Protein AF-A0A8J2K2U3-F1 (afdb_monomer_lite)

Structure (mmCIF, N/CA/C/O backbone):
data_AF-A0A8J2K2U3-F1
#
_entry.id   AF-A0A8J2K2U3-F1
#
loop_
_atom_site.group_PDB
_atom_site.id
_atom_site.type_symbol
_atom_site.label_atom_id
_atom_site.label_alt_id
_atom_site.label_comp_id
_atom_site.label_asym_id
_atom_site.label_entity_id
_atom_site.label_seq_id
_atom_site.pdbx_PDB_ins_code
_atom_site.Cartn_x
_atom_site.Cartn_y
_atom_site.Cartn_z
_atom_site.occupancy
_atom_site.B_iso_or_equiv
_atom_site.auth_seq_id
_atom_site.auth_comp_id
_atom_site.auth_asym_id
_atom_site.auth_atom_id
_atom_site.pdbx_PDB_model_num
ATOM 1 N N . LEU A 1 1 ? 13.211 9.518 19.809 1.00 64.94 1 LEU A N 1
ATOM 2 C CA . LEU A 1 1 ? 11.868 9.659 20.430 1.00 64.94 1 LEU A CA 1
ATOM 3 C C . LEU A 1 1 ? 10.846 8.995 19.521 1.00 64.94 1 LEU A C 1
ATOM 5 O O . LEU A 1 1 ? 10.997 9.109 18.311 1.00 64.94 1 LEU A O 1
ATOM 9 N N . HIS A 1 2 ? 9.830 8.327 20.072 1.00 67.38 2 HIS A N 1
ATOM 10 C CA . HIS A 1 2 ? 8.805 7.677 19.251 1.00 67.38 2 HIS A CA 1
ATOM 11 C C . HIS A 1 2 ? 7.925 8.728 18.538 1.00 67.38 2 HIS A C 1
ATOM 13 O O . HIS A 1 2 ? 7.301 9.545 19.221 1.00 67.38 2 HIS A O 1
ATOM 19 N N . PRO A 1 3 ? 7.814 8.723 17.198 1.00 67.06 3 PRO A N 1
ATOM 20 C CA . PRO A 1 3 ? 7.201 9.816 16.433 1.00 67.06 3 PRO A CA 1
ATOM 21 C C . PRO A 1 3 ? 5.699 10.009 16.687 1.00 67.06 3 PRO A C 1
ATOM 23 O O . PRO A 1 3 ? 5.190 11.115 16.532 1.00 67.06 3 PRO A O 1
ATOM 26 N N . HIS A 1 4 ? 4.990 8.974 17.140 1.00 67.38 4 HIS A N 1
ATOM 27 C CA . HIS A 1 4 ? 3.559 9.065 17.473 1.00 67.38 4 HIS A CA 1
ATOM 28 C C . HIS A 1 4 ? 3.272 9.300 18.959 1.00 67.38 4 HIS A C 1
ATOM 30 O O . HIS A 1 4 ? 2.117 9.387 19.358 1.00 67.38 4 HIS A O 1
ATOM 36 N N . ASN A 1 5 ? 4.3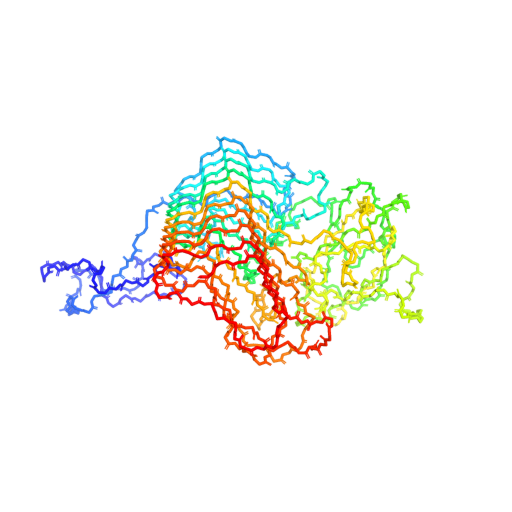09 9.360 19.796 1.00 71.00 5 ASN A N 1
ATOM 37 C CA . ASN A 1 5 ? 4.141 9.399 21.248 1.00 71.00 5 ASN A CA 1
ATOM 38 C C . ASN A 1 5 ? 5.276 10.172 21.943 1.00 71.00 5 ASN A C 1
ATOM 40 O O . ASN A 1 5 ? 5.677 9.855 23.065 1.00 71.00 5 ASN A O 1
ATOM 44 N N . TRP A 1 6 ? 5.844 11.157 21.246 1.00 71.88 6 TRP A N 1
ATOM 45 C CA . TRP A 1 6 ? 6.906 12.010 21.779 1.00 71.88 6 TRP A CA 1
ATOM 46 C C . TRP A 1 6 ? 6.349 13.138 22.646 1.00 71.88 6 TRP A C 1
ATOM 48 O O . TRP A 1 6 ? 7.017 13.540 23.593 1.00 71.88 6 TRP A O 1
ATOM 58 N N . LEU A 1 7 ? 5.147 13.637 22.327 1.00 73.12 7 LEU A N 1
ATOM 59 C CA . LEU A 1 7 ? 4.512 14.706 23.085 1.00 73.12 7 LEU A CA 1
ATOM 60 C C . LEU A 1 7 ? 4.052 14.146 24.434 1.00 73.12 7 LEU A C 1
ATOM 62 O O . LEU A 1 7 ? 3.326 13.150 24.487 1.00 73.12 7 LEU A O 1
ATOM 66 N N . LEU A 1 8 ? 4.535 14.770 25.502 1.00 74.81 8 LEU A N 1
ATOM 67 C CA . LEU A 1 8 ? 4.085 14.553 26.869 1.00 74.81 8 LEU A CA 1
ATOM 68 C C . LEU A 1 8 ? 3.205 15.734 27.250 1.00 74.81 8 LEU A C 1
ATOM 70 O O . LEU A 1 8 ? 3.665 16.877 27.239 1.00 74.81 8 LEU A O 1
ATOM 74 N N . GLU A 1 9 ? 1.946 15.462 27.564 1.00 75.00 9 GLU A N 1
ATOM 75 C CA . GLU A 1 9 ? 1.066 16.492 28.103 1.00 75.00 9 GLU A CA 1
ATOM 76 C C . GLU A 1 9 ? 1.378 16.735 29.587 1.00 75.00 9 GLU A C 1
ATOM 78 O O . GLU A 1 9 ? 1.852 15.845 30.293 1.00 75.00 9 GLU A O 1
ATOM 83 N N . SER A 1 10 ? 1.099 17.939 30.096 1.00 68.69 10 SER A N 1
ATOM 84 C CA . SER A 1 10 ? 1.432 18.318 31.481 1.00 68.69 10 SER A CA 1
ATOM 85 C C . SER A 1 10 ? 0.757 17.448 32.551 1.00 68.69 10 SER A C 1
ATOM 87 O O . SER A 1 10 ? 1.178 17.448 33.703 1.00 68.69 10 SER A O 1
ATOM 89 N N . PHE A 1 11 ? -0.305 16.717 32.202 1.00 73.12 11 PHE A N 1
ATOM 90 C CA . PHE A 1 11 ? -0.928 15.753 33.113 1.00 73.12 11 PHE A CA 1
ATOM 91 C C . PHE A 1 11 ? -0.226 14.383 33.108 1.00 73.12 11 PHE A C 1
ATOM 93 O O . PHE A 1 11 ? -0.412 13.602 34.037 1.00 73.12 11 PHE A O 1
ATOM 100 N N . GLU A 1 12 ? 0.543 14.076 32.059 1.00 72.75 12 GLU A N 1
ATOM 101 C CA . GLU A 1 12 ? 1.302 12.831 31.904 1.00 72.75 12 GLU A CA 1
ATOM 102 C C . GLU A 1 12 ? 2.691 12.926 32.530 1.00 72.75 12 GLU A C 1
ATOM 104 O O . GLU A 1 12 ? 3.291 11.906 32.874 1.00 72.75 12 GLU A O 1
ATOM 109 N N . THR A 1 13 ? 3.214 14.144 32.684 1.00 69.56 13 THR A N 1
ATOM 110 C CA . THR A 1 13 ? 4.375 14.379 33.535 1.00 69.56 13 THR A CA 1
ATOM 111 C C . THR A 1 13 ? 3.979 14.065 34.976 1.00 69.56 13 THR A C 1
ATOM 113 O O . THR A 1 13 ? 3.018 14.664 35.472 1.00 69.56 13 THR A O 1
ATOM 116 N N . PRO A 1 14 ? 4.680 13.139 35.662 1.00 68.00 14 PRO A N 1
ATOM 117 C CA . PRO A 1 14 ? 4.461 12.905 37.082 1.00 68.00 14 PRO A CA 1
ATOM 118 C C . PRO A 1 14 ? 4.472 14.246 37.812 1.00 68.00 14 PRO A C 1
ATOM 120 O O . PRO A 1 14 ? 5.302 15.100 37.495 1.00 68.00 14 PRO A O 1
ATOM 123 N N . GLN A 1 15 ? 3.545 14.451 38.753 1.00 64.25 15 GLN A N 1
ATOM 124 C CA . GLN A 1 15 ? 3.579 15.639 39.601 1.00 64.25 15 GLN A CA 1
ATOM 125 C C . GLN A 1 15 ? 4.849 15.578 40.439 1.00 64.25 15 GLN A C 1
ATOM 127 O O . GLN A 1 15 ? 4.867 14.967 41.507 1.00 64.25 15 GLN A O 1
ATOM 132 N N . ALA A 1 16 ? 5.910 16.184 39.917 1.00 61.62 16 ALA A N 1
ATOM 133 C CA . ALA A 1 16 ? 7.163 16.282 40.617 1.00 61.62 16 ALA A CA 1
ATOM 134 C C . ALA A 1 16 ? 6.902 17.093 41.882 1.00 61.62 16 ALA A C 1
ATOM 136 O O . ALA A 1 16 ? 6.444 18.240 41.824 1.00 61.62 16 ALA A O 1
ATOM 137 N N . SER A 1 17 ? 7.139 16.481 43.043 1.00 61.97 17 SER A N 1
ATOM 138 C CA . SER A 1 17 ? 7.176 17.247 44.285 1.00 61.97 17 SER A CA 1
ATOM 139 C C . SER A 1 17 ? 8.186 18.390 44.102 1.00 61.97 17 SER A C 1
ATOM 141 O O . SER A 1 17 ? 9.229 18.161 43.491 1.00 61.97 17 SER A O 1
ATOM 143 N N . PRO A 1 18 ? 7.978 19.586 44.682 1.00 63.06 18 PRO A N 1
ATOM 144 C CA . PRO A 1 18 ? 8.993 20.647 44.677 1.00 63.06 18 PRO A CA 1
ATOM 145 C C . PRO A 1 18 ? 10.356 20.200 45.241 1.00 63.06 18 PRO A C 1
ATOM 147 O O . PRO A 1 18 ? 11.360 20.886 45.080 1.00 63.06 18 PRO A O 1
ATOM 150 N N . SER A 1 19 ? 10.386 19.059 45.941 1.00 64.62 19 SER A N 1
ATOM 151 C CA . SER A 1 19 ? 11.582 18.405 46.472 1.00 64.62 19 SER A CA 1
ATOM 152 C C . SER A 1 19 ? 12.279 17.439 45.503 1.00 64.62 19 SER A C 1
ATOM 154 O O . SER A 1 19 ? 13.316 16.891 45.866 1.00 64.62 19 SER A O 1
ATOM 156 N N . GLU A 1 20 ? 11.706 17.143 44.334 1.00 73.56 20 GLU A N 1
ATOM 157 C CA . GLU A 1 20 ? 12.335 16.262 43.348 1.00 73.56 20 GLU A CA 1
ATOM 158 C C . GLU A 1 20 ? 13.486 16.973 42.641 1.00 73.56 20 GLU A C 1
ATOM 160 O O . GLU A 1 20 ? 13.366 18.114 42.193 1.00 73.56 20 GLU A O 1
ATOM 165 N N . GLN A 1 21 ? 14.621 16.284 42.554 1.00 73.69 21 GLN A N 1
ATOM 166 C CA . GLN A 1 21 ? 15.844 16.840 42.000 1.00 73.69 21 GLN A CA 1
ATOM 167 C C . GLN A 1 21 ? 15.779 16.886 40.472 1.00 73.69 21 GLN A C 1
ATOM 169 O O . GLN A 1 21 ? 15.519 15.880 39.813 1.00 73.69 21 GLN A O 1
ATOM 174 N N . ILE A 1 22 ? 16.088 18.051 39.906 1.00 77.31 22 ILE A N 1
ATOM 175 C CA . ILE A 1 22 ? 16.316 18.198 38.469 1.00 77.31 22 ILE A CA 1
ATOM 176 C C . ILE A 1 22 ? 17.665 17.548 38.136 1.00 77.31 22 ILE A C 1
ATOM 178 O O . ILE A 1 22 ? 18.699 17.935 38.677 1.00 77.31 22 ILE A O 1
ATOM 182 N N . LEU A 1 23 ? 17.644 16.536 37.263 1.00 80.62 23 LEU A N 1
ATOM 183 C CA . LEU A 1 23 ? 18.835 15.753 36.906 1.00 80.62 23 LEU A CA 1
ATOM 184 C C . LEU A 1 23 ? 19.773 16.504 35.950 1.00 80.62 23 LEU A C 1
ATOM 186 O O . LEU A 1 23 ? 20.991 16.385 36.065 1.00 80.62 23 LEU A O 1
ATOM 190 N N . MET A 1 24 ? 19.203 17.257 35.005 1.00 83.69 24 MET A N 1
ATOM 191 C CA . MET A 1 24 ? 19.929 18.010 33.979 1.00 83.69 24 MET A CA 1
ATOM 192 C C . MET A 1 24 ? 19.199 19.327 33.670 1.00 83.69 24 MET A C 1
ATOM 194 O O . MET A 1 24 ? 17.971 19.342 33.577 1.00 83.69 24 MET A O 1
ATOM 198 N N . SER A 1 25 ? 19.946 20.414 33.471 1.00 84.25 25 SER A N 1
ATOM 199 C CA . SER A 1 25 ? 19.460 21.733 33.035 1.00 84.25 25 SER A CA 1
ATOM 200 C C . SER A 1 25 ? 20.212 22.193 31.779 1.00 84.25 25 SER A C 1
ATOM 202 O O . SER A 1 25 ? 21.308 21.712 31.496 1.00 84.25 25 SER A O 1
ATOM 204 N N . ASN A 1 26 ? 19.617 23.106 30.996 1.00 84.19 26 ASN A N 1
ATOM 205 C CA . ASN A 1 26 ? 20.250 23.718 29.812 1.00 84.19 26 ASN A CA 1
ATOM 206 C C . ASN A 1 26 ? 20.839 22.675 28.831 1.00 84.19 26 ASN A C 1
ATOM 208 O O . ASN A 1 26 ? 21.931 22.856 28.294 1.00 84.19 26 ASN A O 1
ATOM 212 N N . VAL A 1 27 ? 20.117 21.565 28.618 1.00 85.81 27 VAL A N 1
ATOM 213 C CA . VAL A 1 27 ? 20.561 20.449 27.769 1.00 85.81 27 VAL A CA 1
ATOM 214 C C . VAL A 1 27 ? 20.634 20.892 26.308 1.00 85.81 27 VAL A C 1
ATOM 216 O O . VAL A 1 27 ? 19.652 21.363 25.732 1.00 85.81 27 VAL A O 1
ATOM 219 N N . ARG A 1 28 ? 21.801 20.708 25.691 1.00 87.75 28 ARG A N 1
ATOM 220 C CA . ARG A 1 28 ? 22.097 21.040 24.296 1.00 87.75 28 ARG A CA 1
ATOM 221 C C . ARG A 1 28 ? 22.581 19.795 23.571 1.00 87.75 28 ARG A C 1
ATOM 223 O O . ARG A 1 28 ? 23.755 19.436 23.652 1.00 87.75 28 ARG A O 1
ATOM 230 N N . CYS A 1 29 ? 21.658 19.165 22.857 1.00 84.38 29 CYS A N 1
ATOM 231 C CA . CYS A 1 29 ? 21.949 18.076 21.934 1.00 84.38 29 CYS A CA 1
ATOM 232 C C . CYS A 1 29 ? 21.965 18.586 20.490 1.00 84.38 29 CYS A C 1
ATOM 234 O O . CYS A 1 29 ? 21.228 19.503 20.121 1.00 84.38 29 CYS A O 1
ATOM 236 N N . THR A 1 30 ? 22.792 17.957 19.672 1.00 82.44 30 THR A N 1
ATOM 237 C CA . THR A 1 30 ? 22.774 18.028 18.215 1.00 82.44 30 THR A CA 1
ATOM 238 C C . THR A 1 30 ? 21.915 16.900 17.643 1.00 82.44 30 THR A C 1
ATOM 240 O O . THR A 1 30 ? 21.558 15.949 18.333 1.00 82.44 30 THR A O 1
ATOM 243 N N . GLU A 1 31 ? 21.600 16.980 16.352 1.00 74.06 31 GLU A N 1
ATOM 244 C CA . GLU A 1 31 ? 20.877 15.927 15.620 1.00 74.06 31 GLU A CA 1
ATOM 245 C C . GLU A 1 31 ? 21.627 14.579 15.559 1.00 74.06 31 GLU A C 1
ATOM 247 O O . GLU A 1 31 ? 21.022 13.551 15.262 1.00 74.06 31 GLU A O 1
ATOM 252 N N . TRP A 1 32 ? 22.930 14.578 15.860 1.00 74.50 32 TRP A N 1
ATOM 253 C CA . TRP A 1 32 ? 23.792 13.392 15.851 1.00 74.50 32 TRP A CA 1
ATOM 254 C C . TRP A 1 32 ? 23.943 12.749 17.234 1.00 74.50 32 TRP A C 1
ATOM 256 O O . TRP A 1 32 ? 24.508 11.660 17.344 1.00 74.50 32 TRP A O 1
ATOM 266 N N . ASP A 1 33 ? 23.445 13.400 18.288 1.00 76.88 33 ASP A N 1
ATOM 267 C CA . ASP A 1 33 ? 23.551 12.890 19.650 1.00 76.88 33 ASP A CA 1
ATOM 268 C C . ASP A 1 33 ? 22.479 11.829 19.912 1.00 76.88 33 ASP A C 1
ATOM 270 O O . ASP A 1 33 ? 21.283 12.106 19.991 1.00 76.88 33 ASP A O 1
ATOM 274 N N . SER A 1 34 ? 22.921 10.582 20.074 1.00 74.06 34 SER A N 1
ATOM 275 C CA . SER A 1 34 ? 22.054 9.436 20.373 1.00 74.06 34 SER A CA 1
ATOM 276 C C . SER A 1 34 ? 21.876 9.175 21.873 1.00 74.06 34 SER A C 1
ATOM 278 O O . SER A 1 34 ? 21.105 8.300 22.262 1.00 74.06 34 SER A O 1
ATOM 280 N N . ASP A 1 35 ? 22.629 9.877 22.719 1.00 78.50 35 ASP A N 1
ATOM 281 C CA . ASP A 1 35 ? 22.670 9.676 24.165 1.00 78.50 35 ASP A CA 1
ATOM 282 C C . ASP A 1 35 ? 22.561 11.026 24.874 1.00 78.50 35 ASP A C 1
ATOM 284 O O . ASP A 1 35 ? 23.531 11.780 24.961 1.00 78.50 35 ASP A O 1
ATOM 288 N N . ILE A 1 36 ? 21.367 11.318 25.397 1.00 81.50 36 ILE A N 1
ATOM 289 C CA . ILE A 1 36 ? 21.086 12.593 26.060 1.00 81.50 36 ILE A CA 1
ATOM 290 C C . ILE A 1 36 ? 21.975 12.831 27.285 1.00 81.50 36 ILE A C 1
ATOM 292 O O . ILE A 1 36 ? 22.259 13.977 27.618 1.00 81.50 36 ILE A O 1
ATOM 296 N N . THR A 1 37 ? 22.473 11.764 27.921 1.00 83.06 37 THR A N 1
ATOM 297 C CA . THR A 1 37 ? 23.354 11.871 29.095 1.00 83.06 37 THR A CA 1
ATOM 298 C C . THR A 1 37 ? 24.754 12.374 28.743 1.00 83.06 37 THR A C 1
ATOM 300 O O . THR A 1 37 ? 25.511 12.759 29.630 1.00 83.06 37 THR A O 1
ATOM 303 N N . LYS A 1 38 ? 25.102 12.382 27.450 1.00 86.56 38 LYS A N 1
ATOM 304 C CA . LYS A 1 38 ? 26.379 12.883 26.923 1.00 86.56 38 LYS A CA 1
ATOM 305 C C . LYS A 1 38 ? 26.262 14.248 26.251 1.00 86.56 38 LYS A C 1
ATOM 307 O O . LYS A 1 38 ? 27.286 14.807 25.861 1.00 86.56 38 LYS A O 1
ATOM 312 N N . CYS A 1 39 ? 25.047 14.772 26.097 1.00 88.44 39 CYS A N 1
ATOM 313 C CA . CYS A 1 39 ? 24.850 16.114 25.573 1.00 88.44 39 CYS A CA 1
ATOM 314 C C . CYS A 1 39 ? 25.430 17.156 26.534 1.00 88.44 39 CYS A C 1
ATOM 316 O O . CYS A 1 39 ? 25.518 16.933 27.742 1.00 88.44 39 CYS A O 1
ATOM 318 N N . LEU A 1 40 ? 25.801 18.322 26.003 1.00 88.25 40 LEU A N 1
ATOM 319 C CA . LEU A 1 40 ? 26.252 19.434 26.835 1.00 88.25 40 LEU A CA 1
ATOM 320 C C . LEU A 1 40 ? 25.087 19.884 27.727 1.00 88.25 40 LEU A C 1
ATOM 322 O O . LEU A 1 40 ? 24.077 20.359 27.216 1.00 88.25 40 LEU A O 1
ATOM 326 N N . ALA A 1 41 ? 25.224 19.731 29.038 1.00 87.88 41 ALA A N 1
ATOM 327 C CA . ALA A 1 41 ? 24.190 20.054 30.012 1.00 87.88 41 ALA A CA 1
ATOM 328 C C . ALA A 1 41 ? 24.818 20.465 31.349 1.00 87.88 41 ALA A C 1
ATOM 330 O O . ALA A 1 41 ? 25.955 20.102 31.652 1.00 87.88 41 ALA A O 1
ATOM 331 N N . GLU A 1 42 ? 24.060 21.201 32.153 1.00 86.69 42 GLU A N 1
ATOM 332 C CA . GLU A 1 42 ? 24.353 21.420 33.569 1.00 86.69 42 GLU A CA 1
ATOM 333 C C . GLU A 1 42 ? 23.819 20.216 34.347 1.00 86.69 42 GLU A C 1
ATOM 335 O O . GLU A 1 42 ? 22.610 19.976 34.383 1.00 86.69 42 GLU A O 1
ATOM 340 N N . MET A 1 43 ? 24.720 19.425 34.926 1.00 84.94 43 MET A N 1
ATOM 341 C CA . MET A 1 43 ? 24.357 18.240 35.707 1.00 84.94 43 MET A CA 1
ATOM 342 C C . MET A 1 43 ? 23.913 18.654 37.103 1.00 84.94 43 MET A C 1
ATOM 344 O O . MET A 1 43 ? 24.317 19.704 37.588 1.00 84.94 43 MET A O 1
ATOM 348 N N . SER A 1 44 ? 23.131 17.811 37.778 1.00 78.38 44 SER A N 1
ATOM 349 C CA . SER A 1 44 ? 22.514 18.104 39.080 1.00 78.38 44 SER A CA 1
ATOM 350 C C . SER A 1 44 ? 23.440 18.644 40.183 1.00 78.38 44 SER A C 1
ATOM 352 O O . SER A 1 44 ? 22.947 19.221 41.147 1.00 78.38 44 SER A O 1
ATOM 354 N N . GLU A 1 45 ? 24.753 18.428 40.074 1.00 78.81 45 GLU A N 1
ATOM 355 C CA . GLU A 1 45 ? 25.776 18.928 41.005 1.00 78.81 45 GLU A CA 1
ATOM 356 C C . GLU A 1 45 ? 26.154 20.403 40.757 1.00 78.81 45 GLU A C 1
ATOM 358 O O . GLU A 1 45 ? 26.546 21.092 41.695 1.00 78.81 45 GLU A O 1
ATOM 363 N N . ASP A 1 46 ? 25.966 20.899 39.530 1.00 75.56 46 ASP A N 1
ATOM 364 C CA . ASP A 1 46 ? 26.400 22.221 39.050 1.00 75.56 46 ASP A CA 1
ATOM 365 C C . ASP A 1 46 ? 25.224 23.191 38.797 1.00 75.56 46 ASP A C 1
ATOM 367 O O . ASP A 1 46 ? 25.407 24.296 38.282 1.00 75.56 46 ASP A O 1
ATOM 371 N N . ILE A 1 47 ? 23.991 22.792 39.132 1.00 77.94 47 ILE A N 1
ATOM 372 C CA . ILE A 1 47 ? 22.793 23.611 38.900 1.00 77.94 47 ILE A CA 1
ATOM 373 C C . ILE A 1 47 ? 22.682 24.701 39.978 1.00 77.94 47 ILE A C 1
ATOM 375 O O . ILE A 1 47 ? 22.142 24.474 41.059 1.00 77.94 47 ILE A O 1
ATOM 379 N N . GLU A 1 48 ? 23.144 25.913 39.666 1.00 68.50 48 GLU A N 1
ATOM 380 C CA . GLU A 1 48 ? 22.988 27.083 40.549 1.00 68.50 48 GLU A CA 1
ATOM 381 C C . GLU A 1 48 ? 21.607 27.753 40.420 1.00 68.50 48 GLU A C 1
ATOM 383 O O . GLU A 1 48 ? 21.059 28.246 41.405 1.00 68.50 48 GLU A O 1
ATOM 388 N N . ASN A 1 49 ? 21.025 27.762 39.213 1.00 69.00 49 ASN A N 1
ATOM 389 C CA . ASN A 1 49 ? 19.711 28.341 38.916 1.00 69.00 49 ASN A CA 1
ATOM 390 C C . ASN A 1 49 ? 18.908 27.383 38.027 1.00 69.00 49 ASN A C 1
ATOM 392 O O . ASN A 1 49 ? 19.143 27.308 36.823 1.00 69.00 49 ASN A O 1
ATOM 396 N N . SER A 1 50 ? 17.951 26.660 38.611 1.00 66.81 50 SER A N 1
ATOM 397 C CA . SER A 1 50 ? 17.064 25.768 37.856 1.00 66.81 50 SER A CA 1
ATOM 398 C C . SER A 1 50 ? 15.734 26.435 37.499 1.00 66.81 50 SER A C 1
ATOM 400 O O . SER A 1 50 ? 15.309 27.404 38.135 1.00 66.81 50 SER A O 1
ATOM 402 N N . CYS A 1 51 ? 15.071 25.914 36.465 1.00 69.44 51 CYS A N 1
ATOM 403 C CA . CYS A 1 51 ? 13.681 26.254 36.189 1.00 69.44 51 CYS A CA 1
ATOM 404 C C . CYS A 1 51 ? 12.759 25.709 37.294 1.00 69.44 51 CYS A C 1
ATOM 406 O O . CYS A 1 51 ? 13.076 24.734 37.969 1.00 69.44 51 CYS A O 1
ATOM 408 N N . GLN A 1 52 ? 11.613 26.359 37.489 1.00 72.06 52 GLN A N 1
ATOM 409 C CA . GLN A 1 52 ? 10.560 25.845 38.365 1.00 72.06 52 GLN A CA 1
ATOM 410 C C . GLN A 1 52 ? 9.985 24.538 37.777 1.00 72.06 52 GLN A C 1
ATOM 412 O O . GLN A 1 52 ? 10.017 24.342 36.560 1.00 72.06 52 GLN A O 1
ATOM 417 N N . HIS A 1 53 ? 9.455 23.638 38.618 1.00 73.00 53 HIS A N 1
ATOM 418 C CA . HIS A 1 53 ? 8.938 22.327 38.175 1.00 73.00 53 HIS A CA 1
ATOM 419 C C . HIS A 1 53 ? 7.766 22.410 37.180 1.00 73.00 53 HIS A C 1
ATOM 421 O O . HIS A 1 53 ? 7.477 21.440 36.487 1.00 73.00 53 HIS A O 1
ATOM 427 N N . ASP A 1 54 ? 7.126 23.574 37.065 1.00 68.25 54 ASP A N 1
ATOM 428 C CA . ASP A 1 54 ? 6.111 23.900 36.055 1.00 68.25 54 ASP A CA 1
ATOM 429 C C . ASP A 1 54 ? 6.684 24.095 34.635 1.00 68.25 54 ASP A C 1
ATOM 431 O O . ASP A 1 54 ? 5.932 24.083 33.663 1.00 68.25 54 ASP A O 1
ATOM 435 N N . ASN A 1 55 ? 8.005 24.244 34.506 1.00 72.62 55 ASN A N 1
ATOM 436 C CA . ASN A 1 55 ? 8.733 24.446 33.251 1.00 72.62 55 ASN A CA 1
ATOM 437 C C . ASN A 1 55 ? 9.618 23.239 32.877 1.00 72.62 55 ASN A C 1
ATOM 439 O O . ASN A 1 55 ? 10.517 23.356 32.041 1.00 72.62 55 ASN A O 1
ATOM 443 N N . VAL A 1 56 ? 9.388 22.077 33.497 1.00 72.88 56 VAL A N 1
ATOM 444 C CA . VAL A 1 56 ? 10.166 20.858 33.245 1.00 72.88 56 VAL A CA 1
ATOM 445 C C . VAL A 1 56 ? 9.727 20.202 31.940 1.00 72.88 56 VAL A C 1
ATOM 447 O O . VAL A 1 56 ? 8.541 20.013 31.673 1.00 72.88 56 VAL A O 1
ATOM 450 N N . VAL A 1 57 ? 10.709 19.799 31.135 1.00 72.25 57 VAL A N 1
ATOM 451 C CA . VAL A 1 57 ? 10.487 18.981 29.942 1.00 72.25 57 VAL A CA 1
ATOM 452 C C . VAL A 1 57 ? 10.622 17.514 30.332 1.00 72.25 57 VAL A C 1
ATOM 454 O O . VAL A 1 57 ? 11.700 17.056 30.705 1.00 72.25 57 VAL A O 1
ATOM 457 N N . GLY A 1 58 ? 9.523 16.769 30.247 1.00 73.38 58 GLY A N 1
ATOM 458 C CA . GLY A 1 58 ? 9.551 15.318 30.395 1.00 73.38 58 GLY A CA 1
ATOM 459 C C . GLY A 1 58 ? 10.072 14.637 29.128 1.00 73.38 58 GLY A C 1
ATOM 460 O O . GLY A 1 58 ? 9.821 15.093 28.013 1.00 73.38 58 GLY A O 1
ATOM 461 N N . ILE A 1 59 ? 10.761 13.509 29.294 1.00 74.62 59 ILE A N 1
ATOM 462 C CA . ILE A 1 59 ? 11.133 12.615 28.193 1.00 74.62 59 ILE A CA 1
ATOM 463 C C . ILE A 1 59 ? 10.471 11.268 28.436 1.00 74.62 59 ILE A C 1
ATOM 465 O O . ILE A 1 59 ? 10.622 10.673 29.502 1.00 74.62 59 ILE A O 1
ATOM 469 N N . ARG A 1 60 ? 9.737 10.773 27.436 1.00 77.00 60 ARG A N 1
ATOM 470 C CA . ARG A 1 60 ? 9.111 9.455 27.509 1.00 77.00 60 ARG A CA 1
ATOM 471 C C . ARG A 1 60 ? 10.141 8.389 27.143 1.00 77.00 60 ARG A C 1
ATOM 473 O O . ARG A 1 60 ? 10.554 8.290 25.986 1.00 77.00 60 ARG A O 1
ATOM 480 N N . CYS A 1 61 ? 10.541 7.605 28.137 1.00 74.94 61 CYS A N 1
ATOM 481 C CA . CYS A 1 61 ? 11.393 6.436 27.956 1.00 74.94 61 CYS A CA 1
ATOM 482 C C . CYS A 1 61 ? 10.549 5.213 27.579 1.00 74.94 61 CYS A C 1
ATOM 484 O O . CYS A 1 61 ? 9.416 5.068 28.035 1.00 74.94 61 CYS A O 1
ATOM 486 N N . TYR A 1 62 ? 11.120 4.340 26.755 1.00 74.38 62 TYR A N 1
ATOM 487 C CA . TYR A 1 62 ? 10.514 3.075 26.346 1.00 74.38 62 TYR A CA 1
ATOM 488 C C . TYR A 1 62 ? 11.404 1.926 26.798 1.00 74.38 62 TYR A C 1
ATOM 490 O O . TYR A 1 62 ? 12.624 2.087 26.887 1.00 74.38 62 TYR A O 1
ATOM 498 N N . ASP A 1 63 ? 10.792 0.773 27.051 1.00 72.81 63 ASP A N 1
ATOM 499 C CA . ASP A 1 63 ? 11.532 -0.446 27.346 1.00 72.81 63 ASP A CA 1
ATOM 500 C C . ASP A 1 63 ? 12.460 -0.819 26.187 1.00 72.81 63 ASP A C 1
ATOM 502 O O . ASP A 1 63 ? 12.182 -0.565 25.007 1.00 72.81 63 ASP A O 1
ATOM 506 N N . THR A 1 64 ? 13.578 -1.458 26.529 1.00 72.12 64 THR A N 1
ATOM 507 C CA . THR A 1 64 ? 14.480 -2.011 25.525 1.00 72.12 64 THR A CA 1
ATOM 508 C C . THR A 1 64 ? 13.751 -3.097 24.734 1.00 72.12 64 THR A C 1
ATOM 510 O O . THR A 1 64 ? 13.219 -4.061 25.283 1.00 72.12 64 THR A O 1
ATOM 513 N N . SER A 1 65 ? 13.721 -2.922 23.418 1.00 82.75 65 SER A N 1
ATOM 514 C CA . SER A 1 65 ? 13.174 -3.876 22.451 1.00 82.75 65 SER A CA 1
ATOM 515 C C . SER A 1 65 ? 14.278 -4.307 21.492 1.00 82.75 65 SER A C 1
ATOM 517 O O . SER A 1 65 ? 15.348 -3.706 21.451 1.00 82.75 65 SER A O 1
ATOM 519 N N . TRP A 1 66 ? 14.056 -5.371 20.734 1.00 89.38 66 TRP A N 1
ATOM 520 C CA . TRP A 1 66 ? 14.936 -5.735 19.622 1.00 89.38 66 TRP A CA 1
ATOM 521 C C . TRP A 1 66 ? 14.347 -5.220 18.301 1.00 89.38 66 TRP A C 1
ATOM 523 O O . TRP A 1 66 ? 13.205 -4.769 18.257 1.00 89.38 66 TRP A O 1
ATOM 533 N N . ALA A 1 67 ? 15.120 -5.247 17.214 1.00 87.06 67 ALA A N 1
ATOM 534 C CA . ALA A 1 67 ? 14.696 -4.648 15.943 1.00 87.06 67 ALA A CA 1
ATOM 535 C C . ALA A 1 67 ? 13.480 -5.346 15.299 1.00 87.06 67 ALA A C 1
ATOM 537 O O . ALA A 1 67 ? 12.710 -4.701 14.601 1.00 87.06 67 ALA A O 1
ATOM 538 N N . GLY A 1 68 ? 13.281 -6.643 15.554 1.00 93.00 68 GLY A N 1
ATOM 539 C CA . GLY A 1 68 ? 12.255 -7.456 14.897 1.00 93.00 68 GLY A CA 1
ATOM 540 C C . GLY A 1 68 ? 12.802 -8.328 13.766 1.00 93.00 68 GLY A C 1
ATOM 541 O O . GLY A 1 68 ? 14.013 -8.501 13.604 1.00 93.00 68 GLY A O 1
ATOM 542 N N . ILE A 1 69 ? 11.891 -8.928 12.999 1.00 94.06 69 ILE A N 1
ATOM 543 C CA . ILE A 1 69 ? 12.200 -9.811 11.869 1.00 94.06 69 ILE A CA 1
ATOM 544 C C . ILE A 1 69 ? 11.964 -9.047 10.577 1.00 94.06 69 ILE A C 1
ATOM 546 O O . ILE A 1 69 ? 10.851 -8.599 10.321 1.00 94.06 69 ILE A O 1
ATOM 550 N N . ARG A 1 70 ? 12.972 -8.983 9.709 1.00 92.50 70 ARG A N 1
ATOM 551 C CA . ARG A 1 70 ? 12.816 -8.452 8.356 1.00 92.50 70 ARG A CA 1
ATOM 552 C C . ARG A 1 70 ? 13.068 -9.529 7.317 1.00 92.50 70 ARG A C 1
ATOM 554 O O . ARG A 1 70 ? 14.116 -10.172 7.324 1.00 92.50 70 ARG A O 1
ATOM 561 N N . ILE A 1 71 ? 12.123 -9.682 6.399 1.00 93.62 71 ILE A N 1
ATOM 562 C CA . ILE A 1 71 ? 12.278 -10.488 5.195 1.00 93.62 71 ILE A CA 1
ATOM 563 C C . ILE A 1 71 ? 12.529 -9.527 4.033 1.00 93.62 71 ILE A C 1
ATOM 565 O O . ILE A 1 71 ? 11.639 -8.791 3.603 1.00 93.62 71 ILE A O 1
ATOM 569 N N . ALA A 1 72 ? 13.787 -9.486 3.594 1.00 90.94 72 ALA A N 1
ATOM 570 C CA . ALA A 1 72 ? 14.257 -8.561 2.571 1.00 90.94 72 ALA A CA 1
ATOM 571 C C . ALA A 1 72 ? 13.678 -8.887 1.185 1.00 90.94 72 ALA A C 1
ATOM 573 O O . ALA A 1 72 ? 13.311 -10.023 0.897 1.00 90.94 72 ALA A O 1
ATOM 574 N N . VAL A 1 73 ? 13.692 -7.902 0.288 1.00 91.12 73 VAL A N 1
ATOM 575 C CA . VAL A 1 73 ? 13.175 -8.001 -1.092 1.00 91.12 73 VAL A CA 1
ATOM 576 C C . VAL A 1 73 ? 13.794 -9.134 -1.925 1.00 91.12 73 VAL A C 1
ATOM 578 O O . VAL A 1 73 ? 13.149 -9.683 -2.813 1.00 91.12 73 VAL A O 1
ATOM 581 N N . SER A 1 74 ? 15.038 -9.522 -1.637 1.00 88.88 74 SER A N 1
ATOM 582 C CA . SER A 1 74 ? 15.738 -10.610 -2.331 1.00 88.88 74 SER A CA 1
ATOM 583 C C . SER A 1 74 ? 15.462 -12.003 -1.752 1.00 88.88 74 SER A C 1
ATOM 585 O O . SER A 1 74 ? 15.981 -12.992 -2.277 1.00 88.88 74 SER A O 1
ATOM 587 N N . ALA A 1 75 ? 14.671 -12.100 -0.679 1.00 89.75 75 ALA A N 1
ATOM 588 C CA . ALA A 1 75 ? 14.367 -13.362 -0.026 1.00 89.75 75 ALA A CA 1
ATOM 589 C C . ALA A 1 75 ? 13.488 -14.259 -0.903 1.00 89.75 75 ALA A C 1
ATOM 591 O O . ALA A 1 75 ? 12.508 -13.822 -1.507 1.00 89.75 75 ALA A O 1
ATOM 592 N N . ASP A 1 76 ? 13.795 -15.553 -0.912 1.00 89.06 76 ASP A N 1
ATOM 593 C CA . ASP A 1 76 ? 12.911 -16.545 -1.512 1.00 89.06 76 ASP A CA 1
ATOM 594 C C . ASP A 1 76 ? 11.630 -16.719 -0.697 1.00 89.06 76 ASP A C 1
ATOM 596 O O . ASP A 1 76 ? 11.560 -16.406 0.500 1.00 89.06 76 ASP A O 1
ATOM 600 N N . ARG A 1 77 ? 10.607 -17.279 -1.351 1.00 90.69 77 ARG A N 1
ATOM 601 C CA . ARG A 1 77 ? 9.360 -17.649 -0.687 1.00 90.69 77 ARG A CA 1
ATOM 602 C C . ARG A 1 77 ? 9.639 -18.425 0.591 1.00 90.69 77 ARG A C 1
ATOM 604 O O . ARG A 1 77 ? 10.350 -19.425 0.609 1.00 90.69 77 ARG A O 1
ATOM 611 N N . SER A 1 78 ? 8.998 -17.947 1.646 1.00 91.19 78 SER A N 1
ATOM 612 C CA . SER A 1 78 ? 9.179 -18.416 3.010 1.00 91.19 78 SER A CA 1
ATOM 613 C C . SER A 1 78 ? 7.813 -18.567 3.663 1.00 91.19 78 SER A C 1
ATOM 615 O O . SER A 1 78 ? 6.851 -17.895 3.286 1.00 91.19 78 SER A O 1
ATOM 617 N N . VAL A 1 79 ? 7.728 -19.484 4.620 1.00 93.44 79 VAL A N 1
ATOM 618 C CA . VAL A 1 79 ? 6.500 -19.783 5.355 1.00 93.44 79 VAL A CA 1
ATOM 619 C C . VAL A 1 79 ? 6.802 -19.641 6.838 1.00 93.44 79 VAL A C 1
ATOM 621 O O . VAL A 1 79 ? 7.623 -20.387 7.368 1.00 93.44 79 VAL A O 1
ATOM 624 N N . MET A 1 80 ? 6.139 -18.701 7.506 1.00 94.94 80 MET A N 1
ATOM 625 C CA . MET A 1 80 ? 6.240 -18.522 8.953 1.00 94.94 80 MET A CA 1
ATOM 626 C C . MET A 1 80 ? 4.988 -19.094 9.609 1.00 94.94 80 MET A C 1
ATOM 628 O O . MET A 1 80 ? 3.870 -18.683 9.291 1.00 94.94 80 MET A O 1
ATOM 632 N N . LYS A 1 81 ? 5.175 -20.062 10.511 1.00 96.31 81 LYS A N 1
ATOM 633 C CA . LYS A 1 81 ? 4.076 -20.730 11.210 1.00 96.31 81 LYS A CA 1
ATOM 634 C C . LYS A 1 81 ? 4.329 -20.857 12.700 1.00 96.31 81 LYS A C 1
ATOM 636 O O . LYS A 1 81 ? 5.453 -21.158 13.086 1.00 96.31 81 LYS A O 1
ATOM 641 N N . PHE A 1 82 ? 3.277 -20.690 13.505 1.00 97.19 82 PHE A N 1
ATOM 642 C CA . PHE A 1 82 ? 3.315 -20.896 14.963 1.00 97.19 82 PHE A CA 1
ATOM 643 C C . PHE A 1 82 ? 4.393 -20.063 15.673 1.00 97.19 82 PHE A C 1
ATOM 645 O O . PHE A 1 82 ? 4.991 -20.506 16.652 1.00 97.19 82 PHE A O 1
ATOM 652 N N . ALA A 1 83 ? 4.665 -18.868 15.149 1.00 96.94 83 ALA A N 1
ATOM 653 C CA . ALA A 1 83 ? 5.668 -17.959 15.682 1.00 96.94 83 ALA A CA 1
ATOM 654 C C . ALA A 1 83 ? 5.026 -16.935 16.622 1.00 96.94 83 ALA A C 1
ATOM 656 O O . ALA A 1 83 ? 3.912 -16.472 16.376 1.00 96.94 83 ALA A O 1
ATOM 657 N N . VAL A 1 84 ? 5.756 -16.560 17.670 1.00 97.88 84 VAL A N 1
ATOM 658 C CA . VAL A 1 84 ? 5.388 -15.479 18.588 1.00 97.88 84 VAL A CA 1
ATOM 659 C C . VAL A 1 84 ? 6.476 -14.413 18.511 1.00 97.88 84 VAL A C 1
ATOM 661 O O . VAL A 1 84 ? 7.650 -14.722 18.711 1.00 97.88 84 VAL A O 1
ATOM 664 N N . VAL A 1 85 ? 6.091 -13.183 18.178 1.00 97.25 85 VAL A N 1
ATOM 665 C CA . VAL A 1 85 ? 6.981 -12.024 18.060 1.00 97.25 85 VAL A CA 1
ATOM 666 C C . VAL A 1 85 ? 6.497 -10.958 19.030 1.00 97.25 85 VAL A C 1
ATOM 668 O O . VAL A 1 85 ? 5.399 -10.424 18.878 1.00 97.25 85 VAL A O 1
ATOM 671 N N . GLU A 1 86 ? 7.318 -10.671 20.035 1.00 95.44 86 GLU A N 1
ATOM 672 C CA . GLU A 1 86 ? 6.988 -9.729 21.101 1.00 95.44 86 GLU A CA 1
ATOM 673 C C . GLU A 1 86 ? 8.169 -8.817 21.424 1.00 95.44 86 GLU A C 1
ATOM 675 O O . GLU A 1 86 ? 9.334 -9.194 21.228 1.00 95.44 86 GLU A O 1
ATOM 680 N N . LYS A 1 87 ? 7.860 -7.626 21.957 1.00 92.94 87 LYS A N 1
ATOM 681 C CA . LYS A 1 87 ? 8.847 -6.631 22.406 1.00 92.94 87 LYS A CA 1
ATOM 682 C C . LYS A 1 87 ? 9.880 -6.289 21.325 1.00 92.94 87 LYS A C 1
ATOM 684 O O . LYS A 1 87 ? 11.069 -6.137 21.614 1.00 92.94 87 LYS A O 1
ATOM 689 N N . ALA A 1 88 ? 9.430 -6.206 20.078 1.00 92.56 88 ALA A N 1
ATOM 690 C CA . ALA A 1 88 ? 10.219 -5.812 18.916 1.00 92.56 88 ALA A CA 1
ATOM 691 C C . ALA A 1 88 ? 9.850 -4.394 18.440 1.00 92.56 88 ALA A C 1
ATOM 693 O O . ALA A 1 88 ? 8.946 -3.775 18.997 1.00 92.56 88 ALA A O 1
ATOM 694 N N . GLY A 1 89 ? 10.545 -3.896 17.414 1.00 84.06 89 GLY A N 1
ATOM 695 C CA . GLY A 1 89 ? 10.304 -2.594 16.779 1.00 84.06 89 GLY A CA 1
ATOM 696 C C . GLY A 1 89 ? 11.251 -1.467 17.212 1.00 84.06 89 GLY A C 1
ATOM 697 O O . GLY A 1 89 ? 10.940 -0.280 17.067 1.00 84.06 89 GLY A O 1
ATOM 698 N N . LEU A 1 90 ? 12.416 -1.820 17.773 1.00 80.88 90 LEU A N 1
ATOM 699 C CA . LEU A 1 90 ? 13.430 -0.837 18.163 1.00 80.88 90 LEU A CA 1
ATOM 700 C C . LEU A 1 90 ? 13.983 -0.070 16.947 1.00 80.88 90 LEU A C 1
ATOM 702 O O . LEU A 1 90 ? 14.067 -0.601 15.843 1.00 80.88 90 LEU A O 1
ATOM 706 N N . LEU A 1 91 ? 14.413 1.166 17.215 1.00 70.69 91 LEU A N 1
ATOM 707 C CA . LEU A 1 91 ? 15.155 2.072 16.339 1.00 70.69 91 LEU A CA 1
ATOM 708 C C . LEU A 1 91 ? 16.175 1.357 15.430 1.00 70.69 91 LEU A C 1
ATOM 710 O O . LEU A 1 91 ? 17.145 0.769 15.915 1.00 70.69 91 LEU A O 1
ATOM 714 N N . ASP A 1 92 ? 16.003 1.495 14.117 1.00 69.00 92 ASP A N 1
ATOM 715 C CA . ASP A 1 92 ? 17.046 1.196 13.139 1.00 69.00 92 ASP A CA 1
ATOM 716 C C . ASP A 1 92 ? 18.121 2.295 13.198 1.00 69.00 92 ASP A C 1
ATOM 718 O O . ASP A 1 92 ? 17.822 3.452 12.886 1.00 69.00 92 ASP A O 1
ATOM 722 N N . PRO A 1 93 ? 19.373 1.979 13.576 1.00 65.25 93 PRO A N 1
ATOM 723 C CA . PRO A 1 93 ? 20.435 2.974 13.698 1.00 65.25 93 PRO A CA 1
ATOM 724 C C . PRO A 1 93 ? 20.847 3.602 12.356 1.00 65.25 93 PRO A C 1
ATOM 726 O O . PRO A 1 93 ? 21.509 4.636 12.361 1.00 65.25 93 PRO A O 1
ATOM 729 N N . HIS A 1 94 ? 20.486 3.009 11.210 1.00 65.62 94 HIS A N 1
ATOM 730 C CA . HIS A 1 94 ? 20.784 3.593 9.898 1.00 65.62 94 HIS A CA 1
ATOM 731 C C . HIS A 1 94 ? 19.775 4.666 9.494 1.00 65.62 94 HIS A C 1
ATOM 733 O O . HIS A 1 94 ? 20.153 5.639 8.839 1.00 65.62 94 HIS A O 1
ATOM 739 N N . THR A 1 95 ? 18.500 4.497 9.857 1.00 69.50 95 THR A N 1
ATOM 740 C CA . THR A 1 95 ? 17.432 5.438 9.489 1.00 69.50 95 THR A CA 1
ATOM 741 C C . THR A 1 95 ? 16.956 6.300 10.654 1.00 69.50 95 THR A C 1
ATOM 743 O O . THR A 1 95 ? 16.218 7.250 10.418 1.00 69.50 95 THR A O 1
ATOM 746 N N . ASN A 1 96 ? 17.375 6.004 11.891 1.00 71.06 96 ASN A N 1
ATOM 747 C CA . ASN A 1 96 ? 16.860 6.602 13.127 1.00 71.06 96 ASN A CA 1
ATOM 748 C C . ASN A 1 96 ? 15.324 6.536 13.221 1.00 71.06 96 ASN A C 1
ATOM 750 O O . ASN A 1 96 ? 14.675 7.443 13.744 1.00 71.06 96 ASN A O 1
ATOM 754 N N . GLU A 1 97 ? 14.737 5.447 12.722 1.00 78.31 97 GLU A N 1
ATOM 755 C CA . GLU A 1 97 ? 13.289 5.230 12.706 1.00 78.31 97 GLU A CA 1
ATOM 756 C C . GLU A 1 97 ? 12.940 3.930 13.417 1.00 78.31 97 GLU A C 1
ATOM 758 O O . GLU A 1 97 ? 13.684 2.953 13.347 1.00 78.31 97 GLU A O 1
ATOM 763 N N . HIS A 1 98 ? 11.793 3.925 14.088 1.00 84.31 98 HIS A N 1
ATOM 764 C CA . HIS A 1 98 ? 11.179 2.680 14.518 1.00 84.31 98 HIS A CA 1
ATOM 765 C C . HIS A 1 98 ? 10.714 1.887 13.289 1.00 84.31 98 HIS A C 1
ATOM 767 O O . HIS A 1 98 ? 10.440 2.459 12.227 1.00 84.31 98 HIS A O 1
ATOM 773 N N . LYS A 1 99 ? 10.735 0.560 13.412 1.00 88.25 99 LYS A N 1
ATOM 774 C CA . LYS A 1 99 ? 10.378 -0.364 12.336 1.00 88.25 99 LYS A CA 1
ATOM 775 C C . LYS A 1 99 ? 9.315 -1.343 12.840 1.00 88.25 99 LYS A C 1
ATOM 777 O O . LYS A 1 99 ? 9.287 -1.641 14.033 1.00 88.25 99 LYS A O 1
ATOM 782 N N . PRO A 1 100 ? 8.486 -1.898 11.946 1.00 93.81 100 PRO A N 1
ATOM 783 C CA . PRO A 1 100 ? 7.546 -2.951 12.300 1.00 93.81 100 PRO A CA 1
ATOM 784 C C . PRO A 1 100 ? 8.243 -4.169 12.920 1.00 93.81 100 PRO A C 1
ATOM 786 O O . PRO A 1 100 ? 9.328 -4.561 12.487 1.00 93.81 100 PRO A O 1
ATOM 789 N N . ALA A 1 101 ? 7.590 -4.822 13.881 1.00 95.62 101 ALA A N 1
ATOM 790 C CA . ALA A 1 101 ? 8.112 -6.025 14.531 1.00 95.62 101 ALA A CA 1
ATOM 791 C C . ALA A 1 101 ? 8.362 -7.181 13.549 1.00 95.62 101 ALA A C 1
ATOM 793 O O . ALA A 1 101 ? 9.316 -7.948 13.708 1.00 95.62 101 ALA A O 1
ATOM 794 N N . VAL A 1 102 ? 7.517 -7.297 12.525 1.00 96.81 102 VAL A N 1
ATOM 795 C CA . VAL A 1 102 ? 7.740 -8.146 11.355 1.00 96.81 102 VAL A CA 1
ATOM 796 C C . VAL A 1 102 ? 7.608 -7.281 10.105 1.00 96.81 102 VAL A C 1
ATOM 798 O O . VAL A 1 102 ? 6.534 -6.753 9.841 1.00 96.81 102 VAL A O 1
ATOM 801 N N . GLN A 1 103 ? 8.673 -7.144 9.319 1.00 95.31 103 GLN A N 1
ATOM 802 C CA . GLN A 1 103 ? 8.676 -6.382 8.069 1.00 95.31 103 GLN A CA 1
ATOM 803 C C . GLN A 1 103 ? 8.879 -7.302 6.861 1.00 95.31 103 GLN A C 1
ATOM 805 O O . GLN A 1 103 ? 9.847 -8.062 6.805 1.00 95.31 103 GLN A O 1
ATOM 810 N N . LEU A 1 104 ? 7.990 -7.202 5.873 1.00 95.94 104 LEU A N 1
ATOM 811 C CA . LEU A 1 104 ? 8.120 -7.840 4.564 1.00 95.94 104 LEU A CA 1
ATOM 812 C C . LEU A 1 104 ? 8.365 -6.755 3.510 1.00 95.94 104 LEU A C 1
ATOM 814 O O . LEU A 1 104 ? 7.468 -5.973 3.191 1.00 95.94 104 LEU A O 1
ATOM 818 N N . ASP A 1 105 ? 9.577 -6.699 2.961 1.00 94.50 105 ASP A N 1
ATOM 819 C CA . ASP A 1 105 ? 9.909 -5.702 1.935 1.00 94.50 105 ASP A CA 1
ATOM 820 C C . ASP A 1 105 ? 9.210 -6.018 0.607 1.00 94.50 105 ASP A C 1
ATOM 822 O O . ASP A 1 105 ? 8.711 -5.120 -0.068 1.00 94.50 105 ASP A O 1
ATOM 826 N N . PHE A 1 106 ? 9.147 -7.302 0.250 1.00 94.06 106 PHE A N 1
ATOM 827 C CA . PHE A 1 106 ? 8.446 -7.791 -0.930 1.00 94.06 106 PHE A CA 1
ATOM 828 C C . PHE A 1 106 ? 7.717 -9.082 -0.582 1.00 94.06 106 PHE A C 1
ATOM 830 O O . PHE A 1 106 ? 8.332 -10.119 -0.347 1.00 94.06 106 PHE A O 1
ATOM 837 N N . SER A 1 107 ? 6.396 -8.992 -0.454 1.00 93.31 107 SER A N 1
ATOM 838 C CA . SER A 1 107 ? 5.583 -10.097 0.024 1.00 93.31 107 SER A CA 1
ATOM 839 C C . SER A 1 107 ? 5.300 -11.087 -1.099 1.00 93.31 107 SER A C 1
ATOM 841 O O . SER A 1 107 ? 4.576 -10.781 -2.044 1.00 93.31 107 SER A O 1
ATOM 843 N N . HIS A 1 108 ? 5.825 -12.294 -0.919 1.00 92.81 108 HIS A N 1
ATOM 844 C CA . HIS A 1 108 ? 5.383 -13.555 -1.528 1.00 92.81 108 HIS A CA 1
ATOM 845 C C . HIS A 1 108 ? 5.467 -14.683 -0.484 1.00 92.81 108 HIS A C 1
ATOM 847 O O . HIS A 1 108 ? 5.830 -15.830 -0.772 1.00 92.81 108 HIS A O 1
ATOM 853 N N . HIS A 1 109 ? 5.202 -14.328 0.774 1.00 93.50 109 HIS A N 1
ATOM 854 C CA . HIS A 1 109 ? 5.383 -15.175 1.949 1.00 93.50 109 HIS A CA 1
ATOM 855 C C . HIS A 1 109 ? 4.040 -15.522 2.584 1.00 93.50 109 HIS A C 1
ATOM 857 O O . HIS A 1 109 ? 3.114 -14.717 2.592 1.00 93.50 109 HIS A O 1
ATOM 863 N N . VAL A 1 110 ? 3.973 -16.710 3.184 1.00 93.81 110 VAL A N 1
ATOM 864 C CA . VAL A 1 110 ? 2.772 -17.177 3.885 1.00 93.81 110 VAL A CA 1
ATOM 865 C C . VAL A 1 110 ? 2.986 -17.050 5.385 1.00 93.81 110 VAL A C 1
ATOM 867 O O . VAL A 1 110 ? 3.920 -17.651 5.929 1.00 93.81 110 VAL A O 1
ATOM 870 N N . LEU A 1 111 ? 2.099 -16.317 6.055 1.00 96.38 111 LEU A N 1
ATOM 871 C CA . LEU A 1 111 ? 2.061 -16.203 7.512 1.00 96.38 111 LEU A CA 1
ATOM 872 C C . LEU A 1 111 ? 0.837 -16.959 8.030 1.00 96.38 111 LEU A C 1
ATOM 874 O O . LEU A 1 111 ? -0.283 -16.719 7.591 1.00 96.38 111 LEU A O 1
ATOM 878 N N . SER A 1 112 ? 1.025 -17.899 8.951 1.00 97.19 112 SER A N 1
ATOM 879 C CA . SER A 1 112 ? -0.095 -18.676 9.487 1.00 97.19 112 SER A CA 1
ATOM 880 C C . SER A 1 112 ? 0.093 -18.980 10.962 1.00 97.19 112 SER A C 1
ATOM 882 O O . SER A 1 112 ? 1.157 -19.421 11.382 1.00 97.19 112 SER A O 1
ATOM 884 N N . ASN A 1 113 ? -0.953 -18.785 11.765 1.00 98.19 113 ASN A N 1
ATOM 885 C CA . ASN A 1 113 ? -0.904 -19.062 13.201 1.00 98.19 113 ASN A CA 1
ATOM 886 C C . ASN A 1 113 ? 0.223 -18.301 13.920 1.00 98.19 113 ASN A C 1
ATOM 888 O O . ASN A 1 113 ? 0.873 -18.865 14.799 1.00 98.19 113 ASN A O 1
ATOM 892 N N . ILE A 1 114 ? 0.491 -17.053 13.528 1.00 98.25 114 ILE A N 1
ATOM 893 C CA . ILE A 1 114 ? 1.482 -16.214 14.208 1.00 98.25 114 ILE A CA 1
ATOM 894 C C . ILE A 1 114 ? 0.807 -15.269 15.203 1.00 98.25 114 ILE A C 1
ATOM 896 O O . ILE A 1 114 ? -0.344 -14.876 15.013 1.00 98.25 114 ILE A O 1
ATOM 900 N N . ARG A 1 115 ? 1.535 -14.888 16.250 1.00 98.56 115 ARG A N 1
ATOM 901 C CA . ARG A 1 115 ? 1.131 -13.875 17.228 1.00 98.56 115 ARG A CA 1
ATOM 902 C C . ARG A 1 115 ? 2.184 -12.777 17.250 1.00 98.56 115 ARG A C 1
ATOM 904 O O . ARG A 1 115 ? 3.340 -13.055 17.551 1.00 98.56 115 ARG A O 1
ATOM 911 N N . VAL A 1 116 ? 1.789 -11.552 16.931 1.00 98.19 116 VAL A N 1
ATOM 912 C CA . VAL A 1 116 ? 2.664 -10.379 16.940 1.00 98.19 116 VAL A CA 1
ATOM 913 C C . VAL A 1 116 ? 2.079 -9.366 17.915 1.00 98.19 116 VAL A C 1
ATOM 915 O O . VAL A 1 116 ? 1.065 -8.725 17.620 1.00 98.19 116 VAL A O 1
ATOM 918 N N . SER A 1 117 ? 2.669 -9.276 19.107 1.00 97.38 117 SER A N 1
ATOM 919 C CA . SER A 1 117 ? 2.088 -8.487 20.192 1.00 97.38 117 SER A CA 1
ATOM 920 C C . SER A 1 117 ? 3.076 -7.717 21.048 1.00 97.38 117 SER A C 1
ATOM 922 O O . SER A 1 117 ? 4.240 -8.079 21.137 1.00 97.38 117 SER A O 1
ATOM 924 N N . ASP A 1 118 ? 2.595 -6.661 21.706 1.00 95.44 118 ASP A N 1
ATOM 925 C CA . ASP A 1 118 ? 3.375 -5.895 22.687 1.00 95.44 118 ASP A CA 1
ATOM 926 C C . ASP A 1 118 ? 4.678 -5.314 22.092 1.00 95.44 118 ASP A C 1
ATOM 928 O O . ASP A 1 118 ? 5.749 -5.376 22.702 1.00 95.44 118 ASP A O 1
ATOM 932 N N . ASN A 1 119 ? 4.594 -4.792 20.862 1.00 94.06 119 ASN A N 1
ATOM 933 C CA . ASN A 1 119 ? 5.723 -4.205 20.137 1.00 94.06 119 ASN A CA 1
ATOM 934 C C . ASN A 1 119 ? 5.752 -2.676 20.249 1.00 94.06 119 ASN A C 1
ATOM 936 O O . ASN A 1 119 ? 4.725 -2.028 20.469 1.00 94.06 119 ASN A O 1
ATOM 940 N N . THR A 1 120 ? 6.950 -2.104 20.108 1.00 90.88 120 THR A N 1
ATOM 941 C CA . THR A 1 120 ? 7.204 -0.672 20.308 1.00 90.88 120 THR A CA 1
ATOM 942 C C . THR A 1 120 ? 6.782 0.208 19.135 1.00 90.88 120 THR A C 1
ATOM 944 O O . THR A 1 120 ? 6.728 1.419 19.313 1.00 90.88 120 THR A O 1
ATOM 947 N N . ASP A 1 121 ? 6.428 -0.391 17.997 1.00 91.25 121 ASP A N 1
ATOM 948 C CA . ASP A 1 121 ? 5.885 0.260 16.798 1.00 91.25 121 ASP A CA 1
ATOM 949 C C . ASP A 1 121 ? 4.767 -0.623 16.195 1.00 91.25 121 ASP A C 1
ATOM 951 O O . ASP A 1 121 ? 4.052 -1.296 16.943 1.00 91.25 121 ASP A O 1
ATOM 955 N N . ASP A 1 122 ? 4.587 -0.626 14.874 1.00 95.44 122 ASP A N 1
ATOM 956 C CA . ASP A 1 122 ? 3.671 -1.498 14.142 1.00 95.44 122 ASP A CA 1
ATOM 957 C C . ASP A 1 122 ? 3.961 -2.997 14.357 1.00 95.44 122 ASP A C 1
ATOM 959 O O . ASP A 1 122 ? 5.110 -3.433 14.463 1.00 95.44 122 ASP A O 1
ATOM 963 N N . GLY A 1 123 ? 2.913 -3.824 14.355 1.00 97.19 123 GLY A N 1
ATOM 964 C CA . GLY A 1 123 ? 3.052 -5.281 14.420 1.00 97.19 123 GLY A CA 1
ATOM 965 C C . GLY A 1 123 ? 3.656 -5.863 13.137 1.00 97.19 123 GLY A C 1
ATOM 966 O O . GLY A 1 123 ? 4.777 -6.369 13.126 1.00 97.19 123 GLY A O 1
ATOM 967 N N . LEU A 1 124 ? 2.910 -5.797 12.036 1.00 98.00 124 LEU A N 1
ATOM 968 C CA . LEU A 1 124 ? 3.343 -6.278 10.721 1.00 98.00 124 LEU A CA 1
ATOM 969 C C . LEU A 1 124 ? 3.398 -5.128 9.724 1.00 98.00 124 LEU A C 1
ATOM 971 O O . LEU A 1 124 ? 2.397 -4.454 9.534 1.00 98.00 124 LEU A O 1
ATOM 975 N N . GLY A 1 125 ? 4.522 -4.943 9.039 1.00 97.00 125 GLY A N 1
ATOM 976 C CA . GLY A 1 125 ? 4.662 -3.965 7.964 1.00 97.00 125 GLY A CA 1
ATOM 977 C C . GLY A 1 125 ? 4.975 -4.623 6.632 1.00 97.00 125 GLY A C 1
ATOM 978 O O . GLY A 1 125 ? 5.867 -5.465 6.548 1.00 97.00 125 GLY A O 1
ATOM 979 N N . ILE A 1 126 ? 4.263 -4.232 5.579 1.00 96.88 126 ILE A N 1
ATOM 980 C CA . ILE A 1 126 ? 4.472 -4.764 4.232 1.00 96.88 126 ILE A CA 1
ATOM 981 C C . ILE A 1 126 ? 4.653 -3.614 3.255 1.00 96.88 126 ILE A C 1
ATOM 983 O O . ILE A 1 126 ? 3.800 -2.729 3.164 1.00 96.88 126 ILE A O 1
ATOM 987 N N . ILE A 1 127 ? 5.778 -3.621 2.539 1.00 95.31 127 ILE A N 1
ATOM 988 C CA . ILE A 1 127 ? 6.146 -2.530 1.635 1.00 95.31 127 ILE A CA 1
ATOM 989 C C . ILE A 1 127 ? 5.579 -2.793 0.237 1.00 95.31 127 ILE A C 1
ATOM 991 O O . ILE A 1 127 ? 4.650 -2.110 -0.185 1.00 95.31 127 ILE A O 1
ATOM 995 N N . TYR A 1 128 ? 6.068 -3.820 -0.453 1.00 94.56 128 TYR A N 1
ATOM 996 C CA . TYR A 1 128 ? 5.548 -4.243 -1.752 1.00 94.56 128 TYR A CA 1
ATOM 997 C C . TYR A 1 128 ? 4.888 -5.620 -1.650 1.00 94.56 128 TYR A C 1
ATOM 999 O O . TYR A 1 128 ? 5.274 -6.448 -0.826 1.00 94.56 128 TYR A O 1
ATOM 1007 N N . SER A 1 129 ? 3.913 -5.887 -2.517 1.00 93.50 129 SER A N 1
ATOM 1008 C CA . SER A 1 129 ? 3.294 -7.212 -2.663 1.00 93.50 129 SER A CA 1
ATOM 1009 C C . SER A 1 129 ? 3.584 -7.764 -4.059 1.00 93.50 129 SER A C 1
ATOM 1011 O O . SER A 1 129 ? 3.275 -7.105 -5.057 1.00 93.50 129 SER A O 1
ATOM 1013 N N . ASP A 1 130 ? 4.152 -8.969 -4.154 1.00 91.75 130 ASP A N 1
ATOM 1014 C CA . ASP A 1 130 ? 4.329 -9.669 -5.431 1.00 91.75 130 ASP A CA 1
ATOM 1015 C C . ASP A 1 130 ? 2.965 -10.197 -5.893 1.00 91.75 130 ASP A C 1
ATOM 1017 O O . ASP A 1 130 ? 2.496 -11.251 -5.460 1.00 91.75 130 ASP A O 1
ATOM 1021 N N . LEU A 1 131 ? 2.293 -9.431 -6.754 1.00 87.88 131 LEU A N 1
ATOM 1022 C CA . LEU A 1 131 ? 0.967 -9.789 -7.264 1.00 87.88 131 LEU A CA 1
ATOM 1023 C C . LEU A 1 131 ? 1.025 -10.878 -8.340 1.00 87.88 131 LEU A C 1
ATOM 1025 O O . LEU A 1 131 ? -0.011 -11.414 -8.726 1.00 87.88 131 LEU A O 1
ATOM 1029 N N . PHE A 1 132 ? 2.223 -11.177 -8.840 1.00 86.94 132 PHE A N 1
ATOM 1030 C CA . PHE A 1 132 ? 2.460 -12.088 -9.953 1.00 86.94 132 PHE A CA 1
ATOM 1031 C C . PHE A 1 132 ? 3.183 -13.360 -9.523 1.00 86.94 132 PHE A C 1
ATOM 1033 O O . PHE A 1 132 ? 3.551 -14.179 -10.370 1.00 86.94 132 PHE A O 1
ATOM 1040 N N . PHE A 1 133 ? 3.402 -13.538 -8.219 1.00 85.88 133 PHE A N 1
ATOM 1041 C CA . PHE A 1 133 ? 3.991 -14.760 -7.711 1.00 85.88 133 PHE A CA 1
ATOM 1042 C C . PHE A 1 133 ? 3.046 -15.948 -7.987 1.00 85.88 133 PHE A C 1
ATOM 1044 O O . PHE A 1 133 ? 1.836 -15.836 -7.758 1.00 85.88 133 PHE A O 1
ATOM 1051 N N . PRO A 1 134 ? 3.568 -17.097 -8.451 1.00 74.25 134 PRO A N 1
ATOM 1052 C CA . PRO A 1 134 ? 2.760 -18.295 -8.686 1.00 74.25 134 PRO A CA 1
ATOM 1053 C C . PRO A 1 134 ? 1.980 -18.744 -7.437 1.00 74.25 134 PRO A C 1
ATOM 1055 O O . PRO A 1 134 ? 2.448 -18.583 -6.317 1.00 74.25 134 PRO A O 1
ATOM 1058 N N . ASP A 1 135 ? 0.807 -19.353 -7.603 1.00 69.00 135 ASP A N 1
ATOM 1059 C CA . ASP A 1 135 ? 0.045 -19.983 -6.506 1.00 69.00 135 ASP A CA 1
ATOM 1060 C C . ASP A 1 135 ? -0.501 -19.047 -5.397 1.00 69.00 135 ASP A C 1
ATOM 1062 O O . ASP A 1 135 ? -0.785 -19.513 -4.293 1.00 69.00 135 ASP A O 1
ATOM 1066 N N . ALA A 1 136 ? -0.687 -17.745 -5.667 1.00 65.06 136 ALA A N 1
ATOM 1067 C CA . ALA A 1 136 ? -1.395 -16.791 -4.789 1.00 65.06 136 ALA A CA 1
ATOM 1068 C C . ALA A 1 136 ? -0.922 -16.802 -3.312 1.00 65.06 136 ALA A C 1
ATOM 1070 O O . ALA A 1 136 ? -1.693 -17.008 -2.376 1.00 65.06 136 ALA A O 1
ATOM 1071 N N . VAL A 1 137 ? 0.374 -16.574 -3.097 1.00 72.44 137 VAL A N 1
ATOM 1072 C CA . VAL A 1 137 ? 1.070 -16.840 -1.821 1.00 72.44 137 VAL A CA 1
ATOM 1073 C C . VAL A 1 137 ? 1.067 -15.693 -0.800 1.00 72.44 137 VAL A C 1
ATOM 1075 O O . VAL A 1 137 ? 1.757 -15.800 0.209 1.00 72.44 137 VAL A O 1
ATOM 1078 N N . ASN A 1 138 ? 0.302 -14.621 -1.020 1.00 87.38 138 ASN A N 1
ATOM 1079 C CA . ASN A 1 138 ? 0.202 -13.477 -0.101 1.00 87.38 138 ASN A CA 1
ATOM 1080 C C . ASN A 1 138 ? -0.964 -13.632 0.869 1.00 87.38 138 ASN A C 1
ATOM 1082 O O . ASN A 1 138 ? -1.952 -12.893 0.812 1.00 87.38 138 ASN A O 1
ATOM 1086 N N . THR A 1 139 ? -0.860 -14.629 1.744 1.00 93.00 139 THR A N 1
ATOM 1087 C CA . THR A 1 139 ? -1.910 -14.954 2.709 1.00 93.00 139 THR A CA 1
ATOM 1088 C C . THR A 1 139 ? -1.417 -14.876 4.148 1.00 93.00 139 THR A C 1
ATOM 1090 O O . THR A 1 139 ? -0.316 -15.317 4.492 1.00 93.00 139 THR A O 1
ATOM 1093 N N . ILE A 1 140 ? -2.270 -14.303 4.994 1.00 96.88 140 ILE A N 1
ATOM 1094 C CA . ILE A 1 140 ? -2.111 -14.232 6.442 1.00 96.88 140 ILE A CA 1
ATOM 1095 C C . ILE A 1 140 ? -3.320 -14.928 7.048 1.00 96.88 140 ILE A C 1
ATOM 1097 O O . ILE A 1 140 ? -4.445 -14.454 6.913 1.00 96.88 140 ILE A O 1
ATOM 1101 N N . GLU A 1 141 ? -3.103 -16.061 7.705 1.00 97.12 141 GLU A N 1
ATOM 1102 C CA . GLU A 1 141 ? -4.195 -16.887 8.218 1.00 97.12 141 GLU A CA 1
ATOM 1103 C C . GLU A 1 141 ? -4.088 -17.098 9.726 1.00 97.12 141 GLU A C 1
ATOM 1105 O O . GLU A 1 141 ? -2.999 -17.336 10.256 1.00 97.12 141 GLU A O 1
ATOM 1110 N N . LYS A 1 142 ? -5.224 -17.075 10.432 1.00 98.25 142 LYS A N 1
ATOM 1111 C CA . LYS A 1 142 ? -5.325 -17.500 11.844 1.00 98.25 142 LYS A CA 1
ATOM 1112 C C . LYS A 1 142 ? -4.321 -16.809 12.767 1.00 98.25 142 LYS A C 1
ATOM 1114 O O . LYS A 1 142 ? -3.755 -17.445 13.654 1.00 98.25 142 LYS A O 1
ATOM 1119 N N . SER A 1 143 ? -4.035 -15.542 12.495 1.00 98.56 143 SER A N 1
ATOM 1120 C CA . SER A 1 143 ? -2.954 -14.794 13.142 1.00 98.56 143 SER A CA 1
ATOM 1121 C C . SER A 1 143 ? -3.492 -13.659 14.009 1.00 98.56 143 SER A C 1
ATOM 1123 O O . SER A 1 143 ? -4.560 -13.113 13.725 1.00 98.56 143 SER A O 1
ATOM 1125 N N . GLU A 1 144 ? -2.752 -13.322 15.063 1.00 98.69 144 GLU A N 1
ATOM 1126 C CA . GLU A 1 144 ? -3.107 -12.313 16.064 1.00 98.69 144 GLU A CA 1
ATOM 1127 C C . GLU A 1 144 ? -2.125 -11.135 16.011 1.00 98.69 144 GLU A C 1
ATOM 1129 O O . GLU A 1 144 ? -0.915 -11.334 16.118 1.00 98.69 144 GLU A O 1
ATOM 1134 N N . PHE A 1 145 ? -2.649 -9.914 15.884 1.00 98.62 145 PHE A N 1
ATOM 1135 C CA . PHE A 1 145 ? -1.886 -8.663 15.931 1.00 98.62 145 PHE A CA 1
ATOM 1136 C C . PHE A 1 145 ? -2.452 -7.784 17.044 1.00 98.62 145 PHE A C 1
ATOM 1138 O O . PHE A 1 145 ? -3.503 -7.158 16.863 1.00 98.62 145 PHE A O 1
ATOM 1145 N N . SER A 1 146 ? -1.800 -7.766 18.211 1.00 98.31 146 SER A N 1
ATOM 1146 C CA . SER A 1 146 ? -2.409 -7.164 19.403 1.00 98.31 146 SER A CA 1
ATOM 1147 C C . SER A 1 146 ? -1.481 -6.328 20.269 1.00 98.31 146 SER A C 1
ATOM 1149 O O . SER A 1 146 ? -0.344 -6.726 20.488 1.00 98.31 146 SER A O 1
ATOM 1151 N N . ARG A 1 147 ? -1.991 -5.257 20.889 1.00 97.19 147 ARG A N 1
ATOM 1152 C CA . ARG A 1 147 ? -1.234 -4.440 21.867 1.00 97.19 147 ARG A CA 1
ATOM 1153 C C . ARG A 1 147 ? 0.060 -3.833 21.316 1.00 97.19 147 ARG A C 1
ATOM 1155 O O . ARG A 1 147 ? 1.013 -3.621 22.058 1.00 97.19 147 ARG A O 1
ATOM 1162 N N . ASN A 1 148 ? 0.111 -3.557 20.017 1.00 95.62 148 ASN A N 1
ATOM 1163 C CA . ASN A 1 148 ? 1.229 -2.830 19.424 1.00 95.62 148 ASN A CA 1
ATOM 1164 C C . ASN A 1 148 ? 1.065 -1.321 19.687 1.00 95.62 148 ASN A C 1
ATOM 1166 O O . ASN A 1 148 ? -0.057 -0.798 19.655 1.00 95.62 148 ASN A O 1
ATOM 1170 N N . LEU A 1 149 ? 2.170 -0.621 19.974 1.00 92.75 149 LEU A N 1
ATOM 1171 C CA . LEU A 1 149 ? 2.155 0.835 20.188 1.00 92.75 149 LEU A CA 1
ATOM 1172 C C . LEU A 1 149 ? 1.861 1.613 18.898 1.00 92.75 149 LEU A C 1
ATOM 1174 O O . LEU A 1 149 ? 1.370 2.742 18.975 1.00 92.75 149 LEU A O 1
ATOM 1178 N N . GLY A 1 150 ? 2.162 1.021 17.742 1.00 93.62 150 GLY A N 1
ATOM 1179 C CA . GLY A 1 150 ? 1.724 1.484 16.433 1.00 93.62 150 GLY A CA 1
ATOM 1180 C C . GLY A 1 150 ? 0.405 0.833 16.011 1.00 93.62 150 GLY A C 1
ATOM 1181 O O . GLY A 1 150 ? -0.536 0.675 16.794 1.00 93.62 150 GLY A O 1
ATOM 1182 N N . ASN A 1 151 ? 0.331 0.469 14.740 1.00 97.25 151 ASN A N 1
ATOM 1183 C CA . ASN A 1 151 ? -0.780 -0.231 14.116 1.00 97.25 151 ASN A CA 1
ATOM 1184 C C . ASN A 1 151 ? -0.634 -1.755 14.273 1.00 97.25 151 ASN A C 1
ATOM 1186 O O . ASN A 1 151 ? 0.457 -2.278 14.501 1.00 97.25 151 ASN A O 1
ATOM 1190 N N . GLY A 1 152 ? -1.725 -2.502 14.102 1.00 98.12 152 GLY A N 1
ATOM 1191 C CA . GLY A 1 152 ? -1.642 -3.965 14.023 1.00 98.12 152 GLY A CA 1
ATOM 1192 C C . GLY A 1 152 ? -0.926 -4.420 12.747 1.00 98.12 152 GLY A C 1
ATOM 1193 O O . GLY A 1 152 ? 0.056 -5.163 12.803 1.00 98.12 152 GLY A O 1
ATOM 1194 N N . VAL A 1 153 ? -1.399 -3.930 11.598 1.00 98.50 153 VAL A N 1
ATOM 1195 C CA . VAL A 1 153 ? -0.830 -4.198 10.269 1.00 98.50 153 VAL A CA 1
ATOM 1196 C C . VAL A 1 153 ? -0.711 -2.897 9.472 1.00 98.50 153 VAL A C 1
ATOM 1198 O O . VAL A 1 153 ? -1.699 -2.189 9.309 1.00 98.50 153 VAL A O 1
ATOM 1201 N N . LEU A 1 154 ? 0.471 -2.608 8.934 1.00 97.94 154 LEU A N 1
ATOM 1202 C CA . LEU A 1 154 ? 0.775 -1.504 8.027 1.00 97.94 154 LEU A CA 1
ATOM 1203 C C . LEU A 1 154 ? 1.037 -2.035 6.609 1.00 97.94 154 LEU A C 1
ATOM 1205 O O . LEU A 1 154 ? 1.876 -2.910 6.401 1.00 97.94 154 LEU A O 1
ATOM 1209 N N . LEU A 1 155 ? 0.368 -1.455 5.615 1.00 97.81 155 LEU A N 1
ATOM 1210 C CA . LEU A 1 155 ? 0.506 -1.799 4.201 1.00 97.81 155 LEU A CA 1
ATOM 1211 C C . LEU A 1 155 ? 0.878 -0.556 3.388 1.00 97.81 155 LEU A C 1
ATOM 1213 O O . LEU A 1 155 ? 0.073 0.372 3.275 1.00 97.81 155 LEU A O 1
ATOM 1217 N N . ARG A 1 156 ? 2.058 -0.551 2.758 1.00 96.56 156 ARG A N 1
ATOM 1218 C CA . ARG A 1 156 ? 2.420 0.471 1.761 1.00 96.56 156 ARG A CA 1
ATOM 1219 C C . ARG A 1 156 ? 1.806 0.146 0.399 1.00 96.56 156 ARG A C 1
ATOM 1221 O O . ARG A 1 156 ? 1.229 1.021 -0.230 1.00 96.56 156 ARG A O 1
ATOM 1228 N N . GLN A 1 157 ? 1.842 -1.117 -0.021 1.00 95.00 157 GLN A N 1
ATOM 1229 C CA . GLN A 1 157 ? 1.138 -1.611 -1.205 1.00 95.00 157 GLN A CA 1
ATOM 1230 C C . GLN A 1 157 ? 0.135 -2.703 -0.819 1.00 95.00 157 GLN A C 1
ATOM 1232 O O . GLN A 1 157 ? 0.473 -3.645 -0.101 1.00 95.00 157 GLN A O 1
ATOM 1237 N N . LEU A 1 158 ? -1.090 -2.610 -1.343 1.00 95.12 158 LEU A N 1
ATOM 1238 C CA . LEU A 1 158 ? -2.093 -3.669 -1.210 1.00 95.12 158 LEU A CA 1
ATOM 1239 C C . LEU A 1 158 ? -1.721 -4.901 -2.056 1.00 95.12 158 LEU A C 1
ATOM 1241 O O . LEU A 1 158 ? -1.046 -4.787 -3.080 1.00 95.12 158 LEU A O 1
ATOM 1245 N N . GLY A 1 159 ? -2.214 -6.076 -1.669 1.00 92.62 159 GLY A N 1
ATOM 1246 C CA . GLY A 1 159 ? -1.960 -7.322 -2.404 1.00 92.62 159 GLY A CA 1
ATOM 1247 C C . GLY A 1 159 ? -2.005 -8.588 -1.558 1.00 92.62 159 GLY A C 1
ATOM 1248 O O . GLY A 1 159 ? -1.308 -9.549 -1.879 1.00 92.62 159 GLY A O 1
ATOM 1249 N N . ILE A 1 160 ? -2.763 -8.577 -0.459 1.00 94.25 160 ILE A N 1
ATOM 1250 C CA . ILE A 1 160 ? -2.739 -9.609 0.582 1.00 94.25 160 ILE A CA 1
ATOM 1251 C C . ILE A 1 160 ? -4.154 -10.016 0.963 1.00 94.25 160 ILE A C 1
ATOM 1253 O O . ILE A 1 160 ? -5.069 -9.192 1.010 1.00 94.25 160 ILE A O 1
ATOM 1257 N N . THR A 1 161 ? -4.309 -11.295 1.296 1.00 95.62 161 THR A N 1
ATOM 1258 C CA . THR A 1 161 ? -5.527 -11.840 1.895 1.00 95.62 161 THR A CA 1
ATOM 1259 C C . THR A 1 161 ? -5.291 -12.177 3.364 1.00 95.62 161 THR A C 1
ATOM 1261 O O . THR A 1 161 ? -4.442 -13.004 3.688 1.00 95.62 161 THR A O 1
ATOM 1264 N N . MET A 1 162 ? -6.058 -11.555 4.254 1.00 97.81 162 MET A N 1
ATOM 1265 C CA . MET A 1 162 ? -6.115 -11.858 5.681 1.00 97.81 162 MET A CA 1
ATOM 1266 C C . MET A 1 162 ? -7.365 -12.683 5.974 1.00 97.81 162 MET A C 1
ATOM 1268 O O . MET A 1 162 ? -8.469 -12.275 5.613 1.00 97.81 162 MET A O 1
ATOM 1272 N N . LYS A 1 163 ? -7.211 -13.831 6.632 1.00 98.06 163 LYS A N 1
ATOM 1273 C CA . LYS A 1 163 ? -8.322 -14.734 6.938 1.00 98.06 163 LYS A CA 1
ATOM 1274 C C . LYS A 1 163 ? -8.258 -15.252 8.368 1.00 98.06 163 LYS A C 1
ATOM 1276 O O . LYS A 1 163 ? -7.202 -15.681 8.830 1.00 98.06 163 LYS A O 1
ATOM 1281 N N . ASP A 1 164 ? -9.407 -15.282 9.038 1.00 98.44 164 ASP A N 1
ATOM 1282 C CA . ASP A 1 164 ? -9.539 -15.782 10.411 1.00 98.44 164 ASP A CA 1
ATOM 1283 C C . ASP A 1 164 ? -8.578 -15.069 11.393 1.00 98.44 164 ASP A C 1
ATOM 1285 O O . ASP A 1 164 ? -8.028 -15.686 12.306 1.00 98.44 164 ASP A O 1
ATOM 1289 N N . CYS A 1 165 ? -8.312 -13.776 11.182 1.00 98.62 165 CYS A N 1
ATOM 1290 C CA . CYS A 1 165 ? -7.363 -12.994 11.974 1.00 98.62 165 CYS A CA 1
ATOM 1291 C C . CYS A 1 165 ? -8.036 -12.256 13.139 1.00 98.62 165 CYS A C 1
ATOM 1293 O O . CYS A 1 165 ? -9.203 -11.857 13.066 1.00 98.62 165 CYS A O 1
ATOM 1295 N N . LEU A 1 166 ? -7.258 -12.014 14.195 1.00 98.81 166 LEU A N 1
ATOM 1296 C CA . LEU A 1 166 ? -7.635 -11.174 15.328 1.00 98.81 166 LEU A CA 1
ATOM 1297 C C . LEU A 1 166 ? -6.705 -9.960 15.397 1.00 98.81 166 LEU A C 1
ATOM 1299 O O . LEU A 1 166 ? -5.495 -10.110 15.538 1.00 98.81 166 LEU A O 1
ATOM 1303 N N . VAL A 1 167 ? -7.267 -8.758 15.301 1.00 98.75 167 VAL A N 1
ATOM 1304 C CA . VAL A 1 167 ? -6.520 -7.499 15.355 1.00 98.75 167 VAL A CA 1
ATOM 1305 C C . VAL A 1 167 ? -7.114 -6.626 16.451 1.00 98.75 167 VAL A C 1
ATOM 1307 O O . VAL A 1 167 ? -8.198 -6.061 16.279 1.00 98.75 167 VAL A O 1
ATOM 1310 N N . GLU A 1 168 ? -6.442 -6.534 17.597 1.00 98.50 168 GLU A N 1
ATOM 1311 C CA . GLU A 1 168 ? -7.041 -5.876 18.759 1.00 98.50 168 GLU A CA 1
ATOM 1312 C C . GLU A 1 168 ? -6.088 -5.125 19.680 1.00 98.50 168 GLU A C 1
ATOM 1314 O O . GLU A 1 168 ? -4.924 -5.477 19.825 1.00 98.50 168 GLU A O 1
ATOM 1319 N N . HIS A 1 169 ? -6.602 -4.104 20.364 1.00 98.38 169 HIS A N 1
ATOM 1320 C CA . HIS A 1 169 ? -5.843 -3.341 21.359 1.00 98.38 169 HIS A CA 1
ATOM 1321 C C . HIS A 1 169 ? -4.581 -2.652 20.814 1.00 98.38 169 HIS A C 1
ATOM 1323 O O . HIS A 1 169 ? -3.669 -2.363 21.582 1.00 98.38 169 HIS A O 1
ATOM 1329 N N . ASN A 1 170 ? -4.495 -2.388 19.507 1.00 98.06 170 ASN A N 1
ATOM 1330 C CA . ASN A 1 170 ? -3.407 -1.591 18.941 1.00 98.06 170 ASN A CA 1
ATOM 1331 C C . ASN A 1 170 ? -3.716 -0.104 19.126 1.00 98.06 170 ASN A C 1
ATOM 1333 O O . ASN A 1 170 ? -4.849 0.332 18.906 1.00 98.06 170 ASN A O 1
ATOM 1337 N N . ARG A 1 171 ? -2.714 0.684 19.519 1.00 95.38 171 ARG A N 1
ATOM 1338 C CA . ARG A 1 171 ? -2.917 2.113 19.800 1.00 95.38 171 ARG A CA 1
ATOM 1339 C C . ARG A 1 171 ? -3.223 2.917 18.533 1.00 95.38 171 ARG A C 1
ATOM 1341 O O . ARG A 1 171 ? -3.970 3.889 18.589 1.00 95.38 171 ARG A O 1
ATOM 1348 N N . GLY A 1 172 ? -2.636 2.526 17.404 1.00 95.50 172 GLY A N 1
ATOM 1349 C CA . GLY A 1 172 ? -2.946 3.063 16.083 1.00 95.50 172 GLY A CA 1
ATOM 1350 C C . GLY A 1 172 ? -4.216 2.453 15.485 1.00 95.50 172 GLY A C 1
ATOM 1351 O O . GLY A 1 172 ? -5.182 2.135 16.176 1.00 95.50 172 GLY A O 1
ATOM 1352 N N . ALA A 1 173 ? -4.228 2.283 14.167 1.00 97.94 173 ALA A N 1
ATOM 1353 C CA . ALA A 1 173 ? -5.263 1.504 13.507 1.00 97.94 173 ALA A CA 1
ATOM 1354 C C . ALA A 1 173 ? -5.024 -0.001 13.707 1.00 97.94 173 ALA A C 1
ATOM 1356 O O . ALA A 1 173 ? -3.887 -0.457 13.833 1.00 97.94 173 ALA A O 1
ATOM 1357 N N . GLY A 1 174 ? -6.086 -0.802 13.659 1.00 98.50 174 GLY A N 1
ATOM 1358 C CA . GLY A 1 174 ? -5.940 -2.244 13.519 1.00 98.50 174 GLY A CA 1
ATOM 1359 C C . GLY A 1 174 ? -5.198 -2.573 12.222 1.00 98.50 174 GLY A C 1
ATOM 1360 O O . GLY A 1 174 ? -4.162 -3.235 12.244 1.00 98.50 174 GLY A O 1
ATOM 1361 N N . ILE A 1 175 ? -5.687 -2.048 11.099 1.00 98.75 175 ILE A N 1
ATOM 1362 C CA . ILE A 1 175 ? -5.028 -2.159 9.792 1.00 98.75 175 ILE A CA 1
ATOM 1363 C C . ILE A 1 175 ? -4.911 -0.764 9.180 1.00 98.75 175 ILE A C 1
ATOM 1365 O O . ILE A 1 175 ? -5.911 -0.059 9.080 1.00 98.75 175 ILE A O 1
ATOM 1369 N N . LEU A 1 176 ? -3.715 -0.371 8.752 1.00 98.44 176 LEU A N 1
ATOM 1370 C CA . LEU A 1 176 ? -3.435 0.900 8.094 1.00 98.44 176 LEU A CA 1
ATOM 1371 C C . LEU A 1 176 ? -2.866 0.661 6.695 1.00 98.44 176 LEU A C 1
ATOM 1373 O O . LEU A 1 176 ? -1.818 0.041 6.542 1.00 98.44 176 LEU A O 1
ATOM 1377 N N . HIS A 1 177 ? -3.514 1.216 5.677 1.00 98.12 177 HIS A N 1
ATOM 1378 C CA . HIS A 1 177 ? -2.893 1.437 4.379 1.00 98.12 177 HIS A CA 1
ATOM 1379 C C . HIS A 1 177 ? -2.349 2.865 4.304 1.00 98.12 177 HIS A C 1
ATOM 1381 O O . HIS A 1 177 ? -3.114 3.828 4.333 1.00 98.12 177 HIS A O 1
ATOM 1387 N N . ASP A 1 178 ? -1.033 2.998 4.198 1.00 96.69 178 ASP A N 1
ATOM 1388 C CA . ASP A 1 178 ? -0.362 4.276 3.977 1.00 96.69 178 ASP A CA 1
ATOM 1389 C C . ASP A 1 178 ? 0.732 4.066 2.926 1.00 96.69 178 ASP A C 1
ATOM 1391 O O . ASP A 1 178 ? 1.788 3.540 3.264 1.00 96.69 178 ASP A O 1
ATOM 1395 N N . PRO A 1 179 ? 0.533 4.456 1.660 1.00 95.06 179 PRO A N 1
ATOM 1396 C CA . PRO A 1 179 ? 1.472 4.162 0.583 1.00 95.06 179 PRO A CA 1
ATOM 1397 C C . PRO A 1 179 ? 2.749 5.015 0.605 1.00 95.06 179 PRO A C 1
ATOM 1399 O O . PRO A 1 179 ? 3.565 4.881 -0.307 1.00 95.06 179 PRO A O 1
ATOM 1402 N N . ALA A 1 180 ? 2.948 5.886 1.600 1.00 94.19 180 ALA A N 1
ATOM 1403 C CA . ALA A 1 180 ? 4.152 6.704 1.704 1.00 94.19 180 ALA A CA 1
ATOM 1404 C C . ALA A 1 180 ? 5.406 5.878 2.045 1.00 94.19 180 ALA A C 1
ATOM 1406 O O . ALA A 1 180 ? 5.441 5.120 3.010 1.00 94.19 180 ALA A O 1
ATOM 1407 N N . ILE A 1 181 ? 6.483 6.074 1.293 1.00 92.81 181 ILE A N 1
ATOM 1408 C CA . ILE A 1 181 ? 7.807 5.511 1.546 1.00 92.81 181 ILE A CA 1
ATOM 1409 C C . ILE A 1 181 ? 8.811 6.650 1.514 1.00 92.81 181 ILE A C 1
ATOM 1411 O O . ILE A 1 181 ? 8.977 7.328 0.501 1.00 92.81 181 ILE A O 1
ATOM 1415 N N . ARG A 1 182 ? 9.522 6.824 2.626 1.00 90.31 182 ARG A N 1
ATOM 1416 C CA . ARG A 1 182 ? 10.595 7.810 2.714 1.00 90.31 182 ARG A CA 1
ATOM 1417 C C . ARG A 1 182 ? 11.746 7.452 1.789 1.00 90.31 182 ARG A C 1
ATOM 1419 O O . ARG A 1 182 ? 12.102 6.277 1.659 1.00 90.31 182 ARG A O 1
ATOM 1426 N N . ARG A 1 183 ? 12.406 8.462 1.230 1.00 88.00 183 ARG A N 1
ATOM 1427 C CA . ARG A 1 183 ? 13.575 8.269 0.360 1.00 88.00 183 ARG A CA 1
ATOM 1428 C C . ARG A 1 183 ? 14.680 7.423 1.006 1.00 88.00 183 ARG A C 1
ATOM 1430 O O . ARG A 1 183 ? 15.301 6.600 0.331 1.00 88.00 183 ARG A O 1
ATOM 1437 N N . SER A 1 184 ? 14.936 7.618 2.301 1.00 86.44 184 SER A N 1
ATOM 1438 C CA . SER A 1 184 ? 15.910 6.836 3.079 1.00 86.44 184 SER A CA 1
ATOM 1439 C C . SER A 1 184 ? 15.556 5.347 3.081 1.00 86.44 184 SER A C 1
ATOM 1441 O O . SER A 1 184 ? 16.393 4.518 2.727 1.00 86.44 184 SER A O 1
ATOM 1443 N N . HIS A 1 185 ? 14.300 5.024 3.389 1.00 87.81 185 HIS A N 1
ATOM 1444 C CA . HIS A 1 185 ? 13.786 3.658 3.412 1.00 87.81 185 HIS A CA 1
ATOM 1445 C C . HIS A 1 185 ? 13.795 3.022 2.013 1.00 87.81 185 HIS A C 1
ATOM 1447 O O . HIS A 1 185 ? 14.233 1.884 1.848 1.00 87.81 185 HIS A O 1
ATOM 1453 N N . GLN A 1 186 ? 13.403 3.770 0.980 1.00 89.88 186 GLN A N 1
ATOM 1454 C CA . GLN A 1 186 ? 13.456 3.301 -0.404 1.00 89.88 186 GLN A CA 1
ATOM 1455 C C . GLN A 1 186 ? 14.895 2.960 -0.835 1.00 89.88 186 GLN A C 1
ATOM 1457 O O . GLN A 1 186 ? 15.149 1.911 -1.433 1.00 89.88 186 GLN A O 1
ATOM 1462 N N . ARG A 1 187 ? 15.869 3.815 -0.501 1.00 88.31 187 ARG A N 1
ATOM 1463 C CA . ARG A 1 187 ? 17.293 3.569 -0.782 1.00 88.31 187 ARG A CA 1
ATOM 1464 C C . ARG A 1 187 ? 17.821 2.341 -0.040 1.00 88.31 187 ARG A C 1
ATOM 1466 O O . ARG A 1 187 ? 18.595 1.568 -0.598 1.00 88.31 187 ARG A O 1
ATOM 1473 N N . GLU A 1 188 ? 17.417 2.173 1.211 1.00 87.38 188 GLU A N 1
ATOM 1474 C CA . GLU A 1 188 ? 17.796 1.026 2.026 1.00 87.38 188 GLU A CA 1
ATOM 1475 C C . GLU A 1 188 ? 17.266 -0.285 1.421 1.00 87.38 188 GLU A C 1
ATOM 1477 O O . GLU A 1 188 ? 18.034 -1.211 1.172 1.00 87.38 188 GLU A O 1
ATOM 1482 N N . MET A 1 189 ? 15.968 -0.338 1.104 1.00 88.81 189 MET A N 1
ATOM 1483 C CA . MET A 1 189 ? 15.312 -1.499 0.495 1.00 88.81 189 MET A CA 1
ATOM 1484 C C . MET A 1 189 ? 15.939 -1.872 -0.856 1.00 88.81 189 MET A C 1
ATOM 1486 O O . MET A 1 189 ? 16.255 -3.034 -1.101 1.00 88.81 189 MET A O 1
ATOM 1490 N N . THR A 1 190 ? 16.167 -0.892 -1.731 1.00 88.38 190 THR A N 1
ATOM 1491 C CA . THR A 1 190 ? 16.777 -1.130 -3.053 1.00 88.38 190 THR A CA 1
ATOM 1492 C C . THR A 1 190 ? 18.228 -1.611 -2.956 1.00 88.38 190 THR A C 1
ATOM 1494 O O . THR A 1 190 ? 18.668 -2.405 -3.789 1.00 88.38 190 THR A O 1
ATOM 1497 N N . GLY A 1 191 ? 18.953 -1.230 -1.899 1.00 86.81 191 GLY A N 1
ATOM 1498 C CA . GLY A 1 191 ? 20.277 -1.773 -1.584 1.00 86.81 191 GLY A CA 1
ATOM 1499 C C . GLY A 1 191 ? 20.278 -3.292 -1.368 1.00 86.81 191 GLY A C 1
ATOM 1500 O O . GLY A 1 191 ? 21.202 -3.976 -1.804 1.00 86.81 191 GLY A O 1
ATOM 1501 N N . TRP A 1 192 ? 19.217 -3.857 -0.785 1.00 86.00 192 TRP A N 1
ATOM 1502 C CA . TRP A 1 192 ? 19.099 -5.307 -0.578 1.00 86.00 192 TRP A CA 1
ATOM 1503 C C . TRP A 1 192 ? 18.889 -6.108 -1.873 1.00 86.00 192 TRP A C 1
ATOM 1505 O O . TRP A 1 192 ? 19.173 -7.310 -1.898 1.00 86.00 192 TRP A O 1
ATOM 1515 N N . ILE A 1 193 ? 18.435 -5.462 -2.955 1.00 87.56 193 ILE A N 1
ATOM 1516 C CA . ILE A 1 193 ? 18.308 -6.090 -4.281 1.00 87.56 193 ILE A CA 1
ATOM 1517 C C . ILE A 1 193 ? 19.699 -6.345 -4.861 1.00 87.56 193 ILE A C 1
ATOM 1519 O O . ILE A 1 193 ? 20.003 -7.466 -5.262 1.00 87.56 193 ILE A O 1
ATOM 1523 N N . THR A 1 194 ? 20.566 -5.329 -4.854 1.00 78.00 194 THR A N 1
ATOM 1524 C CA . THR A 1 194 ? 21.896 -5.395 -5.488 1.00 78.00 194 THR A CA 1
ATOM 1525 C C . THR A 1 194 ? 22.878 -6.304 -4.745 1.00 78.00 194 THR A C 1
ATOM 1527 O O . THR A 1 194 ? 23.795 -6.857 -5.355 1.00 78.00 194 THR A O 1
ATOM 1530 N N . VAL A 1 195 ? 22.663 -6.514 -3.443 1.00 78.56 195 VAL A N 1
ATOM 1531 C CA . VAL A 1 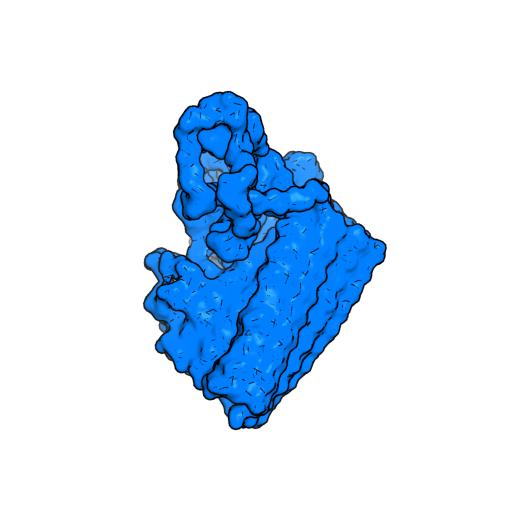195 ? 23.425 -7.466 -2.613 1.00 78.56 195 VAL A CA 1
ATOM 1532 C C . VAL A 1 195 ? 22.933 -8.912 -2.779 1.00 78.56 195 VAL A C 1
ATOM 1534 O O . VAL A 1 195 ? 23.671 -9.848 -2.473 1.00 78.56 195 VAL A O 1
ATOM 1537 N N . GLY A 1 196 ? 21.705 -9.103 -3.268 1.00 74.88 196 GLY A N 1
ATOM 1538 C CA . GLY A 1 196 ? 21.051 -10.402 -3.382 1.00 74.88 196 GLY A CA 1
ATOM 1539 C C . GLY A 1 196 ? 21.539 -11.273 -4.548 1.00 74.88 196 GLY A C 1
ATOM 1540 O O . GLY A 1 196 ? 22.728 -11.380 -4.856 1.00 74.88 196 GLY A O 1
ATOM 1541 N N . LYS A 1 197 ? 20.589 -11.956 -5.194 1.00 76.88 197 LYS A N 1
ATOM 1542 C CA . LYS A 1 197 ? 20.831 -12.923 -6.274 1.00 76.88 197 LYS A CA 1
ATOM 1543 C C . LYS A 1 197 ? 21.359 -12.244 -7.540 1.00 76.88 197 LYS A C 1
ATOM 1545 O O . LYS A 1 197 ? 20.583 -11.821 -8.392 1.00 76.88 197 LYS A O 1
ATOM 1550 N N . LYS A 1 198 ? 22.687 -12.153 -7.671 1.00 80.69 198 LYS A N 1
ATOM 1551 C CA . LYS A 1 198 ? 23.364 -11.518 -8.819 1.00 80.69 198 LYS A CA 1
ATOM 1552 C C . LYS A 1 198 ? 22.976 -12.120 -10.172 1.00 80.69 198 LYS A C 1
ATOM 1554 O O . LYS A 1 198 ? 22.974 -11.405 -11.162 1.00 80.69 198 LYS A O 1
ATOM 1559 N N . ASP A 1 199 ? 22.616 -13.401 -10.215 1.00 85.81 199 ASP A N 1
ATOM 1560 C CA . ASP A 1 199 ? 22.130 -14.095 -11.416 1.00 85.81 199 ASP A CA 1
ATOM 1561 C C . ASP A 1 199 ? 20.745 -13.617 -11.879 1.00 85.81 199 ASP A C 1
ATOM 1563 O O . ASP A 1 199 ? 20.345 -13.870 -13.016 1.00 85.81 199 ASP A O 1
ATOM 1567 N N . LYS A 1 200 ? 20.005 -12.917 -11.014 1.00 91.25 200 LYS A N 1
ATOM 1568 C CA . LYS A 1 200 ? 18.682 -12.359 -11.307 1.00 91.25 200 LYS A CA 1
ATOM 1569 C C . LYS A 1 200 ? 18.721 -10.879 -11.670 1.00 91.25 200 LYS A C 1
ATOM 1571 O O . LYS A 1 200 ? 17.661 -10.300 -11.869 1.00 91.25 200 LYS A O 1
ATOM 1576 N N . ILE A 1 201 ? 19.902 -10.275 -11.771 1.00 93.62 201 ILE A N 1
ATOM 1577 C CA . ILE A 1 201 ? 20.068 -8.848 -12.050 1.00 93.62 201 ILE A CA 1
ATOM 1578 C C . ILE A 1 201 ? 20.604 -8.663 -13.467 1.00 93.62 201 ILE A C 1
ATOM 1580 O O . ILE A 1 201 ? 21.627 -9.238 -13.823 1.00 93.62 201 ILE A O 1
ATOM 1584 N N . GLU A 1 202 ? 19.940 -7.811 -14.238 1.00 94.88 202 GLU A N 1
ATOM 1585 C CA . GLU A 1 202 ? 20.375 -7.355 -15.554 1.00 94.88 202 GLU A CA 1
ATOM 1586 C C . GLU A 1 202 ? 20.524 -5.831 -15.516 1.00 94.88 202 GLU A C 1
ATOM 1588 O O . GLU A 1 202 ? 19.594 -5.119 -15.135 1.00 94.88 202 GLU A O 1
ATOM 1593 N N . TYR A 1 203 ? 21.689 -5.315 -15.900 1.00 94.56 203 TYR A N 1
ATOM 1594 C CA . TYR A 1 203 ? 21.936 -3.873 -15.940 1.00 94.56 203 TYR A CA 1
ATOM 1595 C C . TYR A 1 203 ? 21.643 -3.305 -17.331 1.00 94.56 203 TYR A C 1
ATOM 1597 O O . TYR A 1 203 ? 21.944 -3.954 -18.327 1.00 94.56 203 TYR A O 1
ATOM 1605 N N . LEU A 1 204 ? 21.088 -2.093 -17.399 1.00 93.56 204 LEU A N 1
ATOM 1606 C CA . LEU A 1 204 ? 20.953 -1.308 -18.626 1.00 93.56 204 LEU A CA 1
ATOM 1607 C C . LEU A 1 204 ? 22.073 -0.257 -18.690 1.00 93.56 204 LEU A C 1
ATOM 1609 O O . LEU A 1 204 ? 22.178 0.526 -17.744 1.00 93.56 204 LEU A O 1
ATOM 1613 N N . PRO A 1 205 ? 22.876 -0.210 -19.771 1.00 91.75 205 PRO A N 1
ATOM 1614 C CA . PRO A 1 205 ? 22.712 -0.949 -21.024 1.00 91.75 205 PRO A CA 1
ATOM 1615 C C . PRO A 1 205 ? 23.101 -2.424 -20.861 1.00 91.75 205 PRO A C 1
ATOM 1617 O O . PRO A 1 205 ? 24.117 -2.748 -20.245 1.00 91.75 205 PRO A O 1
ATOM 1620 N N . ALA A 1 206 ? 22.283 -3.317 -21.416 1.00 89.62 206 ALA A N 1
ATOM 1621 C CA . ALA A 1 206 ? 22.511 -4.747 -21.296 1.00 89.62 206 ALA A CA 1
ATOM 1622 C C . ALA A 1 206 ? 23.510 -5.256 -22.339 1.00 89.62 206 ALA A C 1
ATOM 1624 O O . ALA A 1 206 ? 23.642 -4.709 -23.431 1.00 89.62 206 ALA A O 1
ATOM 1625 N N . GLN A 1 207 ? 24.188 -6.360 -22.018 1.00 89.38 207 GLN A N 1
ATOM 1626 C CA . GLN A 1 207 ? 25.041 -7.070 -22.982 1.00 89.38 207 GLN A CA 1
ATOM 1627 C C . GLN A 1 207 ? 24.228 -7.843 -24.030 1.00 89.38 207 GLN A C 1
ATOM 1629 O O . GLN A 1 207 ? 24.750 -8.216 -25.079 1.00 89.38 207 GLN A O 1
ATOM 1634 N N . TRP A 1 208 ? 22.959 -8.111 -23.733 1.00 91.56 208 TRP A N 1
ATOM 1635 C CA . TRP A 1 208 ? 22.023 -8.801 -24.606 1.00 91.56 208 TRP A CA 1
ATOM 1636 C C . TRP A 1 208 ? 21.145 -7.800 -25.355 1.00 91.56 208 TRP A C 1
ATOM 1638 O O . TRP A 1 208 ? 20.912 -6.692 -24.883 1.00 91.56 208 TRP A O 1
ATOM 1648 N N . LYS A 1 209 ? 20.638 -8.210 -26.521 1.00 91.12 209 LYS A N 1
ATOM 1649 C CA . LYS A 1 209 ? 19.517 -7.534 -27.191 1.00 91.12 209 LYS A CA 1
ATOM 1650 C C . LYS A 1 209 ? 18.188 -8.197 -26.875 1.00 91.12 209 LYS A C 1
ATOM 1652 O O . LYS A 1 209 ? 17.236 -7.473 -26.620 1.00 91.12 209 LYS A O 1
ATOM 1657 N N . ASP A 1 210 ? 18.182 -9.521 -26.747 1.00 93.62 210 ASP A N 1
ATOM 1658 C CA . ASP A 1 210 ? 16.991 -10.298 -26.417 1.00 93.62 210 ASP A CA 1
ATOM 1659 C C . ASP A 1 210 ? 17.222 -11.070 -25.111 1.00 93.62 210 ASP A C 1
ATOM 1661 O O . ASP A 1 210 ? 18.142 -11.889 -25.013 1.00 93.62 210 ASP A O 1
ATOM 1665 N N . LEU A 1 211 ? 16.385 -10.812 -24.109 1.00 95.88 211 LEU A N 1
ATOM 1666 C CA . LEU A 1 211 ? 16.339 -11.539 -22.846 1.00 95.88 211 LEU A CA 1
ATOM 1667 C C . LEU A 1 211 ? 15.200 -12.553 -22.891 1.00 95.88 211 LEU A C 1
ATOM 1669 O O . LEU A 1 211 ? 14.028 -12.182 -22.923 1.00 95.88 211 LEU A O 1
ATOM 1673 N N . TRP A 1 212 ? 15.555 -13.832 -22.843 1.00 95.75 212 TRP A N 1
ATOM 1674 C CA . TRP A 1 212 ? 14.594 -14.929 -22.844 1.00 95.75 212 TRP A CA 1
ATOM 1675 C C . TRP A 1 212 ? 14.290 -15.383 -21.419 1.00 95.75 212 TRP A C 1
ATOM 1677 O O . TRP A 1 212 ? 15.211 -15.748 -20.692 1.00 95.75 212 TRP A O 1
ATOM 1687 N N . LEU A 1 213 ? 13.011 -15.396 -21.044 1.00 95.81 213 LEU A N 1
ATOM 1688 C CA . LEU A 1 213 ? 12.536 -15.826 -19.727 1.00 95.81 213 LEU A CA 1
ATOM 1689 C C . LEU A 1 213 ? 11.809 -17.173 -19.816 1.00 95.81 213 LEU A C 1
ATOM 1691 O O . LEU A 1 213 ? 10.948 -17.370 -20.681 1.00 95.81 213 LEU A O 1
ATOM 1695 N N . ASP A 1 214 ? 12.153 -18.093 -18.914 1.00 94.56 214 ASP A N 1
ATOM 1696 C CA . ASP A 1 214 ? 11.405 -19.336 -18.686 1.00 94.56 214 ASP A CA 1
ATOM 1697 C C . ASP A 1 214 ? 10.143 -19.107 -17.827 1.00 94.56 214 ASP A C 1
ATOM 1699 O O . ASP A 1 214 ? 9.971 -18.056 -17.208 1.00 94.56 214 ASP A O 1
ATOM 1703 N N . GLU A 1 215 ? 9.252 -20.104 -17.756 1.00 90.56 215 GLU A N 1
ATOM 1704 C CA . GLU A 1 215 ? 8.038 -20.035 -16.929 1.00 90.56 215 GLU A CA 1
ATOM 1705 C C . GLU A 1 215 ? 8.368 -19.681 -15.471 1.00 90.56 215 GLU A C 1
ATOM 1707 O O . GLU A 1 215 ? 9.167 -20.356 -14.818 1.00 90.56 215 GLU A O 1
ATOM 1712 N N . ASN A 1 216 ? 7.720 -18.636 -14.949 1.00 87.88 216 ASN A N 1
ATOM 1713 C CA . ASN A 1 216 ? 7.901 -18.099 -13.599 1.00 87.88 216 ASN A CA 1
ATOM 1714 C C . ASN A 1 216 ? 9.307 -17.561 -13.294 1.00 87.88 216 ASN A C 1
ATOM 1716 O O . ASN A 1 216 ? 9.567 -17.151 -12.154 1.00 87.88 216 ASN A O 1
ATOM 1720 N N . GLU A 1 217 ? 10.199 -17.507 -14.285 1.00 92.06 217 GLU A N 1
ATOM 1721 C CA . GLU A 1 217 ? 11.481 -16.840 -14.146 1.00 92.06 217 GLU A CA 1
ATOM 1722 C C . GLU A 1 217 ? 11.276 -15.328 -14.053 1.00 92.06 217 GLU A C 1
ATOM 1724 O O . GLU A 1 217 ? 10.495 -14.734 -14.799 1.00 92.06 217 GLU A O 1
ATOM 1729 N N . PHE A 1 218 ? 12.000 -14.708 -13.122 1.00 93.19 218 PHE A N 1
ATOM 1730 C CA . PHE A 1 218 ? 12.008 -13.268 -12.930 1.00 93.19 218 PHE A CA 1
ATOM 1731 C C . PHE A 1 218 ? 13.422 -12.697 -13.031 1.00 93.19 218 PHE A C 1
ATOM 1733 O O . PHE A 1 218 ? 14.404 -13.387 -12.733 1.00 93.19 218 PHE A O 1
ATOM 1740 N N . LYS A 1 219 ? 13.512 -11.426 -13.422 1.00 95.44 219 LYS A N 1
ATOM 1741 C CA . LYS A 1 219 ? 14.747 -10.638 -13.479 1.00 95.44 219 LYS A CA 1
ATOM 1742 C C . LYS A 1 219 ? 14.491 -9.215 -12.983 1.00 95.44 219 LYS A C 1
ATOM 1744 O O . LYS A 1 219 ? 13.430 -8.648 -13.229 1.00 95.44 219 LYS A O 1
ATOM 1749 N N . TYR A 1 220 ? 15.477 -8.637 -12.310 1.00 95.50 220 TYR A N 1
ATOM 1750 C CA . TYR A 1 220 ? 15.533 -7.216 -11.987 1.00 95.50 220 TYR A CA 1
ATOM 1751 C C . TYR A 1 220 ? 16.310 -6.497 -13.082 1.00 95.50 220 TYR A C 1
ATOM 1753 O O . TYR A 1 220 ? 17.499 -6.750 -13.260 1.00 95.50 220 TYR A O 1
ATOM 1761 N N . ILE A 1 221 ? 15.645 -5.596 -13.794 1.00 96.38 221 ILE A N 1
ATOM 1762 C CA . ILE A 1 221 ? 16.262 -4.711 -14.775 1.00 96.38 221 ILE A CA 1
ATOM 1763 C C . ILE A 1 221 ? 16.641 -3.412 -14.061 1.00 96.38 221 ILE A C 1
ATOM 1765 O O . ILE A 1 221 ? 15.763 -2.734 -13.521 1.00 96.38 221 ILE A O 1
ATOM 1769 N N . ILE A 1 222 ? 17.938 -3.090 -14.025 1.00 95.62 222 ILE A N 1
ATOM 1770 C CA . ILE A 1 222 ? 18.490 -1.976 -13.240 1.00 95.62 222 ILE A CA 1
ATOM 1771 C C . ILE A 1 222 ? 19.236 -0.985 -14.134 1.00 95.62 222 ILE A C 1
ATOM 1773 O O . ILE A 1 222 ? 20.130 -1.378 -14.877 1.00 95.62 222 ILE A O 1
ATOM 1777 N N . THR A 1 223 ? 18.931 0.310 -14.048 1.00 95.38 223 THR A N 1
ATOM 1778 C CA . THR A 1 223 ? 19.654 1.331 -14.829 1.00 95.38 223 THR A CA 1
ATOM 1779 C C . THR A 1 223 ? 21.011 1.700 -14.217 1.00 95.38 223 THR A C 1
ATOM 1781 O O . THR A 1 223 ? 21.164 1.737 -12.991 1.00 95.38 223 THR A O 1
ATOM 1784 N N . THR A 1 224 ? 22.012 1.985 -15.058 1.00 93.75 224 THR A N 1
ATOM 1785 C CA . THR A 1 224 ? 23.345 2.450 -14.629 1.00 93.75 224 THR A CA 1
ATOM 1786 C C . THR A 1 224 ? 23.510 3.968 -14.771 1.00 93.75 224 THR A C 1
ATOM 1788 O O . THR A 1 224 ? 22.645 4.680 -15.277 1.00 93.75 224 THR A O 1
ATOM 1791 N N . THR A 1 225 ? 24.651 4.486 -14.311 1.00 94.50 225 THR A N 1
ATOM 1792 C CA . THR A 1 225 ? 25.034 5.905 -14.412 1.00 94.50 225 THR A CA 1
ATOM 1793 C C . THR A 1 225 ? 25.789 6.244 -15.704 1.00 94.50 225 THR A C 1
ATOM 1795 O O . THR A 1 225 ? 26.418 7.299 -15.792 1.00 94.50 225 THR A O 1
ATOM 1798 N N . ASP A 1 226 ? 25.792 5.352 -16.690 1.00 93.00 226 ASP A N 1
ATOM 1799 C CA . ASP A 1 226 ? 26.545 5.533 -17.932 1.00 93.00 226 ASP A CA 1
ATOM 1800 C C . ASP A 1 226 ? 25.863 6.567 -18.841 1.00 93.00 226 ASP A C 1
ATOM 1802 O O . ASP A 1 226 ? 24.647 6.547 -19.027 1.00 93.00 226 ASP A O 1
ATOM 1806 N N . THR A 1 227 ? 26.621 7.498 -19.422 1.00 93.56 227 THR A N 1
ATOM 1807 C CA . THR A 1 227 ? 26.071 8.617 -20.209 1.00 93.56 227 THR A CA 1
ATOM 1808 C C . THR A 1 227 ? 26.000 8.314 -21.704 1.00 93.56 227 THR A C 1
ATOM 1810 O O . THR A 1 227 ? 26.786 7.535 -22.237 1.00 93.56 227 THR A O 1
ATOM 1813 N N . GLY A 1 228 ? 25.071 8.974 -22.405 1.00 91.12 228 GLY A N 1
ATOM 1814 C CA . GLY A 1 228 ? 24.998 8.928 -23.872 1.00 91.12 228 GLY A CA 1
ATOM 1815 C C . GLY A 1 228 ? 24.501 7.606 -24.465 1.00 91.12 228 GLY A C 1
ATOM 1816 O O . GLY A 1 228 ? 24.762 7.339 -25.634 1.00 91.12 228 GLY A O 1
ATOM 1817 N N . ILE A 1 229 ? 23.793 6.793 -23.682 1.00 93.38 229 ILE A N 1
ATOM 1818 C CA . ILE A 1 229 ? 23.184 5.548 -24.156 1.00 93.38 229 ILE A CA 1
ATOM 1819 C C . ILE A 1 229 ? 21.846 5.864 -24.806 1.00 93.38 229 ILE A C 1
ATOM 1821 O O . ILE A 1 229 ? 21.060 6.641 -24.259 1.00 93.38 229 ILE A O 1
ATOM 1825 N N . ASP A 1 230 ? 21.600 5.228 -25.944 1.00 94.25 230 ASP A N 1
ATOM 1826 C CA . ASP A 1 230 ? 20.324 5.217 -26.649 1.00 94.25 230 ASP A CA 1
ATOM 1827 C C . ASP A 1 230 ? 20.177 3.845 -27.319 1.00 94.25 230 ASP A C 1
ATOM 1829 O O . ASP A 1 230 ? 20.704 3.596 -28.405 1.00 94.25 230 ASP A O 1
ATOM 1833 N N . GLU A 1 231 ? 19.567 2.902 -26.601 1.00 93.25 231 GLU A N 1
ATOM 1834 C CA . GLU A 1 231 ? 19.501 1.506 -27.022 1.00 93.25 231 GLU A CA 1
ATOM 1835 C C . GLU A 1 231 ? 18.128 0.885 -26.792 1.00 93.25 231 GLU A C 1
ATOM 1837 O O . GLU A 1 231 ? 17.361 1.274 -25.913 1.00 93.25 231 GLU A O 1
ATOM 1842 N N . THR A 1 232 ? 17.825 -0.115 -27.616 1.00 93.56 232 THR A N 1
ATOM 1843 C CA . THR A 1 232 ? 16.606 -0.917 -27.526 1.00 93.56 232 THR A CA 1
ATOM 1844 C C . THR A 1 232 ? 16.952 -2.356 -27.160 1.00 93.56 232 THR A C 1
ATOM 1846 O O . THR A 1 232 ? 17.954 -2.896 -27.645 1.00 93.56 232 THR A O 1
ATOM 1849 N N . PHE A 1 233 ? 16.109 -2.949 -26.320 1.00 94.62 233 PHE A N 1
ATOM 1850 C CA . PHE A 1 233 ? 16.225 -4.291 -25.763 1.00 94.62 233 PHE A CA 1
ATOM 1851 C C . PHE A 1 233 ? 14.861 -4.987 -25.809 1.00 94.62 233 PHE A C 1
ATOM 1853 O O . PHE A 1 233 ? 13.829 -4.337 -25.664 1.00 94.62 233 PHE A O 1
ATOM 1860 N N . GLN A 1 234 ? 14.835 -6.300 -25.991 1.00 95.31 234 GLN A N 1
ATOM 1861 C CA . GLN A 1 234 ? 13.624 -7.113 -26.020 1.00 95.31 234 GLN A CA 1
ATOM 1862 C C . GLN A 1 234 ? 13.616 -8.062 -24.828 1.00 95.31 234 GLN A C 1
ATOM 1864 O O . GLN A 1 234 ? 14.639 -8.650 -24.485 1.00 95.31 234 GLN A O 1
ATOM 1869 N N . ILE A 1 235 ? 12.456 -8.228 -24.202 1.00 96.31 235 ILE A N 1
ATOM 1870 C CA . ILE A 1 235 ? 12.234 -9.228 -23.156 1.00 96.31 235 ILE A CA 1
ATOM 1871 C C . ILE A 1 235 ? 11.129 -10.146 -23.648 1.00 96.31 235 ILE A C 1
ATOM 1873 O O . ILE A 1 235 ? 10.038 -9.677 -23.965 1.00 96.31 235 ILE A O 1
ATOM 1877 N N . ILE A 1 236 ? 11.424 -11.439 -23.741 1.00 95.75 236 ILE A N 1
ATOM 1878 C CA . ILE A 1 236 ? 10.607 -12.416 -24.455 1.00 95.75 236 ILE A CA 1
ATOM 1879 C C . ILE A 1 236 ? 10.432 -13.657 -23.580 1.00 95.75 236 ILE A C 1
ATOM 1881 O O . ILE A 1 236 ? 11.402 -14.239 -23.098 1.00 95.75 236 ILE A O 1
ATOM 1885 N N . ALA A 1 237 ? 9.196 -14.096 -23.380 1.00 95.00 237 ALA A N 1
ATOM 1886 C CA . ALA A 1 237 ? 8.912 -15.395 -22.791 1.00 95.00 237 ALA A CA 1
ATOM 1887 C C . ALA A 1 237 ? 9.170 -16.493 -23.831 1.00 95.00 237 ALA A C 1
ATOM 1889 O O . ALA A 1 237 ? 8.763 -16.374 -24.988 1.00 95.00 237 ALA A O 1
ATOM 1890 N N . LYS A 1 238 ? 9.830 -17.585 -23.427 1.00 93.62 238 LYS A N 1
ATOM 1891 C CA . LYS A 1 238 ? 10.118 -18.701 -24.348 1.00 93.62 238 LYS A CA 1
ATOM 1892 C C . LYS A 1 238 ? 8.859 -19.404 -24.856 1.00 93.62 238 LYS A C 1
ATOM 1894 O O . LYS A 1 238 ? 8.876 -19.968 -25.946 1.00 93.62 238 LYS A O 1
ATOM 1899 N N . ASP A 1 239 ? 7.787 -19.384 -24.071 1.00 91.38 239 ASP A N 1
ATOM 1900 C CA . ASP A 1 239 ? 6.478 -19.893 -24.469 1.00 91.38 239 ASP A CA 1
ATOM 1901 C C . ASP A 1 239 ? 5.573 -18.733 -24.911 1.00 91.38 239 ASP A C 1
ATOM 1903 O O . ASP A 1 239 ? 5.304 -17.804 -24.150 1.00 91.38 239 ASP A O 1
ATOM 1907 N N . HIS A 1 240 ? 5.055 -18.816 -26.137 1.00 87.06 240 HIS A N 1
ATOM 1908 C CA . HIS A 1 240 ? 4.164 -17.807 -26.712 1.00 87.06 240 HIS A CA 1
ATOM 1909 C C . HIS A 1 240 ? 2.784 -17.734 -26.030 1.00 87.06 240 HIS A C 1
ATOM 1911 O O . HIS A 1 240 ? 2.015 -16.814 -26.306 1.00 87.06 240 HIS A O 1
ATOM 1917 N N . SER A 1 241 ? 2.439 -18.697 -25.168 1.00 85.44 241 SER A N 1
ATOM 1918 C CA . SER A 1 241 ? 1.218 -18.669 -24.353 1.00 85.44 241 SER A CA 1
ATOM 1919 C C . SER A 1 241 ? 1.330 -17.786 -23.099 1.00 85.44 241 SER A C 1
ATOM 1921 O O . SER A 1 241 ? 0.328 -17.542 -22.417 1.00 85.44 241 SER A O 1
ATOM 1923 N N . MET A 1 242 ? 2.535 -17.302 -22.795 1.00 89.62 242 MET A N 1
ATOM 1924 C CA . MET A 1 242 ? 2.834 -16.491 -21.618 1.00 89.62 242 MET A CA 1
ATOM 1925 C C . MET A 1 242 ? 2.760 -14.992 -21.911 1.00 89.62 242 MET A C 1
ATOM 1927 O O . MET A 1 242 ? 2.664 -14.558 -23.056 1.00 89.62 242 MET A O 1
ATOM 1931 N N . VAL A 1 243 ? 2.797 -14.208 -20.839 1.00 91.25 243 VAL A N 1
ATOM 1932 C CA . VAL A 1 243 ? 2.900 -12.747 -20.848 1.00 91.25 243 VAL A CA 1
ATOM 1933 C C . VAL A 1 243 ? 3.994 -12.303 -19.880 1.00 91.25 243 VAL A C 1
ATOM 1935 O O . VAL A 1 243 ? 4.386 -13.048 -18.976 1.00 91.25 243 VAL A O 1
ATOM 1938 N N . ILE A 1 244 ? 4.488 -11.082 -20.061 1.00 93.50 244 ILE A N 1
ATOM 1939 C CA . ILE A 1 244 ? 5.488 -10.456 -19.202 1.00 93.50 244 ILE A CA 1
ATOM 1940 C C . ILE A 1 244 ? 4.773 -9.604 -18.156 1.00 93.50 244 ILE A C 1
ATOM 1942 O O . ILE A 1 244 ? 4.189 -8.565 -18.455 1.00 93.50 244 ILE A O 1
ATOM 1946 N N . ALA A 1 245 ? 4.831 -10.048 -16.909 1.00 92.31 245 ALA A N 1
ATOM 1947 C CA . ALA A 1 245 ? 4.423 -9.272 -15.753 1.00 92.31 245 ALA A CA 1
ATOM 1948 C C . ALA A 1 245 ? 5.518 -8.283 -15.350 1.00 92.31 245 ALA A C 1
ATOM 1950 O O . ALA A 1 245 ? 6.702 -8.624 -15.351 1.00 92.31 245 ALA A O 1
ATOM 1951 N N . MET A 1 246 ? 5.117 -7.069 -14.978 1.00 93.88 246 MET A N 1
ATOM 1952 C CA . MET A 1 246 ? 6.017 -5.960 -14.678 1.00 93.88 246 MET A CA 1
ATOM 1953 C C . MET A 1 246 ? 5.638 -5.268 -13.368 1.00 93.88 246 MET A C 1
ATOM 1955 O O . MET A 1 246 ? 4.488 -4.871 -13.164 1.00 93.88 246 MET A O 1
ATOM 1959 N N . GLN A 1 247 ? 6.627 -5.059 -12.498 1.00 93.06 247 GLN A N 1
ATOM 1960 C CA . GLN A 1 247 ? 6.500 -4.303 -11.252 1.00 93.06 247 GLN A CA 1
ATOM 1961 C C . GLN A 1 247 ? 7.636 -3.291 -11.106 1.00 93.06 247 GLN A C 1
ATOM 1963 O O . GLN A 1 247 ? 8.812 -3.645 -11.102 1.00 93.06 247 GLN A O 1
ATOM 1968 N N . LEU A 1 248 ? 7.281 -2.016 -10.953 1.00 93.44 248 LEU A N 1
ATOM 1969 C CA . LEU A 1 248 ? 8.241 -0.950 -10.690 1.00 93.44 248 LEU A CA 1
ATOM 1970 C C . LEU A 1 248 ? 8.539 -0.899 -9.189 1.00 93.44 248 LEU A C 1
ATOM 1972 O O . LEU A 1 248 ? 7.669 -0.526 -8.402 1.00 93.44 248 LEU A O 1
ATOM 1976 N N . LEU A 1 249 ? 9.755 -1.294 -8.808 1.00 92.94 249 LEU A N 1
ATOM 1977 C CA . LEU A 1 249 ? 10.203 -1.314 -7.412 1.00 92.94 249 LEU A CA 1
ATOM 1978 C C . LEU A 1 249 ? 10.988 -0.061 -7.039 1.00 92.94 249 LEU A C 1
ATOM 1980 O O . LEU A 1 249 ? 10.997 0.315 -5.873 1.00 92.94 249 LEU A O 1
ATOM 1984 N N . ASN A 1 250 ? 11.654 0.580 -8.005 1.00 93.19 250 ASN A N 1
ATOM 1985 C CA . ASN A 1 250 ? 12.270 1.889 -7.811 1.00 93.19 250 ASN A CA 1
ATOM 1986 C C . ASN A 1 250 ? 12.117 2.749 -9.075 1.00 93.19 250 ASN A C 1
ATOM 1988 O O . ASN A 1 250 ? 12.705 2.401 -10.104 1.00 93.19 250 ASN A O 1
ATOM 1992 N N . PRO A 1 251 ? 11.338 3.843 -9.036 1.00 91.62 251 PRO A N 1
ATOM 1993 C CA . PRO A 1 251 ? 11.190 4.735 -10.177 1.00 91.62 251 PRO A CA 1
ATOM 1994 C C . PRO A 1 251 ? 12.477 5.516 -10.465 1.00 91.62 251 PRO A C 1
ATOM 1996 O O . PRO A 1 251 ? 13.362 5.663 -9.618 1.00 91.62 251 PRO A O 1
ATOM 1999 N N . LEU A 1 252 ? 12.566 6.047 -11.685 1.00 91.38 252 LEU A N 1
ATOM 2000 C CA . LEU A 1 252 ? 13.634 6.969 -12.061 1.00 91.38 252 LEU A CA 1
ATOM 2001 C C . LEU A 1 252 ? 13.425 8.304 -11.345 1.00 91.38 252 LEU A C 1
ATOM 2003 O O . LEU A 1 252 ? 12.368 8.917 -11.466 1.00 91.38 252 LEU A O 1
ATOM 2007 N N . HIS A 1 253 ? 14.456 8.773 -10.645 1.00 86.62 253 HIS A N 1
ATOM 2008 C CA . HIS A 1 253 ? 14.402 10.032 -9.903 1.00 86.62 253 HIS A CA 1
ATOM 2009 C C . HIS A 1 253 ? 14.070 11.216 -10.829 1.00 86.62 253 HIS A C 1
ATOM 2011 O O . HIS A 1 253 ? 14.625 11.324 -11.925 1.00 86.62 253 HIS A O 1
ATOM 2017 N N . ASN A 1 254 ? 13.256 12.172 -10.367 1.00 83.38 254 ASN A N 1
ATOM 2018 C CA . ASN A 1 254 ? 12.815 13.313 -11.186 1.00 83.38 254 ASN A CA 1
ATOM 2019 C C . ASN A 1 254 ? 13.959 14.135 -11.805 1.00 83.38 254 ASN A C 1
ATOM 2021 O O . ASN A 1 254 ? 13.919 14.458 -12.994 1.00 83.38 254 ASN A O 1
ATOM 2025 N N . GLU A 1 255 ? 15.009 14.409 -11.030 1.00 86.69 255 GLU A N 1
ATOM 2026 C CA . GLU A 1 255 ? 16.242 15.077 -11.480 1.00 86.69 255 GLU A CA 1
ATOM 2027 C C . GLU A 1 255 ? 17.112 14.268 -12.464 1.00 86.69 255 GLU A C 1
ATOM 2029 O O . GLU A 1 255 ? 18.055 14.825 -13.025 1.00 86.69 255 GLU A O 1
ATOM 2034 N N . SER A 1 256 ? 16.843 12.973 -12.669 1.00 91.06 256 SER A N 1
ATOM 2035 C CA . SER A 1 256 ? 17.596 12.155 -13.625 1.00 91.06 256 SER A CA 1
ATOM 2036 C C . SER A 1 256 ? 17.197 12.469 -15.069 1.00 91.06 256 SER A C 1
ATOM 2038 O O . SER A 1 256 ? 16.018 12.691 -15.373 1.00 91.06 256 SER A O 1
ATOM 2040 N N . THR A 1 257 ? 18.179 12.440 -15.975 1.00 94.19 257 THR A N 1
ATOM 2041 C CA . THR A 1 257 ? 17.944 12.506 -17.429 1.00 94.19 257 THR A CA 1
ATOM 2042 C C . THR A 1 257 ? 17.604 11.155 -18.053 1.00 94.19 257 THR A C 1
ATOM 2044 O O . THR A 1 257 ? 17.414 11.097 -19.266 1.00 94.19 257 THR A O 1
ATOM 2047 N N . GLU A 1 258 ? 17.561 10.089 -17.254 1.00 94.62 258 GLU A N 1
ATOM 2048 C CA . GLU A 1 258 ? 17.199 8.755 -17.721 1.00 94.62 258 GLU A CA 1
ATOM 2049 C C . GLU A 1 258 ? 15.741 8.691 -18.166 1.00 94.62 258 GLU A C 1
ATOM 2051 O O . GLU A 1 258 ? 14.839 9.275 -17.557 1.00 94.62 258 GLU A O 1
ATOM 2056 N N . GLU A 1 259 ? 15.521 7.902 -19.205 1.00 94.69 259 GLU A N 1
ATOM 2057 C CA . GLU A 1 259 ? 14.215 7.552 -19.713 1.00 94.69 259 GLU A CA 1
ATOM 2058 C C . GLU A 1 259 ? 14.214 6.078 -20.106 1.00 94.69 259 GLU A C 1
ATOM 2060 O O . GLU A 1 259 ? 15.080 5.609 -20.844 1.00 94.69 259 GLU A O 1
ATOM 2065 N N . VAL A 1 260 ? 13.227 5.350 -19.594 1.00 95.38 260 VAL A N 1
ATOM 2066 C CA . VAL A 1 260 ? 12.916 3.991 -20.027 1.00 95.38 260 VAL A CA 1
ATOM 2067 C C . VAL A 1 260 ? 11.476 4.012 -20.510 1.00 95.38 260 VAL A C 1
ATOM 2069 O O . VAL A 1 260 ? 10.571 4.399 -19.761 1.00 95.38 260 VAL A O 1
ATOM 2072 N N . ILE A 1 261 ? 11.278 3.617 -21.762 1.00 94.81 261 ILE A N 1
ATOM 2073 C CA . ILE A 1 261 ? 9.963 3.449 -22.372 1.00 94.81 261 ILE A CA 1
ATOM 2074 C C . ILE A 1 261 ? 9.765 1.973 -22.678 1.00 94.81 261 ILE A C 1
ATOM 2076 O O . ILE A 1 261 ? 10.609 1.346 -23.313 1.00 94.81 261 ILE A O 1
ATOM 2080 N N . ILE A 1 262 ? 8.641 1.434 -22.227 1.00 94.62 262 ILE A N 1
ATOM 2081 C CA . ILE A 1 262 ? 8.196 0.083 -22.533 1.00 94.62 262 ILE A CA 1
ATOM 2082 C C . ILE A 1 262 ? 7.150 0.172 -23.634 1.00 94.62 262 ILE A C 1
ATOM 2084 O O . ILE A 1 262 ? 6.143 0.862 -23.479 1.00 94.62 262 ILE A O 1
ATOM 2088 N N . TYR A 1 263 ? 7.379 -0.546 -24.722 1.00 92.81 263 TYR A N 1
ATOM 2089 C CA . TYR A 1 263 ? 6.371 -0.816 -25.733 1.00 92.81 263 TYR A CA 1
ATOM 2090 C C . TYR A 1 263 ? 5.773 -2.191 -25.458 1.00 92.81 263 TYR A C 1
ATOM 2092 O O . TYR A 1 263 ? 6.518 -3.159 -25.271 1.00 92.81 263 TYR A O 1
ATOM 2100 N N . ASP A 1 264 ? 4.444 -2.286 -25.461 1.00 88.94 264 ASP A N 1
ATOM 2101 C CA . ASP A 1 264 ? 3.715 -3.538 -25.236 1.00 88.94 264 ASP A CA 1
ATOM 2102 C C . ASP A 1 264 ? 3.734 -4.475 -26.462 1.00 88.94 264 ASP A C 1
ATOM 2104 O O . ASP A 1 264 ? 2.716 -4.867 -27.035 1.00 88.94 264 ASP A O 1
ATOM 2108 N N . ARG A 1 265 ? 4.943 -4.743 -26.953 1.00 84.88 265 ARG A N 1
ATOM 2109 C CA . ARG A 1 265 ? 5.258 -5.615 -28.083 1.00 84.88 265 ARG A CA 1
ATOM 2110 C C . ARG A 1 265 ? 6.766 -5.780 -28.172 1.00 84.88 265 ARG A C 1
ATOM 2112 O O . ARG A 1 265 ? 7.479 -4.858 -27.802 1.00 84.88 265 ARG A O 1
ATOM 2119 N N . HIS A 1 266 ? 7.247 -6.898 -28.710 1.00 78.38 266 HIS A N 1
ATOM 2120 C CA . HIS A 1 266 ? 8.680 -7.196 -28.791 1.00 78.38 266 HIS A CA 1
ATOM 2121 C C . HIS A 1 266 ? 9.352 -6.798 -30.119 1.00 78.38 266 HIS A C 1
ATOM 2123 O O . HIS A 1 266 ? 10.573 -6.761 -30.176 1.00 78.38 266 HIS A O 1
ATOM 2129 N N . ASP A 1 267 ? 8.611 -6.477 -31.182 1.00 76.56 267 ASP A N 1
ATOM 2130 C CA . ASP A 1 267 ? 9.138 -6.246 -32.541 1.00 76.56 267 ASP A CA 1
ATOM 2131 C C . ASP A 1 267 ? 9.136 -4.765 -32.969 1.00 76.56 267 ASP A C 1
ATOM 2133 O O . ASP A 1 267 ? 9.125 -4.438 -34.159 1.00 76.56 267 ASP A O 1
ATOM 2137 N N . ILE A 1 268 ? 9.149 -3.844 -32.002 1.00 76.69 268 ILE A N 1
ATOM 2138 C CA . ILE A 1 268 ? 9.011 -2.411 -32.270 1.00 76.69 268 ILE A CA 1
ATOM 2139 C C . ILE A 1 268 ? 10.365 -1.719 -32.272 1.00 76.69 268 ILE A C 1
ATOM 2141 O O . ILE A 1 268 ? 11.144 -1.806 -31.329 1.00 76.69 268 ILE A O 1
ATOM 2145 N N . HIS A 1 269 ? 10.623 -0.962 -33.337 1.00 71.38 269 HIS A N 1
ATOM 2146 C CA . HIS A 1 269 ? 11.718 -0.006 -33.366 1.00 71.38 269 HIS A CA 1
ATOM 2147 C C . HIS A 1 269 ? 11.210 1.366 -32.884 1.00 71.38 269 HIS A C 1
ATOM 2149 O O . HIS A 1 269 ? 10.126 1.770 -33.306 1.00 71.38 269 HIS A O 1
ATOM 2155 N N . PRO A 1 270 ? 11.974 2.142 -32.090 1.00 66.88 270 PRO A N 1
ATOM 2156 C CA . PRO A 1 270 ? 11.543 3.463 -31.597 1.00 66.88 270 PRO A CA 1
ATOM 2157 C C . PRO A 1 270 ? 11.163 4.475 -32.695 1.00 66.88 270 PRO A C 1
ATOM 2159 O O . PRO A 1 270 ? 10.444 5.436 -32.448 1.00 66.88 270 PRO A O 1
ATOM 2162 N N . ALA A 1 271 ? 11.650 4.261 -33.921 1.00 67.38 271 ALA A N 1
ATOM 2163 C CA . ALA A 1 271 ? 11.344 5.084 -35.095 1.00 67.38 271 ALA A CA 1
ATOM 2164 C C . ALA A 1 271 ? 10.074 4.640 -35.853 1.00 67.38 271 ALA A C 1
ATOM 2166 O O . ALA A 1 271 ? 9.674 5.297 -36.816 1.00 67.38 271 ALA A O 1
ATOM 2167 N N . THR A 1 272 ? 9.460 3.519 -35.466 1.00 68.81 272 THR A N 1
ATOM 2168 C CA . THR A 1 272 ? 8.245 3.001 -36.098 1.00 68.81 272 THR A CA 1
ATOM 2169 C C . THR A 1 272 ? 7.048 3.862 -35.680 1.00 68.81 272 THR A C 1
ATOM 2171 O O . THR A 1 272 ? 6.870 4.104 -34.487 1.00 68.81 272 THR A O 1
ATOM 2174 N N . PRO A 1 273 ? 6.196 4.317 -36.620 1.00 66.62 273 PRO A N 1
ATOM 2175 C CA . PRO A 1 273 ? 4.975 5.037 -36.282 1.00 66.62 273 PRO A CA 1
ATOM 2176 C C . PRO A 1 273 ? 4.099 4.202 -35.344 1.00 66.62 273 PRO A C 1
ATOM 2178 O O . PRO A 1 273 ? 3.653 3.110 -35.699 1.00 66.62 273 PRO A O 1
ATOM 2181 N N . ILE A 1 274 ? 3.866 4.720 -34.141 1.00 67.94 274 ILE A N 1
ATOM 2182 C CA . ILE A 1 274 ? 3.043 4.064 -33.129 1.00 67.94 274 ILE A CA 1
ATOM 2183 C C . ILE A 1 274 ? 1.579 4.223 -33.547 1.00 67.94 274 ILE A C 1
ATOM 2185 O O . ILE A 1 274 ? 1.064 5.338 -33.641 1.00 67.94 274 ILE A O 1
ATOM 2189 N N . GLY A 1 275 ? 0.920 3.105 -33.851 1.00 63.47 275 GLY A N 1
ATOM 2190 C CA . GLY A 1 275 ? -0.524 3.089 -34.072 1.00 63.47 275 GLY A CA 1
ATOM 2191 C C . GLY A 1 275 ? -1.287 3.355 -32.766 1.00 63.47 275 GLY A C 1
ATOM 2192 O O . GLY A 1 275 ? -0.750 3.102 -31.690 1.00 63.47 275 GLY A O 1
ATOM 2193 N N . PRO A 1 276 ? -2.552 3.804 -32.832 1.00 62.75 276 PRO A N 1
ATOM 2194 C CA . PRO A 1 276 ? -3.360 4.130 -31.649 1.00 62.75 276 PRO A CA 1
ATOM 2195 C C . PRO A 1 276 ? -3.700 2.924 -30.752 1.00 62.75 276 PRO A C 1
ATOM 2197 O O . PRO A 1 276 ? -4.300 3.112 -29.702 1.00 62.75 276 PRO A O 1
ATOM 2200 N N . GLU A 1 277 ? -3.357 1.704 -31.171 1.00 67.81 277 GLU A N 1
ATOM 2201 C CA . GLU A 1 277 ? -3.655 0.450 -30.464 1.00 67.81 277 GLU A CA 1
ATOM 2202 C C . GLU A 1 277 ? -2.470 -0.104 -29.658 1.00 67.81 277 GLU A C 1
ATOM 2204 O O . GLU A 1 277 ? -2.610 -1.141 -29.020 1.00 67.81 277 GLU A O 1
ATOM 2209 N N . LEU A 1 278 ? -1.290 0.522 -29.723 1.00 78.88 278 LEU A N 1
ATOM 2210 C CA . LEU A 1 278 ? -0.135 0.076 -28.946 1.00 78.88 278 LEU A CA 1
ATOM 2211 C C . LEU A 1 278 ? -0.056 0.840 -27.627 1.00 78.88 278 LEU A C 1
ATOM 2213 O O . LEU A 1 278 ? 0.137 2.058 -27.631 1.00 78.88 278 LEU A O 1
ATOM 2217 N N . ASP A 1 279 ? -0.085 0.102 -26.524 1.00 84.94 279 ASP A N 1
ATOM 2218 C CA . ASP A 1 279 ? 0.198 0.661 -25.212 1.00 84.94 279 ASP A CA 1
ATOM 2219 C C . ASP A 1 279 ? 1.697 0.925 -25.030 1.00 84.94 279 ASP A C 1
ATOM 2221 O O . ASP A 1 279 ? 2.570 0.124 -25.390 1.00 84.94 279 ASP A O 1
ATOM 2225 N N . VAL A 1 280 ? 1.993 2.107 -24.490 1.00 89.81 280 VAL A N 1
ATOM 2226 C CA . VAL A 1 280 ? 3.351 2.600 -24.265 1.00 89.81 280 VAL A CA 1
ATOM 2227 C C . VAL A 1 280 ? 3.438 3.167 -22.860 1.00 89.81 280 VAL A C 1
ATOM 2229 O O . VAL A 1 280 ? 2.694 4.084 -22.508 1.00 89.81 280 VAL A O 1
ATOM 2232 N N . TRP A 1 281 ? 4.382 2.657 -22.075 1.00 91.56 281 TRP A N 1
ATOM 2233 C CA . TRP A 1 281 ? 4.547 3.032 -20.675 1.00 91.56 281 TRP A CA 1
ATOM 2234 C C . TRP A 1 281 ? 5.915 3.656 -20.434 1.00 91.56 281 TRP A C 1
ATOM 2236 O O . TRP A 1 281 ? 6.954 3.048 -20.682 1.00 91.56 281 TRP A O 1
ATOM 2246 N N . SER A 1 282 ? 5.931 4.876 -19.910 1.00 91.88 282 SER A N 1
ATOM 2247 C CA . SER A 1 282 ? 7.146 5.524 -19.421 1.00 91.88 282 SER A CA 1
ATOM 2248 C C . SER A 1 282 ? 7.338 5.210 -17.941 1.00 91.88 282 SER A C 1
ATOM 2250 O O . SER A 1 282 ? 6.482 5.554 -17.127 1.00 91.88 282 SER A O 1
ATOM 2252 N N . LEU A 1 283 ? 8.493 4.655 -17.556 1.00 91.25 283 LEU A N 1
ATOM 2253 C CA . LEU A 1 283 ? 8.806 4.391 -16.138 1.00 91.25 283 LEU A CA 1
ATOM 2254 C C . LEU A 1 283 ? 8.869 5.672 -15.293 1.00 91.25 283 LEU A C 1
ATOM 2256 O O . LEU A 1 283 ? 8.773 5.605 -14.071 1.00 91.25 283 LEU A O 1
ATOM 2260 N N . LYS A 1 284 ? 9.047 6.837 -15.929 1.00 88.19 284 LYS A N 1
ATOM 2261 C CA . LYS A 1 284 ? 9.096 8.131 -15.243 1.00 88.19 284 LYS A CA 1
ATOM 2262 C C . LYS A 1 284 ? 7.699 8.724 -15.040 1.00 88.19 284 LYS A C 1
ATOM 2264 O O . LYS A 1 284 ? 7.405 9.221 -13.957 1.00 88.19 284 LYS A O 1
ATOM 2269 N N . ARG A 1 285 ? 6.837 8.664 -16.063 1.00 86.81 285 ARG A N 1
ATOM 2270 C CA . ARG A 1 285 ? 5.508 9.307 -16.066 1.00 86.81 285 ARG A CA 1
ATOM 2271 C C . ARG A 1 285 ? 4.380 8.379 -15.609 1.00 86.81 285 ARG A C 1
ATOM 2273 O O . ARG A 1 285 ? 3.506 8.805 -14.861 1.00 86.81 285 ARG A O 1
ATOM 2280 N N . ASP A 1 286 ? 4.400 7.124 -16.040 1.00 87.75 286 ASP A N 1
ATOM 2281 C CA . ASP A 1 286 ? 3.266 6.199 -15.941 1.00 87.75 286 ASP A CA 1
ATOM 2282 C C . ASP A 1 286 ? 3.420 5.240 -14.745 1.00 87.75 286 ASP A C 1
ATOM 2284 O O . ASP A 1 286 ? 3.072 4.065 -14.807 1.00 87.75 286 ASP A O 1
ATOM 2288 N N . GLN A 1 287 ? 3.958 5.736 -13.624 1.00 87.81 287 GLN A N 1
ATOM 2289 C CA . GLN A 1 287 ? 4.299 4.919 -12.448 1.00 87.81 287 GLN A CA 1
ATOM 2290 C C . GLN A 1 287 ? 3.087 4.180 -11.849 1.00 87.81 287 GLN A C 1
ATOM 2292 O O . GLN A 1 287 ? 3.217 3.058 -11.363 1.00 87.81 287 GLN A O 1
ATOM 2297 N N . VAL A 1 288 ? 1.900 4.785 -11.928 1.00 86.56 288 VAL A N 1
ATOM 2298 C CA . VAL A 1 288 ? 0.637 4.238 -11.397 1.00 86.56 288 VAL A CA 1
ATOM 2299 C C . VAL A 1 288 ? 0.136 3.012 -12.134 1.00 86.56 288 VAL A C 1
ATOM 2301 O O . VAL A 1 288 ? -0.639 2.234 -11.576 1.00 86.56 288 VAL A O 1
ATOM 2304 N N . THR A 1 289 ? 0.588 2.852 -13.374 1.00 86.75 289 THR A N 1
ATOM 2305 C CA . THR A 1 289 ? 0.270 1.708 -14.214 1.00 86.75 289 THR A CA 1
ATOM 2306 C C . THR A 1 289 ? 0.899 0.438 -13.654 1.00 86.75 289 THR A C 1
ATOM 2308 O O . THR A 1 289 ? 0.346 -0.636 -13.798 1.00 86.75 289 THR A O 1
ATOM 2311 N N . PHE A 1 290 ? 2.027 0.523 -12.950 1.00 89.25 290 PHE A N 1
ATOM 2312 C CA . PHE A 1 290 ? 2.671 -0.666 -12.398 1.00 89.25 290 PHE A CA 1
ATOM 2313 C C . PHE A 1 290 ? 2.075 -1.028 -11.032 1.00 89.25 290 PHE A C 1
ATOM 2315 O O . PHE A 1 290 ? 2.075 -0.181 -10.129 1.00 89.25 290 PHE A O 1
ATOM 2322 N N . PRO A 1 291 ? 1.655 -2.285 -10.794 1.00 90.00 291 PRO A N 1
ATOM 2323 C CA . PRO A 1 291 ? 1.885 -3.490 -11.606 1.00 90.00 291 PRO A CA 1
ATOM 2324 C C . PRO A 1 291 ? 0.995 -3.632 -12.850 1.00 90.00 291 PRO A C 1
ATOM 2326 O O . PRO A 1 291 ? -0.202 -3.387 -12.769 1.00 90.00 291 PRO A O 1
ATOM 2329 N N . THR A 1 292 ? 1.566 -4.141 -13.948 1.00 89.06 292 THR A N 1
ATOM 2330 C CA . THR A 1 292 ? 0.852 -4.437 -15.209 1.00 89.06 292 THR A CA 1
ATOM 2331 C C . THR A 1 292 ? 1.374 -5.718 -15.863 1.00 89.06 292 THR A C 1
ATOM 2333 O O . THR A 1 292 ? 2.479 -6.165 -15.543 1.00 89.06 292 THR A O 1
ATOM 2336 N N . VAL A 1 293 ? 0.608 -6.301 -16.788 1.00 89.12 293 VAL A N 1
ATOM 2337 C CA . VAL A 1 293 ? 1.095 -7.334 -17.718 1.00 89.12 293 VAL A CA 1
ATOM 2338 C C . VAL A 1 293 ? 1.148 -6.810 -19.146 1.00 89.12 293 VAL A C 1
ATOM 2340 O O . VAL A 1 293 ? 0.451 -5.856 -19.485 1.00 89.12 293 VAL A O 1
ATOM 2343 N N . SER A 1 294 ? 1.980 -7.433 -19.973 1.00 89.75 294 SER A N 1
ATOM 2344 C CA . SER A 1 294 ? 1.962 -7.230 -21.418 1.00 89.75 294 SER A CA 1
ATOM 2345 C C . SER A 1 294 ? 0.788 -7.952 -22.084 1.00 89.75 294 SER A C 1
ATOM 2347 O O . SER A 1 294 ? 0.355 -9.012 -21.622 1.00 89.75 294 SER A O 1
ATOM 2349 N N . SER A 1 295 ? 0.324 -7.438 -23.222 1.00 85.31 295 SER A N 1
ATOM 2350 C CA . SER A 1 295 ? -0.704 -8.093 -24.048 1.00 85.31 295 SER A CA 1
ATOM 2351 C C . SER A 1 295 ? -0.169 -9.306 -24.823 1.00 85.31 295 SER A C 1
ATOM 2353 O O . SER A 1 295 ? -0.938 -10.169 -25.263 1.00 85.31 295 SER A O 1
ATOM 2355 N N . SER A 1 296 ? 1.156 -9.402 -24.985 1.00 86.56 296 SER A N 1
ATOM 2356 C CA . SER A 1 296 ? 1.838 -10.476 -25.717 1.00 86.56 296 SER A CA 1
ATOM 2357 C C . SER A 1 296 ? 2.954 -11.138 -24.901 1.00 86.56 296 SER A C 1
ATOM 2359 O O . SER A 1 296 ? 3.268 -10.712 -23.791 1.00 86.56 296 SER A O 1
ATOM 2361 N N . TYR A 1 297 ? 3.584 -12.171 -25.462 1.00 90.75 297 TYR A N 1
ATOM 2362 C CA . TYR A 1 297 ? 4.687 -12.905 -24.831 1.00 90.75 297 TYR A CA 1
ATOM 2363 C C . TYR A 1 297 ? 6.007 -12.126 -24.773 1.00 90.75 297 TYR A C 1
ATOM 2365 O O . TYR A 1 297 ? 6.990 -12.644 -24.249 1.00 90.75 297 TYR A O 1
ATOM 2373 N N . GLY A 1 298 ? 6.066 -10.897 -25.286 1.00 92.62 298 GLY A N 1
ATOM 2374 C CA . GLY A 1 298 ? 7.265 -10.083 -25.169 1.00 92.62 298 GLY A CA 1
ATOM 2375 C C . GLY A 1 298 ? 7.015 -8.586 -25.273 1.00 92.62 298 GLY A C 1
ATOM 2376 O O . GLY A 1 298 ? 6.015 -8.135 -25.831 1.00 92.62 298 GLY A O 1
ATOM 2377 N N . ILE A 1 299 ? 7.969 -7.828 -24.747 1.00 94.75 299 ILE A N 1
ATOM 2378 C CA . ILE A 1 299 ? 7.973 -6.366 -24.693 1.00 94.75 299 ILE A CA 1
ATOM 2379 C C . ILE A 1 299 ? 9.298 -5.820 -25.221 1.00 94.75 299 ILE A C 1
ATOM 2381 O O . ILE A 1 299 ? 10.325 -6.504 -25.197 1.00 94.75 299 ILE A O 1
ATOM 2385 N N . THR A 1 300 ? 9.286 -4.560 -25.640 1.00 95.00 300 THR A N 1
ATOM 2386 C CA . THR A 1 300 ? 10.481 -3.829 -26.051 1.00 95.00 300 THR A CA 1
ATOM 2387 C C . THR A 1 300 ? 10.749 -2.705 -25.059 1.00 95.00 300 THR A C 1
ATOM 2389 O O . THR A 1 300 ? 9.896 -1.854 -24.822 1.00 95.00 300 THR A O 1
ATOM 2392 N N . LEU A 1 301 ? 11.957 -2.677 -24.505 1.00 95.38 301 LEU A N 1
ATOM 2393 C CA . LEU A 1 301 ? 12.475 -1.595 -23.681 1.00 95.38 301 LEU A CA 1
ATOM 2394 C C . LEU A 1 301 ? 13.351 -0.678 -24.531 1.00 95.38 301 LEU A C 1
ATOM 2396 O O . LEU A 1 301 ? 14.357 -1.113 -25.087 1.00 95.38 301 LEU A O 1
ATOM 2400 N N . TRP A 1 302 ? 13.011 0.602 -24.583 1.00 94.69 302 TRP A N 1
ATOM 2401 C CA . TRP A 1 302 ? 13.883 1.650 -25.097 1.00 94.69 302 TRP A CA 1
ATOM 2402 C C . TRP A 1 302 ? 14.478 2.426 -23.926 1.00 94.69 302 TRP A C 1
ATOM 2404 O O . TRP A 1 302 ? 13.742 3.002 -23.125 1.00 94.69 302 TRP A O 1
ATOM 2414 N N . PHE A 1 303 ? 15.805 2.410 -23.810 1.00 95.56 303 PHE A N 1
ATOM 2415 C CA . PHE A 1 303 ? 16.542 3.062 -22.735 1.00 95.56 303 PHE A CA 1
ATOM 2416 C C . PHE A 1 303 ? 17.425 4.177 -23.277 1.00 95.56 303 PHE A C 1
ATOM 2418 O O . PHE A 1 303 ? 18.279 3.958 -24.140 1.00 95.56 303 PHE A O 1
ATOM 2425 N N . ARG A 1 304 ? 17.257 5.361 -22.690 1.00 95.44 304 ARG A N 1
ATOM 2426 C CA . ARG A 1 304 ? 18.069 6.538 -22.955 1.00 95.44 304 ARG A CA 1
ATOM 2427 C C . ARG A 1 304 ? 18.594 7.111 -21.646 1.00 95.44 304 ARG A C 1
ATOM 2429 O O . ARG A 1 304 ? 17.807 7.529 -20.803 1.00 95.44 304 ARG A O 1
ATOM 2436 N N . SER A 1 305 ? 19.912 7.172 -21.467 1.00 94.12 305 SER A N 1
ATOM 2437 C CA . SER A 1 305 ? 20.498 7.635 -20.195 1.00 94.12 305 SER A CA 1
ATOM 2438 C C . SER A 1 305 ? 20.648 9.160 -20.102 1.00 94.12 305 SER A C 1
ATOM 2440 O O . SER A 1 305 ? 20.560 9.756 -19.023 1.00 94.12 305 SER A O 1
ATOM 2442 N N . GLY A 1 306 ? 20.831 9.824 -21.244 1.00 92.81 306 GLY A N 1
ATOM 2443 C CA . GLY A 1 306 ? 21.014 11.272 -21.315 1.00 92.81 306 GLY A CA 1
ATOM 2444 C C . GLY A 1 306 ? 22.359 11.745 -20.742 1.00 92.81 306 GLY A C 1
ATOM 2445 O O . GLY A 1 306 ? 23.352 11.017 -20.736 1.00 92.81 306 GLY A O 1
ATOM 2446 N N . ALA A 1 307 ? 22.407 13.010 -20.311 1.00 94.12 307 ALA A N 1
ATOM 2447 C CA . ALA A 1 307 ? 23.642 13.678 -19.884 1.00 94.12 307 ALA A CA 1
ATOM 2448 C C . ALA A 1 307 ? 23.946 13.558 -18.377 1.00 94.12 307 ALA A C 1
ATOM 2450 O O . ALA A 1 307 ? 25.091 13.746 -17.972 1.00 94.12 307 ALA A O 1
ATOM 2451 N N . LYS A 1 308 ? 22.930 13.306 -17.544 1.00 94.69 308 LYS A N 1
ATOM 2452 C CA . LYS A 1 308 ? 23.020 13.200 -16.077 1.00 94.69 308 LYS A CA 1
ATOM 2453 C C . LYS A 1 308 ? 22.162 12.032 -15.550 1.00 94.69 308 LYS A C 1
ATOM 2455 O O . LYS A 1 308 ? 21.189 12.272 -14.827 1.00 94.69 308 LYS A O 1
ATOM 2460 N N . PRO A 1 309 ? 22.481 10.782 -15.918 1.00 94.06 309 PRO A N 1
ATOM 2461 C CA . PRO A 1 309 ? 21.832 9.614 -15.339 1.00 94.06 309 PRO A CA 1
ATOM 2462 C C . PRO A 1 309 ? 22.200 9.469 -13.858 1.00 94.06 309 PRO A C 1
ATOM 2464 O O . PRO A 1 309 ? 23.339 9.724 -13.458 1.00 94.06 309 PRO A O 1
ATOM 2467 N N . ARG A 1 310 ? 21.234 9.063 -13.032 1.00 92.44 310 ARG A N 1
ATOM 2468 C CA . ARG A 1 310 ? 21.449 8.731 -11.614 1.00 92.44 310 ARG A CA 1
ATOM 2469 C C . ARG A 1 310 ? 21.541 7.224 -11.378 1.00 92.44 310 ARG A C 1
ATOM 2471 O O . ARG A 1 310 ? 22.082 6.829 -10.345 1.00 92.44 310 ARG A O 1
ATOM 2478 N N . GLY A 1 311 ? 21.061 6.413 -12.318 1.00 91.44 311 GLY A N 1
ATOM 2479 C CA . GLY A 1 311 ? 20.994 4.966 -12.190 1.00 91.44 311 GLY A CA 1
ATOM 2480 C C . GLY A 1 311 ? 19.971 4.524 -11.144 1.00 91.44 311 GLY A C 1
ATOM 2481 O O . GLY A 1 311 ? 19.222 5.326 -10.578 1.00 91.44 311 GLY A O 1
ATOM 2482 N N . ASN A 1 312 ? 19.995 3.229 -10.838 1.00 91.69 312 ASN A N 1
ATOM 2483 C CA . ASN A 1 312 ? 19.173 2.580 -9.817 1.00 91.69 312 ASN A CA 1
ATOM 2484 C C . ASN A 1 312 ? 17.657 2.633 -10.064 1.00 91.69 312 ASN A C 1
ATOM 2486 O O . ASN A 1 312 ? 16.906 2.363 -9.131 1.00 91.69 312 ASN A O 1
ATOM 2490 N N . GLY A 1 313 ? 17.171 2.924 -11.272 1.00 93.88 313 GLY A N 1
ATOM 2491 C CA . GLY A 1 313 ? 15.792 2.568 -11.620 1.00 93.88 313 GLY A CA 1
ATOM 2492 C C . GLY A 1 313 ? 15.662 1.047 -11.620 1.00 93.88 313 GLY A C 1
ATOM 2493 O O . GLY A 1 313 ? 16.516 0.393 -12.209 1.00 93.88 313 GLY A O 1
ATOM 2494 N N . ILE A 1 314 ? 14.654 0.480 -10.949 1.00 95.00 314 ILE A N 1
ATOM 2495 C CA . ILE A 1 314 ? 14.499 -0.976 -10.793 1.00 95.00 314 ILE A CA 1
ATOM 2496 C C . ILE A 1 314 ? 13.114 -1.409 -11.261 1.00 95.00 314 ILE A C 1
ATOM 2498 O O . ILE A 1 314 ? 12.103 -1.114 -10.615 1.00 95.00 314 ILE A O 1
ATOM 2502 N N . LEU A 1 315 ? 13.098 -2.173 -12.351 1.00 96.12 315 LEU A N 1
ATOM 2503 C CA . LEU A 1 315 ? 11.920 -2.836 -12.898 1.00 96.12 315 LEU A CA 1
ATOM 2504 C C . LEU A 1 315 ? 12.057 -4.350 -12.706 1.00 96.12 315 LEU A C 1
ATOM 2506 O O . LEU A 1 315 ? 12.981 -4.968 -13.228 1.00 96.12 315 LEU A O 1
ATOM 2510 N N . LEU A 1 316 ? 11.131 -4.955 -11.972 1.00 95.00 316 LEU A N 1
ATOM 2511 C CA . LEU A 1 316 ? 10.986 -6.403 -11.892 1.00 95.00 316 LEU A CA 1
ATOM 2512 C C . LEU A 1 316 ? 10.155 -6.886 -13.084 1.00 95.00 316 LEU A C 1
ATOM 2514 O O . LEU A 1 316 ? 9.037 -6.411 -13.285 1.00 95.00 316 LEU A O 1
ATOM 2518 N N . VAL A 1 317 ? 10.687 -7.846 -13.837 1.00 95.75 317 VAL A N 1
ATOM 2519 C CA . VAL A 1 317 ? 9.977 -8.537 -14.920 1.00 95.75 317 VAL A CA 1
ATOM 2520 C C . VAL A 1 317 ? 9.863 -10.024 -14.612 1.00 95.75 317 VAL A C 1
ATOM 2522 O O . VAL A 1 317 ? 10.798 -10.610 -14.064 1.00 95.75 317 VAL A O 1
ATOM 2525 N N . ARG A 1 318 ? 8.737 -10.646 -14.965 1.00 94.12 318 ARG A N 1
ATOM 2526 C CA . ARG A 1 318 ? 8.501 -12.086 -14.789 1.00 94.12 318 ARG A CA 1
ATOM 2527 C C . ARG A 1 318 ? 7.679 -12.641 -15.948 1.00 94.12 318 ARG A C 1
ATOM 2529 O O . ARG A 1 318 ? 6.682 -12.034 -16.321 1.00 94.12 318 ARG A O 1
ATOM 2536 N N . ALA A 1 319 ? 8.043 -13.806 -16.476 1.00 93.81 319 ALA A N 1
ATOM 2537 C CA . ALA A 1 319 ? 7.174 -14.524 -17.408 1.00 93.81 319 ALA A CA 1
ATOM 2538 C C . ALA A 1 319 ? 6.126 -15.333 -16.631 1.00 93.81 319 ALA A C 1
ATOM 2540 O O . ALA A 1 319 ? 6.471 -16.179 -15.805 1.00 93.81 319 ALA A O 1
ATOM 2541 N N . ILE A 1 320 ? 4.847 -15.068 -16.887 1.00 90.44 320 ILE A N 1
ATOM 2542 C CA . ILE A 1 320 ? 3.717 -15.764 -16.260 1.00 90.44 320 ILE A CA 1
ATOM 2543 C C . ILE A 1 320 ? 2.749 -16.269 -17.325 1.00 90.44 320 ILE A C 1
ATOM 2545 O O . ILE A 1 320 ? 2.694 -15.747 -18.438 1.00 90.44 320 ILE A O 1
ATOM 2549 N N . ARG A 1 321 ? 1.929 -17.265 -16.986 1.00 86.50 321 ARG A N 1
ATOM 2550 C CA . ARG A 1 321 ? 0.821 -17.662 -17.863 1.00 86.50 321 ARG A CA 1
ATOM 2551 C C . ARG A 1 321 ? -0.155 -16.504 -18.023 1.00 86.50 321 ARG A C 1
ATOM 2553 O O . ARG A 1 321 ? -0.466 -15.822 -17.046 1.00 86.50 321 ARG A O 1
ATOM 2560 N N . ALA A 1 322 ? -0.652 -16.310 -19.243 1.00 76.69 322 ALA A N 1
ATOM 2561 C CA . ALA A 1 322 ? -1.659 -15.294 -19.513 1.00 76.69 322 ALA A CA 1
ATOM 2562 C C . ALA A 1 322 ? -2.860 -15.474 -18.559 1.00 76.69 322 ALA A C 1
ATOM 2564 O O . ALA A 1 322 ? -3.440 -16.565 -18.535 1.00 76.69 322 ALA A O 1
ATOM 2565 N N . PRO A 1 323 ? -3.246 -14.445 -17.781 1.00 67.62 323 PRO A N 1
ATOM 2566 C CA . PRO A 1 323 ? -4.380 -14.543 -16.871 1.00 67.62 323 PRO A CA 1
ATOM 2567 C C . PRO A 1 323 ? -5.658 -14.962 -17.613 1.00 67.62 323 PRO A C 1
ATOM 2569 O O . PRO A 1 323 ? -5.964 -14.433 -18.683 1.00 67.62 323 PRO A O 1
ATOM 2572 N N . GLU A 1 324 ? -6.439 -15.884 -17.038 1.00 58.34 324 GLU A N 1
ATOM 2573 C CA . GLU A 1 324 ? -7.678 -16.391 -17.660 1.00 58.34 324 GLU A CA 1
ATOM 2574 C C . GLU A 1 324 ? -8.711 -15.271 -17.913 1.00 58.34 324 GLU A C 1
ATOM 2576 O O . GLU A 1 324 ? -9.474 -15.317 -18.877 1.00 58.34 324 GLU A O 1
ATOM 2581 N N . ASN A 1 325 ? -8.673 -14.204 -17.106 1.00 52.09 325 ASN A N 1
ATOM 2582 C CA . ASN A 1 325 ? -9.577 -13.053 -17.167 1.00 52.09 325 ASN A CA 1
ATOM 2583 C C . ASN A 1 325 ? -9.103 -11.915 -18.094 1.00 52.09 325 ASN A C 1
ATOM 2585 O O . ASN A 1 325 ? -9.360 -10.748 -17.802 1.00 52.09 325 ASN A O 1
ATOM 2589 N N . ARG A 1 326 ? -8.485 -12.222 -19.245 1.00 48.97 326 ARG A N 1
ATOM 2590 C CA . ARG A 1 326 ? -8.115 -11.213 -20.269 1.00 48.97 326 ARG A CA 1
ATOM 2591 C C . ARG A 1 326 ? -9.279 -10.329 -20.755 1.00 48.97 326 ARG A C 1
ATOM 2593 O O . ARG A 1 326 ? -9.053 -9.267 -21.314 1.00 48.97 326 ARG A O 1
ATOM 2600 N N . TYR A 1 327 ? -10.531 -10.741 -20.539 1.00 39.41 327 TYR A N 1
ATOM 2601 C CA . TYR A 1 327 ? -11.727 -10.079 -21.086 1.00 39.41 327 TYR A CA 1
ATOM 2602 C C . TYR A 1 327 ? -12.659 -9.453 -20.028 1.00 39.41 327 TYR A C 1
ATOM 2604 O O . TYR A 1 327 ? -13.740 -8.954 -20.357 1.00 39.41 327 TYR A O 1
ATOM 2612 N N . SER A 1 328 ? -12.260 -9.450 -18.753 1.00 35.84 328 SER A N 1
ATOM 2613 C CA . SER A 1 328 ? -13.049 -8.894 -17.645 1.00 35.84 328 SER A CA 1
ATOM 2614 C C . SER A 1 328 ? -12.795 -7.389 -17.468 1.00 35.84 328 SER A C 1
ATOM 2616 O O . SER A 1 328 ? -12.017 -6.968 -16.622 1.00 35.84 328 SER A O 1
ATOM 2618 N N . ARG A 1 329 ? -13.481 -6.595 -18.297 1.00 34.09 329 ARG A N 1
ATOM 2619 C CA . ARG A 1 329 ? -13.748 -5.140 -18.230 1.00 34.09 329 ARG A CA 1
ATOM 2620 C C . ARG A 1 329 ? -13.143 -4.346 -17.048 1.00 34.09 329 ARG A C 1
ATOM 2622 O O . ARG A 1 329 ? -13.854 -3.977 -16.119 1.00 34.09 329 ARG A O 1
ATOM 2629 N N . SER A 1 330 ? -11.913 -3.878 -17.219 1.00 37.34 330 SER A N 1
ATOM 2630 C CA . SER A 1 330 ? -11.633 -2.437 -17.209 1.00 37.34 330 SER A CA 1
ATOM 2631 C C . SER A 1 330 ? -10.562 -2.181 -18.275 1.00 37.34 330 SER A C 1
ATOM 2633 O O . SER A 1 330 ? -9.579 -2.907 -18.363 1.00 37.34 330 SER A O 1
ATOM 2635 N N . ARG A 1 331 ? -10.779 -1.207 -19.164 1.00 40.28 331 ARG A N 1
ATOM 2636 C CA . ARG A 1 331 ? -9.829 -0.852 -20.240 1.00 40.28 331 ARG A CA 1
ATOM 2637 C C . ARG A 1 331 ? -8.599 -0.093 -19.719 1.00 40.28 331 ARG A C 1
ATOM 2639 O O . ARG A 1 331 ? -7.888 0.505 -20.513 1.00 40.28 331 ARG A O 1
ATOM 2646 N N . VAL A 1 332 ? -8.404 -0.038 -18.403 1.00 47.66 332 VAL A N 1
ATOM 2647 C CA . VAL A 1 332 ? -7.413 0.853 -17.797 1.00 47.66 332 VAL A CA 1
ATOM 2648 C C . VAL A 1 332 ? -6.153 0.098 -17.385 1.00 47.66 332 VAL A C 1
ATOM 2650 O O . VAL A 1 332 ? -5.112 0.736 -17.352 1.00 47.66 332 VAL A O 1
ATOM 2653 N N . LEU A 1 333 ? -6.197 -1.225 -17.152 1.00 48.69 333 LEU A N 1
ATOM 2654 C CA . LEU A 1 333 ? -4.999 -2.049 -16.925 1.00 48.69 333 LEU A CA 1
ATOM 2655 C C . LEU A 1 333 ? -5.287 -3.558 -16.954 1.00 48.69 333 LEU A C 1
ATOM 2657 O O . LEU A 1 333 ? -6.180 -4.033 -16.250 1.00 48.69 333 LEU A O 1
ATOM 2661 N N . GLU A 1 334 ? -4.497 -4.316 -17.718 1.00 51.72 334 GLU A N 1
ATOM 2662 C CA . GLU A 1 334 ? -4.508 -5.782 -17.706 1.00 51.72 334 GLU A CA 1
ATOM 2663 C C . GLU A 1 334 ? -3.589 -6.284 -16.572 1.00 51.72 334 GLU A C 1
ATOM 2665 O O . GLU A 1 334 ? -2.391 -6.000 -16.554 1.00 51.72 334 GLU A O 1
ATOM 2670 N N . GLY A 1 335 ? -4.139 -6.997 -15.578 1.00 55.88 335 GLY A N 1
ATOM 2671 C CA . GLY A 1 335 ? -3.363 -7.572 -14.469 1.00 55.88 335 GLY A CA 1
ATOM 2672 C C . GLY A 1 335 ? -4.145 -7.783 -13.158 1.00 55.88 335 GLY A C 1
ATOM 2673 O O . GLY A 1 335 ? -5.277 -7.314 -13.021 1.00 55.88 335 GLY A O 1
ATOM 2674 N N . PRO A 1 336 ? -3.572 -8.510 -12.176 1.00 64.56 336 PRO A N 1
ATOM 2675 C CA . PRO A 1 336 ? -4.121 -8.645 -10.835 1.00 64.56 336 PRO A CA 1
ATOM 2676 C C . PRO A 1 336 ? -4.113 -7.286 -10.131 1.00 64.56 336 PRO A C 1
ATOM 2678 O O . PRO A 1 336 ? -3.084 -6.622 -10.009 1.00 64.56 336 PRO A O 1
ATOM 2681 N N . LEU A 1 337 ? -5.289 -6.883 -9.661 1.00 78.19 337 LEU A N 1
ATOM 2682 C CA . LEU A 1 337 ? -5.489 -5.619 -8.966 1.00 78.19 337 LEU A CA 1
ATOM 2683 C C . LEU A 1 337 ? -4.866 -5.682 -7.561 1.00 78.19 337 LEU A C 1
ATOM 2685 O O . LEU A 1 337 ? -5.171 -6.628 -6.829 1.00 78.19 337 LEU A O 1
ATOM 2689 N N . PRO A 1 338 ? -4.057 -4.685 -7.148 1.00 90.19 338 PRO A N 1
ATOM 2690 C CA . PRO A 1 338 ? -3.663 -4.506 -5.755 1.00 90.19 338 PRO A CA 1
ATOM 2691 C C . PRO A 1 338 ? -4.900 -4.5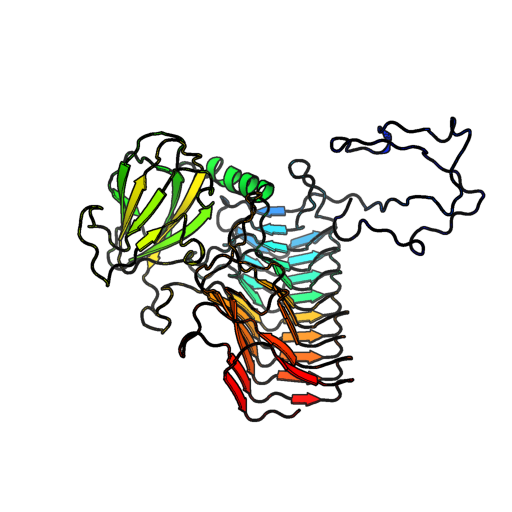21 -4.847 1.00 90.19 338 PRO A C 1
ATOM 2693 O O . PRO A 1 338 ? -5.726 -3.601 -4.850 1.00 90.19 338 PRO A O 1
ATOM 2696 N N . ARG A 1 339 ? -5.059 -5.612 -4.096 1.00 92.50 339 ARG A N 1
ATOM 2697 C CA . ARG A 1 339 ? -6.241 -5.873 -3.277 1.00 92.50 339 ARG A CA 1
ATOM 2698 C C . ARG A 1 339 ? -5.841 -6.293 -1.879 1.00 92.50 339 ARG A C 1
ATOM 2700 O O . ARG A 1 339 ? -5.053 -7.219 -1.712 1.00 92.50 339 ARG A O 1
ATOM 2707 N N . LEU A 1 340 ? -6.418 -5.638 -0.881 1.00 96.81 340 LEU A N 1
ATOM 2708 C CA . LEU A 1 340 ? -6.473 -6.157 0.477 1.00 96.81 340 LEU A CA 1
ATOM 2709 C C . LEU A 1 340 ? -7.824 -6.830 0.664 1.00 96.81 340 LEU A C 1
ATOM 2711 O O . LEU A 1 340 ? -8.854 -6.177 0.539 1.00 96.81 340 LEU A O 1
ATOM 2715 N N . GLN A 1 341 ? -7.818 -8.118 0.974 1.00 97.19 341 GLN A N 1
ATOM 2716 C CA . GLN A 1 341 ? -9.035 -8.852 1.286 1.00 97.19 341 GLN A CA 1
ATOM 2717 C C . GLN A 1 341 ? -8.975 -9.350 2.723 1.00 97.19 341 GLN A C 1
ATOM 2719 O O . GLN A 1 341 ? -8.082 -10.108 3.078 1.00 97.19 341 GLN A O 1
ATOM 2724 N N . ILE A 1 342 ? -9.926 -8.933 3.547 1.00 98.56 342 ILE A N 1
ATOM 2725 C CA . ILE A 1 342 ? -10.039 -9.320 4.949 1.00 98.56 342 ILE A CA 1
ATOM 2726 C C . ILE A 1 342 ? -11.292 -10.179 5.072 1.00 98.56 342 ILE A C 1
ATOM 2728 O O . ILE A 1 342 ? -12.383 -9.736 4.717 1.00 98.56 342 ILE A O 1
ATOM 2732 N N . GLN A 1 343 ? -11.135 -11.415 5.539 1.00 98.44 343 GLN A N 1
ATOM 2733 C CA . GLN A 1 343 ? -12.215 -12.392 5.636 1.00 98.44 343 GLN A CA 1
ATOM 2734 C C . GLN A 1 343 ? -12.322 -12.975 7.037 1.00 98.44 343 GLN A C 1
ATOM 2736 O O . GLN A 1 343 ? -11.302 -13.303 7.648 1.00 98.44 343 GLN A O 1
ATOM 2741 N N . ASP A 1 344 ? -13.550 -13.151 7.526 1.00 98.62 344 ASP A N 1
ATOM 2742 C CA . ASP A 1 344 ? -13.842 -13.928 8.742 1.00 98.62 344 ASP A CA 1
ATOM 2743 C C . ASP A 1 344 ? -13.014 -13.470 9.966 1.00 98.62 344 ASP A C 1
ATOM 2745 O O . ASP A 1 344 ? -12.618 -14.255 10.823 1.00 98.62 344 ASP A O 1
ATOM 2749 N N . SER A 1 345 ? -12.693 -12.174 10.016 1.00 98.75 345 SER A N 1
ATOM 2750 C CA . SER A 1 345 ? -11.719 -11.596 10.952 1.00 98.75 345 SER A CA 1
ATOM 2751 C C . SER A 1 345 ? -12.359 -10.584 11.897 1.00 98.75 345 SER A C 1
ATOM 2753 O O . SER A 1 345 ? -13.390 -9.982 11.585 1.00 98.75 345 SER A O 1
ATOM 2755 N N . LYS A 1 346 ? -11.715 -10.368 13.046 1.00 98.81 346 LYS A N 1
ATOM 2756 C CA . LYS A 1 346 ? -12.165 -9.433 14.084 1.00 98.81 346 LYS A CA 1
ATOM 2757 C C . LYS A 1 346 ? -11.168 -8.299 14.265 1.00 98.81 346 LYS A C 1
ATOM 2759 O O . LYS A 1 346 ? -9.993 -8.557 14.514 1.00 98.81 346 LYS A O 1
ATOM 2764 N N . ILE A 1 347 ? -11.648 -7.064 14.174 1.00 98.81 347 ILE A N 1
ATOM 2765 C CA . ILE A 1 347 ? -10.858 -5.840 14.319 1.00 98.81 347 ILE A CA 1
ATOM 2766 C C . ILE A 1 347 ? -11.510 -4.986 15.404 1.00 98.81 347 ILE A C 1
ATOM 2768 O O . ILE A 1 347 ? -12.524 -4.325 15.156 1.00 98.81 347 ILE A O 1
ATOM 2772 N N . ARG A 1 348 ? -10.960 -5.025 16.620 1.00 98.44 348 ARG A N 1
ATOM 2773 C CA . ARG A 1 348 ? -11.635 -4.438 17.782 1.00 98.44 348 ARG A CA 1
ATOM 2774 C C . ARG A 1 348 ? -10.731 -3.788 18.813 1.00 98.44 348 ARG A C 1
ATOM 2776 O O . ARG A 1 348 ? -9.585 -4.183 18.958 1.00 98.44 348 ARG A O 1
ATOM 2783 N N . TYR A 1 349 ? -11.257 -2.827 19.565 1.00 98.50 349 TYR A N 1
ATOM 2784 C CA . TYR A 1 349 ? -10.509 -2.129 20.622 1.00 98.50 349 TYR A CA 1
ATOM 2785 C C . TYR A 1 349 ? -9.214 -1.452 20.144 1.00 98.50 349 TYR A C 1
ATOM 2787 O O . TYR A 1 349 ? -8.278 -1.315 20.924 1.00 98.50 349 TYR A O 1
ATOM 2795 N N . ASN A 1 350 ? -9.121 -1.071 18.870 1.00 98.56 350 ASN A N 1
ATOM 2796 C CA . ASN A 1 350 ? -7.974 -0.322 18.354 1.00 98.56 350 ASN A CA 1
ATOM 2797 C C . ASN A 1 350 ? -8.275 1.183 18.369 1.00 98.56 350 ASN A C 1
ATOM 2799 O O . ASN A 1 350 ? -9.441 1.580 18.445 1.00 98.56 350 ASN A O 1
ATOM 2803 N N . GLY A 1 351 ? -7.253 2.026 18.209 1.00 97.69 351 GLY A N 1
ATOM 2804 C CA . GLY A 1 351 ? -7.440 3.468 18.013 1.00 97.69 351 GLY A CA 1
ATOM 2805 C C . GLY A 1 351 ? -8.367 3.777 16.828 1.00 97.69 351 GLY A C 1
ATOM 2806 O O . GLY A 1 351 ? -9.251 4.624 16.917 1.00 97.69 351 GLY A O 1
ATOM 2807 N N . ARG A 1 352 ? -8.231 3.026 15.729 1.00 97.69 352 ARG A N 1
ATOM 2808 C CA . ARG A 1 352 ? -9.182 2.963 14.598 1.00 97.69 352 ARG A CA 1
ATOM 2809 C C . ARG A 1 352 ? -9.295 1.528 14.097 1.00 97.69 352 ARG A C 1
ATOM 2811 O O . ARG A 1 352 ? -8.341 0.771 14.229 1.00 97.69 352 ARG A O 1
ATOM 2818 N N . GLY A 1 353 ? -10.405 1.151 13.469 1.00 98.31 353 GLY A N 1
ATOM 2819 C CA . GLY A 1 353 ? -10.529 -0.180 12.865 1.00 98.31 353 GLY A CA 1
ATOM 2820 C C . GLY A 1 353 ? -9.597 -0.346 11.657 1.00 98.31 353 GLY A C 1
ATOM 2821 O O . GLY A 1 353 ? -8.520 -0.939 11.756 1.00 98.31 353 GLY A O 1
ATOM 2822 N N . ILE A 1 354 ? -10.006 0.209 10.516 1.00 98.62 354 ILE A N 1
ATOM 2823 C CA . ILE A 1 354 ? -9.242 0.236 9.265 1.00 98.62 354 ILE A CA 1
ATOM 2824 C C . ILE A 1 354 ? -8.964 1.692 8.883 1.00 98.62 354 ILE A C 1
ATOM 2826 O O . ILE A 1 354 ? -9.884 2.491 8.727 1.00 98.62 354 ILE A O 1
ATOM 2830 N N . GLY A 1 355 ? -7.696 2.044 8.711 1.00 98.06 355 GLY A N 1
ATOM 2831 C CA . GLY A 1 355 ? -7.255 3.324 8.168 1.00 98.06 355 GLY A CA 1
ATOM 2832 C C . GLY A 1 355 ? -6.758 3.175 6.732 1.00 98.06 355 GLY A C 1
ATOM 2833 O O . GLY A 1 355 ? -6.067 2.210 6.417 1.00 98.06 355 GLY A O 1
ATOM 2834 N N . ALA A 1 356 ? -7.055 4.141 5.867 1.00 97.75 356 ALA A N 1
ATOM 2835 C CA . ALA A 1 356 ? -6.465 4.225 4.535 1.00 97.75 356 ALA A CA 1
ATOM 2836 C C . ALA A 1 356 ? -6.109 5.671 4.174 1.00 97.75 356 ALA A C 1
ATOM 2838 O O . ALA A 1 356 ? -6.902 6.594 4.380 1.00 97.75 356 ALA A O 1
ATOM 2839 N N . ILE A 1 357 ? -4.916 5.867 3.620 1.00 96.44 357 ILE A N 1
ATOM 2840 C CA . ILE A 1 357 ? -4.442 7.156 3.129 1.00 96.44 357 ILE A CA 1
ATOM 2841 C C . ILE A 1 357 ? -4.233 7.053 1.623 1.00 96.44 357 ILE A C 1
ATOM 2843 O O . ILE A 1 357 ? -3.433 6.251 1.159 1.00 96.44 357 ILE A O 1
ATOM 2847 N N . HIS A 1 358 ? -4.912 7.903 0.857 1.00 93.75 358 HIS A N 1
ATOM 2848 C CA . HIS A 1 358 ? -4.727 7.968 -0.592 1.00 93.75 358 HIS A CA 1
ATOM 2849 C C . HIS A 1 358 ? -4.220 9.347 -0.985 1.00 93.75 358 HIS A C 1
ATOM 2851 O O . HIS A 1 358 ? -4.913 10.357 -0.837 1.00 93.75 358 HIS A O 1
ATOM 2857 N N . TYR A 1 359 ? -2.989 9.382 -1.485 1.00 91.62 359 TYR A N 1
ATOM 2858 C CA . TYR A 1 359 ? -2.299 10.591 -1.919 1.00 91.62 359 TYR A CA 1
ATOM 2859 C C . TYR A 1 359 ? -2.719 10.984 -3.336 1.00 91.62 359 TYR A C 1
ATOM 2861 O O . TYR A 1 359 ? -3.182 10.151 -4.107 1.00 91.62 359 TYR A O 1
ATOM 2869 N N . ASN A 1 360 ? -2.562 12.260 -3.690 1.00 88.00 360 ASN A N 1
ATOM 2870 C CA . ASN A 1 360 ? -2.851 12.748 -5.042 1.00 88.00 360 ASN A CA 1
ATOM 2871 C C . ASN A 1 360 ? -1.609 12.763 -5.959 1.00 88.00 360 ASN A C 1
ATOM 2873 O O . ASN A 1 360 ? -1.746 13.083 -7.133 1.00 88.00 360 ASN A O 1
ATOM 2877 N N . ARG A 1 361 ? -0.415 12.436 -5.450 1.00 86.25 361 ARG A N 1
ATOM 2878 C CA . ARG A 1 361 ? 0.874 12.522 -6.164 1.00 86.25 361 ARG A CA 1
ATOM 2879 C C . ARG A 1 361 ? 1.719 11.272 -5.934 1.00 86.25 361 ARG A C 1
ATOM 2881 O O . ARG A 1 361 ? 1.460 10.577 -4.959 1.00 86.25 361 ARG A O 1
ATOM 2888 N N . TYR A 1 362 ? 2.699 11.006 -6.802 1.00 83.88 362 TYR A N 1
ATOM 2889 C CA . TYR A 1 362 ? 3.584 9.822 -6.723 1.00 83.88 362 TYR A CA 1
ATOM 2890 C C . TYR A 1 362 ? 4.886 10.060 -5.986 1.00 83.88 362 TYR A C 1
ATOM 2892 O O . TYR A 1 362 ? 5.446 9.133 -5.419 1.00 83.88 362 TYR A O 1
ATOM 2900 N N . GLU A 1 363 ? 5.372 11.289 -6.018 1.00 86.38 363 GLU A N 1
ATOM 2901 C CA . GLU A 1 363 ? 6.636 11.669 -5.416 1.00 86.38 363 GLU A CA 1
ATOM 2902 C C . GLU A 1 363 ? 6.487 13.087 -4.868 1.00 86.38 363 GLU A C 1
ATOM 2904 O O . GLU A 1 363 ? 5.684 13.874 -5.383 1.00 86.38 363 GLU A O 1
ATOM 2909 N N . ASN A 1 364 ? 7.211 13.405 -3.801 1.00 85.69 364 ASN A N 1
ATOM 2910 C CA . ASN A 1 364 ? 7.340 14.775 -3.318 1.00 85.69 364 ASN A CA 1
ATOM 2911 C C . ASN A 1 364 ? 8.680 15.400 -3.735 1.00 85.69 364 ASN A C 1
ATOM 2913 O O . ASN A 1 364 ? 9.529 14.791 -4.376 1.00 85.69 364 ASN A O 1
ATOM 2917 N N . GLU A 1 365 ? 8.877 16.650 -3.345 1.00 83.50 365 GLU A N 1
ATOM 2918 C CA . GLU A 1 365 ? 10.080 17.425 -3.632 1.00 83.50 365 GLU A CA 1
ATOM 2919 C C . GLU A 1 365 ? 11.339 16.859 -2.941 1.00 83.50 365 GLU A C 1
ATOM 2921 O O . GLU A 1 365 ? 12.457 17.109 -3.388 1.00 83.50 365 GLU A O 1
ATOM 2926 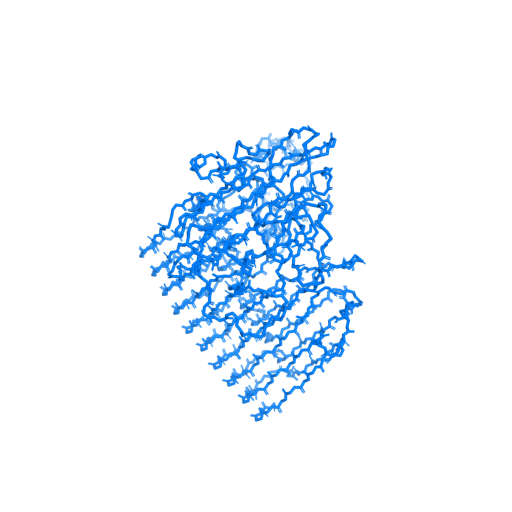N N . GLU A 1 366 ? 11.165 16.080 -1.871 1.00 82.81 366 GLU A N 1
ATOM 2927 C CA . GLU A 1 366 ? 12.243 15.453 -1.094 1.00 82.81 366 GLU A CA 1
ATOM 2928 C C . GLU A 1 366 ? 12.671 14.085 -1.671 1.00 82.81 366 GLU A C 1
ATOM 2930 O O . GLU A 1 366 ? 13.740 13.560 -1.328 1.00 82.81 366 GLU A O 1
ATOM 2935 N N . GLY A 1 367 ? 11.884 13.543 -2.608 1.00 83.56 367 GLY A N 1
ATOM 2936 C CA . GLY A 1 367 ? 12.074 12.233 -3.232 1.00 83.56 367 GLY A CA 1
ATOM 2937 C C . GLY A 1 367 ? 11.429 11.074 -2.465 1.00 83.56 367 GLY A C 1
ATOM 2938 O O . GLY A 1 367 ? 11.814 9.921 -2.671 1.00 83.56 367 GLY A O 1
ATOM 2939 N N . ASP A 1 368 ? 10.491 11.358 -1.559 1.00 90.06 368 ASP A N 1
ATOM 2940 C CA . ASP A 1 368 ? 9.622 10.337 -0.973 1.00 90.06 368 ASP A CA 1
ATOM 2941 C C . ASP A 1 368 ? 8.614 9.865 -2.007 1.00 90.06 368 ASP A C 1
ATOM 2943 O O . ASP A 1 368 ? 8.065 10.666 -2.763 1.00 90.06 368 ASP A O 1
ATOM 2947 N N . LEU A 1 369 ? 8.330 8.570 -1.989 1.00 91.38 369 LEU A N 1
ATOM 2948 C CA . LEU A 1 369 ? 7.419 7.924 -2.918 1.00 91.38 369 LEU A CA 1
ATOM 2949 C C . LEU A 1 369 ? 6.069 7.676 -2.258 1.00 91.38 369 LEU A C 1
ATOM 2951 O O . LEU A 1 369 ? 5.989 7.317 -1.089 1.00 91.38 369 LEU A O 1
ATOM 2955 N N . TYR A 1 370 ? 5.001 7.790 -3.031 1.00 92.25 370 TYR A N 1
ATOM 2956 C CA . TYR A 1 370 ? 3.667 7.361 -2.648 1.00 92.25 370 TYR A CA 1
ATOM 2957 C C . TYR A 1 370 ? 3.250 6.268 -3.629 1.00 92.25 370 TYR A C 1
ATOM 2959 O O . TYR A 1 370 ? 2.986 6.555 -4.798 1.00 92.25 370 TYR A O 1
ATOM 2967 N N . LEU A 1 371 ? 3.200 5.015 -3.161 1.00 91.38 371 LEU A N 1
ATOM 2968 C CA . LEU A 1 371 ? 2.892 3.803 -3.940 1.00 91.38 371 LEU A CA 1
ATOM 2969 C C . LEU A 1 371 ? 1.440 3.700 -4.430 1.00 91.38 371 LEU A C 1
ATOM 2971 O O . LEU A 1 371 ? 0.839 2.632 -4.416 1.00 91.38 371 LEU A O 1
ATOM 2975 N N . ARG A 1 372 ? 0.891 4.806 -4.911 1.00 89.94 372 ARG A N 1
ATOM 2976 C CA . ARG A 1 372 ? -0.418 4.897 -5.536 1.00 89.94 372 ARG A CA 1
ATOM 2977 C C . ARG A 1 372 ? -0.489 3.989 -6.763 1.00 89.94 372 ARG A C 1
ATOM 2979 O O . ARG A 1 372 ? 0.454 3.947 -7.558 1.00 89.94 372 ARG A O 1
ATOM 2986 N N . LYS A 1 373 ? -1.612 3.292 -6.929 1.00 90.00 373 LYS A N 1
ATOM 2987 C CA . LYS A 1 373 ? -1.881 2.400 -8.069 1.00 90.00 373 LYS A CA 1
ATOM 2988 C C . LYS A 1 373 ? -3.118 2.839 -8.836 1.00 90.00 373 LYS A C 1
ATOM 2990 O O . LYS A 1 373 ? -3.988 3.501 -8.278 1.00 90.00 373 LYS A O 1
ATOM 2995 N N . ALA A 1 374 ? -3.174 2.521 -10.130 1.00 87.50 374 ALA A N 1
ATOM 2996 C CA . ALA A 1 374 ? -4.291 2.921 -10.992 1.00 87.50 374 ALA A CA 1
ATOM 2997 C C . ALA A 1 374 ? -5.627 2.407 -10.461 1.00 87.50 374 ALA A C 1
ATOM 2999 O O . ALA A 1 374 ? -6.634 3.090 -10.561 1.00 87.50 374 ALA A O 1
ATOM 3000 N N . ASN A 1 375 ? -5.610 1.209 -9.885 1.00 87.50 375 ASN A N 1
ATOM 3001 C CA . ASN A 1 375 ? -6.772 0.548 -9.334 1.00 87.50 375 ASN A CA 1
ATOM 3002 C C . ASN A 1 375 ? -6.375 -0.114 -8.014 1.00 87.50 375 ASN A C 1
ATOM 3004 O O . ASN A 1 375 ? -5.412 -0.883 -7.974 1.00 87.50 375 ASN A O 1
ATOM 3008 N N . GLU A 1 376 ? -7.123 0.158 -6.953 1.00 91.62 376 GLU A N 1
ATOM 3009 C CA . GLU A 1 376 ? -6.904 -0.409 -5.623 1.00 91.62 376 GLU A CA 1
ATOM 3010 C C . GLU A 1 376 ? -8.233 -0.857 -5.027 1.00 91.62 376 GLU A C 1
ATOM 3012 O O . GLU A 1 376 ? -9.271 -0.222 -5.227 1.00 91.62 376 GLU A O 1
ATOM 3017 N N . SER A 1 377 ? -8.214 -1.965 -4.286 1.00 94.69 377 SER A N 1
ATOM 3018 C CA . SER A 1 377 ? -9.419 -2.458 -3.617 1.00 94.69 377 SER A CA 1
ATOM 3019 C C . SER A 1 377 ? -9.151 -2.910 -2.187 1.00 94.69 377 SER A C 1
ATOM 3021 O O . SER A 1 377 ? -8.201 -3.643 -1.922 1.00 94.69 377 SER A O 1
ATOM 3023 N N . ILE A 1 378 ? -10.011 -2.485 -1.266 1.00 98.12 378 ILE A N 1
ATOM 3024 C CA . ILE A 1 378 ? -10.056 -2.972 0.113 1.00 98.12 378 ILE A CA 1
ATOM 3025 C C . ILE A 1 378 ? -11.405 -3.662 0.303 1.00 98.12 378 ILE A C 1
ATOM 3027 O O . ILE A 1 378 ? -12.458 -3.031 0.216 1.00 98.12 378 ILE A O 1
ATOM 3031 N N . GLU A 1 379 ? -11.368 -4.970 0.534 1.00 98.19 379 GLU A N 1
ATOM 3032 C CA . GLU A 1 379 ? -12.536 -5.828 0.692 1.00 98.19 379 GLU A CA 1
ATOM 3033 C C . GLU A 1 379 ? -12.612 -6.359 2.125 1.00 98.19 379 GLU A C 1
ATOM 3035 O O . GLU A 1 379 ? -11.678 -6.989 2.613 1.00 98.19 379 GLU A O 1
ATOM 3040 N N . VAL A 1 380 ? -13.741 -6.136 2.788 1.00 98.62 380 VAL A N 1
ATOM 3041 C CA . VAL A 1 380 ? -14.031 -6.566 4.157 1.00 98.62 380 VAL A CA 1
ATOM 3042 C C . VAL A 1 380 ? -15.227 -7.509 4.103 1.00 98.62 380 VAL A C 1
ATOM 3044 O O . VAL A 1 380 ? -16.332 -7.089 3.764 1.00 98.62 380 VAL A O 1
ATOM 3047 N N . LEU A 1 381 ? -15.012 -8.794 4.377 1.00 98.56 381 LEU A N 1
ATOM 3048 C CA . LEU A 1 381 ? -15.984 -9.862 4.144 1.00 98.56 381 LEU A CA 1
ATOM 3049 C C . LEU A 1 381 ? -16.229 -10.658 5.428 1.00 98.56 381 LEU A C 1
ATOM 3051 O O . LEU A 1 381 ? -15.315 -11.299 5.943 1.00 98.56 381 LEU A O 1
ATOM 3055 N N . ARG A 1 382 ? -17.478 -10.696 5.908 1.00 98.69 382 ARG A N 1
ATOM 3056 C CA . ARG A 1 382 ? -17.852 -11.444 7.127 1.00 98.69 382 ARG A CA 1
ATOM 3057 C C . ARG A 1 382 ? -16.989 -11.070 8.338 1.00 98.69 382 ARG A C 1
ATOM 3059 O O . ARG A 1 382 ? -16.575 -11.928 9.114 1.00 98.69 382 ARG A O 1
ATOM 3066 N N . CYS A 1 383 ? -16.691 -9.782 8.478 1.00 98.69 383 CYS A N 1
ATOM 3067 C CA . CYS A 1 383 ? -15.833 -9.268 9.536 1.00 98.69 383 CYS A CA 1
ATOM 3068 C C . CYS A 1 383 ? -16.625 -8.608 10.663 1.00 98.69 383 CYS A C 1
ATOM 3070 O O . CYS A 1 383 ? -17.765 -8.169 10.498 1.00 98.69 383 CYS A O 1
ATOM 3072 N N . GLU A 1 384 ? -15.960 -8.497 11.806 1.00 98.69 384 GLU A N 1
ATOM 3073 C CA . GLU A 1 384 ? -16.424 -7.758 12.974 1.00 98.69 384 GLU A CA 1
ATOM 3074 C C . GLU A 1 384 ? -15.530 -6.526 13.171 1.00 98.69 384 GLU A C 1
ATOM 3076 O O . GLU A 1 384 ? -14.332 -6.684 13.409 1.00 98.69 384 GLU A O 1
ATOM 3081 N N . LEU A 1 385 ? -16.085 -5.315 13.063 1.00 98.62 385 LEU A N 1
ATOM 3082 C CA . LEU A 1 385 ? -15.383 -4.064 13.371 1.00 98.62 385 LEU A CA 1
ATOM 3083 C C . LEU A 1 385 ? -16.051 -3.415 14.582 1.00 98.62 385 LEU A C 1
ATOM 3085 O O . LEU A 1 385 ? -17.121 -2.811 14.453 1.00 98.62 385 LEU A O 1
ATOM 3089 N N . SER A 1 386 ? -15.455 -3.564 15.763 1.00 98.50 386 SER A N 1
ATOM 3090 C CA . SER A 1 386 ? -16.159 -3.252 17.007 1.00 98.50 386 SER A CA 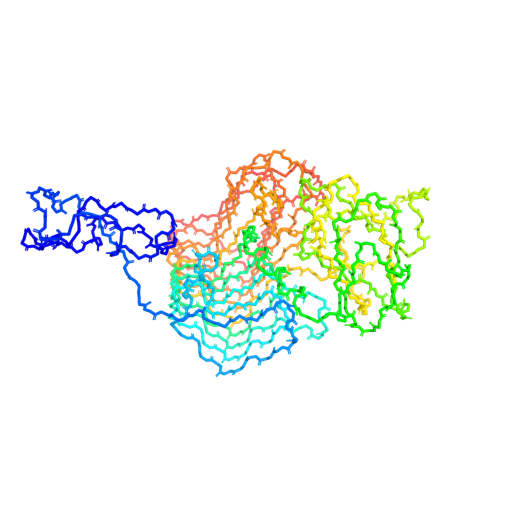1
ATOM 3091 C C . SER A 1 386 ? -15.316 -2.562 18.067 1.00 98.50 386 SER A C 1
ATOM 3093 O O . SER A 1 386 ? -14.115 -2.779 18.166 1.00 98.50 386 SER A O 1
ATOM 3095 N N . PHE A 1 387 ? -15.948 -1.728 18.892 1.00 98.31 387 PHE A N 1
ATOM 3096 C CA . PHE A 1 387 ? -15.307 -1.120 20.065 1.00 98.31 387 PHE A CA 1
ATOM 3097 C C . PHE A 1 387 ? -14.013 -0.334 19.785 1.00 98.31 387 PHE A C 1
ATOM 3099 O O . PHE A 1 387 ? -13.181 -0.201 20.681 1.00 98.31 387 PHE A O 1
ATOM 3106 N N . ASN A 1 388 ? -13.794 0.159 18.563 1.00 98.19 388 ASN A N 1
ATOM 3107 C CA . ASN A 1 388 ? -12.622 0.985 18.277 1.00 98.19 388 ASN A CA 1
ATOM 3108 C C . ASN A 1 388 ? -12.816 2.388 18.875 1.00 98.19 388 ASN A C 1
ATOM 3110 O O . ASN A 1 388 ? -13.928 2.925 18.882 1.00 98.19 388 ASN A O 1
ATOM 3114 N N . GLU A 1 389 ? -11.733 2.980 19.384 1.00 97.19 389 GLU A N 1
ATOM 3115 C CA . GLU A 1 389 ? -11.771 4.283 20.061 1.00 97.19 389 GLU A CA 1
ATOM 3116 C C . GLU A 1 389 ? -12.174 5.418 19.111 1.00 97.19 389 GLU A C 1
ATOM 3118 O O . GLU A 1 389 ? -12.816 6.376 19.537 1.00 97.19 389 GLU A O 1
ATOM 3123 N N . GLY A 1 390 ? -11.833 5.299 17.827 1.00 96.06 390 GLY A N 1
ATOM 3124 C CA . GLY A 1 390 ? -12.186 6.220 16.750 1.00 96.06 390 GLY A CA 1
ATOM 3125 C C . GLY A 1 390 ? -13.161 5.616 15.738 1.00 96.06 390 GLY A C 1
ATOM 3126 O O . GLY A 1 390 ? -14.168 4.996 16.086 1.00 96.06 390 GLY A O 1
ATOM 3127 N N . GLU A 1 391 ? -12.883 5.844 14.456 1.00 97.31 391 GLU A N 1
ATOM 3128 C CA . GLU A 1 391 ? -13.678 5.316 13.352 1.00 97.31 391 GLU A CA 1
ATOM 3129 C C . GLU A 1 391 ? -13.463 3.806 13.143 1.00 97.31 391 GLU A C 1
ATOM 3131 O O . GLU A 1 391 ? -12.335 3.307 13.223 1.00 97.31 391 GLU A O 1
ATOM 3136 N N . ALA A 1 392 ? -14.520 3.086 12.759 1.00 97.94 392 ALA A N 1
ATOM 3137 C CA . ALA A 1 392 ? -14.390 1.726 12.245 1.00 97.94 392 ALA A CA 1
ATOM 3138 C C . ALA A 1 392 ? -13.607 1.713 10.924 1.00 97.94 392 ALA A C 1
ATOM 3140 O O . ALA A 1 392 ? -12.722 0.881 10.745 1.00 97.94 392 ALA A O 1
ATOM 3141 N N . ILE A 1 393 ? -13.899 2.649 10.015 1.00 98.38 393 ILE A N 1
ATOM 3142 C CA . ILE A 1 393 ? -13.146 2.850 8.775 1.00 98.38 393 ILE A CA 1
ATOM 3143 C C . ILE A 1 393 ? -12.897 4.344 8.567 1.00 98.38 393 ILE A C 1
ATOM 3145 O O . ILE A 1 393 ? -13.835 5.139 8.498 1.00 98.38 393 ILE A O 1
ATOM 3149 N N . HIS A 1 394 ? -11.628 4.713 8.428 1.00 97.62 394 HIS A N 1
ATOM 3150 C CA . HIS A 1 394 ? -11.182 6.087 8.244 1.00 97.62 394 HIS A CA 1
ATOM 3151 C C . HIS A 1 394 ? -10.347 6.223 6.973 1.00 97.62 394 HIS A C 1
ATOM 3153 O O . HIS A 1 394 ? -9.270 5.634 6.865 1.00 97.62 394 HIS A O 1
ATOM 3159 N N . VAL A 1 395 ? -10.807 7.046 6.035 1.00 97.56 395 VAL A N 1
ATOM 3160 C CA . VAL A 1 395 ? -10.129 7.289 4.759 1.00 97.56 395 VAL A CA 1
ATOM 3161 C C . VAL A 1 395 ? -9.755 8.759 4.632 1.00 97.56 395 VAL A C 1
ATOM 3163 O O . VAL A 1 395 ? -10.597 9.645 4.794 1.00 97.56 395 VAL A O 1
ATOM 3166 N N . TYR A 1 396 ? -8.489 9.025 4.316 1.00 94.50 396 TYR A N 1
ATOM 3167 C CA . TYR A 1 396 ? -7.958 10.383 4.283 1.00 94.50 396 TYR A CA 1
ATOM 3168 C C . TYR A 1 396 ? -7.092 10.676 3.054 1.00 94.50 396 TYR A C 1
ATOM 3170 O O . TYR A 1 396 ? -6.261 9.871 2.639 1.00 94.50 396 TYR A O 1
ATOM 3178 N N . THR A 1 397 ? -7.239 11.883 2.503 1.00 91.44 397 THR A N 1
ATOM 3179 C CA . THR A 1 397 ? -6.345 12.433 1.471 1.00 91.44 397 THR A CA 1
ATOM 3180 C C . THR A 1 397 ? -5.654 13.706 1.984 1.00 91.44 397 THR A C 1
ATOM 3182 O O . THR A 1 397 ? -6.314 14.748 2.087 1.00 91.44 397 THR A O 1
ATOM 3185 N N . PRO A 1 398 ? -4.340 13.664 2.291 1.00 85.31 398 PRO A N 1
ATOM 3186 C CA . PRO A 1 398 ? -3.654 14.723 3.039 1.00 85.31 398 PRO A CA 1
ATOM 3187 C C . PRO A 1 398 ? -3.185 15.925 2.226 1.00 85.31 398 PRO A C 1
ATOM 3189 O O . PRO A 1 398 ? -3.101 17.032 2.764 1.00 85.31 398 PRO A O 1
ATOM 3192 N N . HIS A 1 399 ? -2.814 15.727 0.963 1.00 76.25 399 HIS A N 1
ATOM 3193 C CA . HIS A 1 399 ? -2.120 16.744 0.177 1.00 76.25 399 HIS A CA 1
ATOM 3194 C C . HIS A 1 399 ? -2.989 17.267 -0.959 1.00 76.25 399 HIS A C 1
ATOM 3196 O O . HIS A 1 399 ? -3.672 16.508 -1.651 1.00 76.25 399 HIS A O 1
ATOM 3202 N N . ARG A 1 400 ? -2.917 18.585 -1.155 1.00 75.19 400 ARG A N 1
ATOM 3203 C CA . ARG A 1 400 ? -3.367 19.236 -2.379 1.00 75.19 400 ARG A CA 1
ATOM 3204 C C . ARG A 1 400 ? -2.355 18.939 -3.473 1.00 75.19 400 ARG A C 1
ATOM 3206 O O . ARG A 1 400 ? -1.161 19.061 -3.224 1.00 75.19 400 ARG A O 1
ATOM 3213 N N . GLU A 1 401 ? -2.842 18.607 -4.658 1.00 73.94 401 GLU A N 1
ATOM 3214 C CA . GLU A 1 401 ? -2.008 18.469 -5.844 1.00 73.94 401 GLU A CA 1
ATOM 3215 C C . GLU A 1 401 ? -2.549 19.382 -6.945 1.00 73.94 401 GLU A C 1
ATOM 3217 O O . GLU A 1 401 ? -3.755 19.446 -7.183 1.00 73.94 401 GLU A O 1
ATOM 3222 N N . ILE A 1 402 ? -1.650 20.145 -7.557 1.00 69.81 402 ILE A N 1
ATOM 3223 C CA . ILE A 1 402 ? -1.955 21.084 -8.639 1.00 69.81 402 ILE A CA 1
ATOM 3224 C C . ILE A 1 402 ? -1.700 20.407 -9.991 1.00 69.81 402 ILE A C 1
ATOM 3226 O O . ILE A 1 402 ? -2.342 20.751 -10.984 1.00 69.81 402 ILE A O 1
ATOM 3230 N N . TYR A 1 403 ? -0.791 19.432 -10.035 1.00 74.44 403 TYR A N 1
ATOM 3231 C CA . TYR A 1 403 ? -0.452 18.694 -11.239 1.00 74.44 403 TYR A CA 1
ATOM 3232 C C . TYR A 1 403 ? -1.458 17.570 -11.511 1.00 74.44 403 TYR A C 1
ATOM 3234 O O . TYR A 1 403 ? -1.752 16.720 -10.665 1.00 74.44 403 TYR A O 1
ATOM 3242 N N . SER A 1 404 ? -1.977 17.535 -12.735 1.00 70.69 404 SER A N 1
ATOM 3243 C CA . SER A 1 404 ? -2.756 16.399 -13.205 1.00 70.69 404 SER A CA 1
ATOM 3244 C C . SER A 1 404 ? -1.852 15.177 -13.367 1.00 70.69 404 SER A C 1
ATOM 3246 O O . SER A 1 404 ? -0.807 15.227 -14.017 1.00 70.69 404 SER A O 1
ATOM 3248 N N . SER A 1 405 ? -2.274 14.064 -12.777 1.00 73.62 405 SER A N 1
ATOM 3249 C CA . SER A 1 405 ? -1.663 12.748 -12.966 1.00 73.62 405 SER A CA 1
ATOM 3250 C C . SER A 1 405 ? -2.751 11.717 -13.259 1.00 73.62 405 SER A C 1
ATOM 3252 O O . SER A 1 405 ? -3.935 11.999 -13.049 1.00 73.62 405 SER A O 1
ATOM 3254 N N . ASN A 1 406 ? -2.370 10.537 -13.757 1.00 79.12 406 ASN A N 1
ATOM 3255 C CA . ASN A 1 406 ? -3.322 9.459 -14.053 1.00 79.12 406 ASN A CA 1
ATOM 3256 C C . ASN A 1 406 ? -4.251 9.196 -12.860 1.00 79.12 406 ASN A C 1
ATOM 3258 O O . ASN A 1 406 ? -3.811 9.242 -11.711 1.00 79.12 406 ASN A O 1
ATOM 3262 N N . ILE A 1 407 ? -5.532 8.948 -13.129 1.00 84.00 407 ILE A N 1
ATOM 3263 C CA . ILE A 1 407 ? -6.540 8.699 -12.092 1.00 84.00 407 ILE A CA 1
ATOM 3264 C C . ILE A 1 407 ? -6.274 7.357 -11.400 1.00 84.00 407 ILE A C 1
ATOM 3266 O O . ILE A 1 407 ? -5.777 6.419 -12.017 1.00 84.00 407 ILE A O 1
ATOM 3270 N N . SER A 1 408 ? -6.601 7.305 -10.110 1.00 88.31 408 SER A N 1
ATOM 3271 C CA . SER A 1 408 ? -6.613 6.088 -9.303 1.00 88.31 408 SER A CA 1
ATOM 3272 C C . SER A 1 408 ? -8.039 5.800 -8.893 1.00 88.31 408 SER A C 1
ATOM 3274 O O . SER A 1 408 ? -8.642 6.611 -8.189 1.00 88.31 408 SER A O 1
ATOM 3276 N N . GLU A 1 409 ? -8.568 4.663 -9.320 1.00 90.94 409 GLU A N 1
ATOM 3277 C CA . GLU A 1 409 ? -9.861 4.157 -8.888 1.00 90.94 409 GLU A CA 1
ATOM 3278 C C . GLU A 1 409 ? -9.684 3.317 -7.624 1.00 90.94 409 GLU A C 1
ATOM 3280 O O . GLU A 1 409 ? -8.971 2.314 -7.593 1.00 90.94 409 GLU A O 1
ATOM 3285 N N . ILE A 1 410 ? -10.332 3.747 -6.551 1.00 94.00 410 ILE A N 1
ATOM 3286 C CA . ILE A 1 410 ? -10.197 3.168 -5.221 1.00 94.00 410 ILE A CA 1
ATOM 3287 C C . ILE A 1 410 ? -11.555 2.619 -4.819 1.00 94.00 410 ILE A C 1
ATOM 3289 O O . ILE A 1 410 ? -12.526 3.367 -4.683 1.00 94.00 410 ILE A O 1
ATOM 3293 N N . THR A 1 411 ? -11.619 1.308 -4.610 1.00 96.06 411 THR A N 1
ATOM 3294 C CA . THR A 1 411 ? -12.855 0.615 -4.246 1.00 96.06 411 THR A CA 1
ATOM 3295 C C . THR A 1 411 ? -12.797 0.093 -2.819 1.00 96.06 411 THR A C 1
ATOM 3297 O O . THR A 1 411 ? -11.945 -0.721 -2.475 1.00 96.06 411 THR A O 1
ATOM 3300 N N . PHE A 1 412 ? -13.763 0.498 -2.004 1.00 98.19 412 PHE A N 1
ATOM 3301 C CA . PHE A 1 412 ? -14.031 -0.096 -0.702 1.00 98.19 412 PHE A CA 1
ATOM 3302 C C . PHE A 1 412 ? -15.268 -0.978 -0.808 1.00 98.19 412 PHE A C 1
ATOM 3304 O O . PHE A 1 412 ? -16.359 -0.491 -1.113 1.00 98.19 412 PHE A O 1
ATOM 3311 N N . MET A 1 413 ? -15.108 -2.273 -0.546 1.00 98.25 413 MET A N 1
ATOM 3312 C CA . MET A 1 413 ? -16.212 -3.223 -0.500 1.00 98.25 413 MET A CA 1
ATOM 3313 C C . MET A 1 413 ? -16.349 -3.795 0.904 1.00 98.25 413 MET A C 1
ATOM 3315 O O . MET A 1 413 ? -15.415 -4.386 1.430 1.00 98.25 413 MET A O 1
ATOM 3319 N N . ILE A 1 414 ? -17.526 -3.658 1.501 1.00 98.44 414 ILE A N 1
ATOM 3320 C CA . ILE A 1 414 ? -17.830 -4.178 2.833 1.00 98.44 414 ILE A CA 1
ATOM 3321 C C . ILE A 1 414 ? -19.060 -5.061 2.689 1.00 98.44 414 ILE A C 1
ATOM 3323 O O . ILE A 1 414 ? -20.115 -4.588 2.262 1.00 98.44 414 ILE A O 1
ATOM 3327 N N . ASN A 1 415 ? -18.925 -6.344 2.998 1.00 98.31 415 ASN A N 1
ATOM 3328 C CA . ASN A 1 415 ? -19.974 -7.324 2.774 1.00 98.31 415 ASN A CA 1
ATOM 3329 C C . ASN A 1 415 ? -20.198 -8.210 3.998 1.00 98.31 415 ASN A C 1
ATOM 3331 O O . ASN A 1 415 ? -19.235 -8.725 4.581 1.00 98.31 415 ASN A O 1
ATOM 3335 N N . SER A 1 416 ? -21.467 -8.445 4.336 1.00 98.38 416 SER A N 1
ATOM 3336 C CA . SER A 1 416 ? -21.891 -9.413 5.352 1.00 98.38 416 SER A CA 1
ATOM 3337 C C . SER A 1 416 ? -21.207 -9.188 6.704 1.00 98.38 416 SER A C 1
ATOM 3339 O O . SER A 1 416 ? -20.908 -10.143 7.417 1.00 98.38 416 SER A O 1
ATOM 3341 N N . SER A 1 417 ? -20.873 -7.937 7.023 1.00 98.44 417 SER A N 1
ATOM 3342 C CA . SER A 1 417 ? -20.039 -7.563 8.165 1.00 98.44 417 SER A CA 1
ATOM 3343 C C . SER A 1 417 ? -20.842 -6.802 9.217 1.00 98.44 417 SER A C 1
ATOM 3345 O O . SER A 1 417 ? -21.863 -6.174 8.923 1.00 98.44 417 SER A O 1
ATOM 3347 N N . MET A 1 418 ? -20.369 -6.853 10.460 1.00 98.25 418 MET A N 1
ATOM 3348 C CA . MET A 1 418 ? -20.993 -6.178 11.595 1.00 98.25 418 MET A CA 1
ATOM 3349 C C . MET A 1 418 ? -20.091 -5.052 12.098 1.00 98.25 418 MET A C 1
ATOM 3351 O O . MET A 1 418 ? -18.928 -5.292 12.428 1.00 98.25 418 MET A O 1
ATOM 3355 N N . ILE A 1 419 ? -20.629 -3.833 12.166 1.00 98.31 419 ILE A N 1
ATOM 3356 C CA . ILE A 1 419 ? -19.909 -2.639 12.620 1.00 98.31 419 ILE A CA 1
ATOM 3357 C C . ILE A 1 419 ? -20.657 -2.026 13.804 1.00 98.31 419 ILE A C 1
ATOM 3359 O O . ILE A 1 419 ? -21.738 -1.462 13.631 1.00 98.31 419 ILE A O 1
ATOM 3363 N N . TYR A 1 420 ? -20.112 -2.144 15.014 1.00 97.94 420 TYR A N 1
ATOM 3364 C CA . TYR A 1 420 ? -20.851 -1.744 16.212 1.00 97.94 420 TYR A CA 1
ATOM 3365 C C . TYR A 1 420 ? -19.984 -1.210 17.346 1.00 97.94 420 TYR A C 1
ATOM 3367 O O . TYR A 1 420 ? -18.829 -1.595 17.486 1.00 97.94 420 TYR A O 1
ATOM 3375 N N . GLU A 1 421 ? -20.558 -0.339 18.179 1.00 97.75 421 GLU A N 1
ATOM 3376 C CA . GLU A 1 421 ? -19.903 0.204 19.385 1.00 97.75 421 GLU A CA 1
ATOM 3377 C C . GLU A 1 421 ? -18.587 0.953 19.102 1.00 97.75 421 GLU A C 1
ATOM 3379 O O . GLU A 1 421 ? -17.735 1.085 19.978 1.00 97.75 421 GLU A O 1
ATOM 3384 N N . ASN A 1 422 ? -18.399 1.462 17.883 1.00 97.88 422 ASN A N 1
ATOM 3385 C CA . ASN A 1 422 ? -17.287 2.354 17.555 1.00 97.88 422 ASN A CA 1
ATOM 3386 C C . ASN A 1 422 ? -17.679 3.804 17.857 1.00 97.88 422 ASN A C 1
ATOM 3388 O O . ASN A 1 422 ? -18.869 4.147 17.889 1.00 97.88 422 ASN A O 1
ATOM 3392 N N . SER A 1 423 ? -16.691 4.684 18.032 1.00 96.38 423 SER A N 1
ATOM 3393 C CA . SER A 1 423 ? -16.988 6.114 18.165 1.00 96.38 423 SER A CA 1
ATOM 3394 C C . SER A 1 423 ? -17.618 6.668 16.891 1.00 96.38 423 SER A C 1
ATOM 3396 O O . SER A 1 423 ? -18.609 7.384 16.969 1.00 96.38 423 SER A O 1
ATOM 3398 N N . ARG A 1 424 ? -17.095 6.276 15.724 1.00 96.06 424 ARG A N 1
ATOM 3399 C CA . ARG A 1 424 ? -17.657 6.591 14.402 1.00 96.06 424 ARG A CA 1
ATOM 3400 C C . ARG A 1 424 ? -17.603 5.372 13.492 1.00 96.06 424 ARG A C 1
ATOM 3402 O O . ARG A 1 424 ? -16.817 4.456 13.711 1.00 96.06 424 ARG A O 1
ATOM 3409 N N . VAL A 1 425 ? -18.428 5.354 12.454 1.00 95.88 425 VAL A N 1
ATOM 3410 C CA . VAL A 1 425 ? -18.541 4.201 11.547 1.00 95.88 425 VAL A CA 1
ATOM 3411 C C . VAL A 1 425 ? -17.611 4.365 10.342 1.00 95.88 425 VAL A C 1
ATOM 3413 O O . VAL A 1 425 ? -16.461 3.943 10.414 1.00 95.88 425 VAL A O 1
ATOM 3416 N N . ILE A 1 426 ? -18.068 4.984 9.250 1.00 97.44 426 ILE A N 1
ATOM 3417 C CA . ILE A 1 426 ? -17.250 5.246 8.058 1.00 97.44 426 ILE A CA 1
ATOM 3418 C C . ILE A 1 426 ? -17.100 6.751 7.893 1.00 97.44 426 ILE A C 1
ATOM 3420 O O . ILE A 1 426 ? -18.099 7.460 7.754 1.00 97.44 426 ILE A O 1
ATOM 3424 N N . VAL A 1 427 ? -15.851 7.214 7.867 1.00 97.00 427 VAL A N 1
ATOM 3425 C CA . VAL A 1 427 ? -15.504 8.612 7.608 1.00 97.00 427 VAL A CA 1
ATOM 3426 C C . VAL A 1 427 ? -14.488 8.680 6.475 1.00 97.00 427 VAL A C 1
ATOM 3428 O O . VAL A 1 427 ? -13.398 8.117 6.571 1.00 97.00 427 VAL A O 1
ATOM 3431 N N . GLN A 1 428 ? -14.829 9.404 5.412 1.00 95.69 428 GLN A N 1
ATOM 3432 C CA . GLN A 1 428 ? -13.909 9.759 4.335 1.00 95.69 428 GLN A CA 1
ATOM 3433 C C . GLN A 1 428 ? -13.861 11.274 4.181 1.00 95.69 428 GLN A C 1
ATOM 3435 O O . GLN A 1 428 ? -14.887 11.910 3.926 1.00 95.69 428 GLN A O 1
ATOM 3440 N N . TYR A 1 429 ? -12.662 11.850 4.217 1.00 90.94 429 TYR A N 1
ATOM 3441 C CA . TYR A 1 429 ? -12.479 13.248 3.847 1.00 90.94 429 TYR A CA 1
ATOM 3442 C C . TYR A 1 429 ? -11.173 13.495 3.093 1.00 90.94 429 TYR A C 1
ATOM 3444 O O . TYR A 1 429 ? -10.156 12.826 3.281 1.00 90.94 429 TYR A O 1
ATOM 3452 N N . SER A 1 430 ? -11.198 14.507 2.233 1.00 86.50 430 SER A N 1
ATOM 3453 C CA . SER A 1 430 ? -10.028 14.980 1.502 1.00 86.50 430 SER A CA 1
ATOM 3454 C C . SER A 1 430 ? -9.743 16.419 1.901 1.00 86.50 430 SER A C 1
ATOM 3456 O O . SER A 1 430 ? -10.656 17.241 1.954 1.00 86.50 430 SER A O 1
ATOM 3458 N N . LYS A 1 431 ? -8.472 16.738 2.173 1.00 83.69 431 LYS A N 1
ATOM 3459 C CA . LYS A 1 431 ? -8.067 18.104 2.538 1.00 83.69 431 LYS A CA 1
ATOM 3460 C C . LYS A 1 431 ? -8.348 19.109 1.414 1.00 83.69 431 LYS A C 1
ATOM 3462 O O . LYS A 1 431 ? -8.656 20.263 1.694 1.00 83.69 431 LYS A O 1
ATOM 3467 N N . ASP A 1 432 ? -8.250 18.668 0.160 1.00 78.38 432 ASP A N 1
ATOM 3468 C CA . ASP A 1 432 ? -8.670 19.435 -1.012 1.00 78.38 432 ASP A CA 1
ATOM 3469 C C . ASP A 1 432 ? -9.752 18.671 -1.784 1.00 78.38 432 ASP A C 1
ATOM 3471 O O . ASP A 1 432 ? -9.542 17.538 -2.217 1.00 78.38 432 ASP A O 1
ATOM 3475 N N . LEU A 1 433 ? -10.909 19.311 -1.952 1.00 80.81 433 LEU A N 1
ATOM 3476 C CA . LEU A 1 433 ? -12.048 18.790 -2.704 1.00 80.81 433 LEU A CA 1
ATOM 3477 C C . LEU A 1 433 ? -12.108 19.328 -4.140 1.00 80.81 433 LEU A C 1
ATOM 3479 O O . LEU A 1 433 ? -13.044 18.993 -4.853 1.00 80.81 433 LEU A O 1
ATOM 3483 N N . ARG A 1 434 ? -11.183 20.187 -4.584 1.00 78.62 434 ARG A N 1
ATOM 3484 C CA . ARG A 1 434 ? -11.249 20.835 -5.911 1.00 78.62 434 ARG A CA 1
ATOM 3485 C C . ARG A 1 434 ? -10.350 20.198 -6.962 1.00 78.62 434 ARG A C 1
ATOM 3487 O O . ARG A 1 434 ? -10.577 20.397 -8.152 1.00 78.62 434 ARG A O 1
ATOM 3494 N N . SER A 1 435 ? -9.303 19.499 -6.548 1.00 78.31 435 SER A N 1
ATOM 3495 C CA . SER A 1 435 ? -8.336 18.897 -7.464 1.00 78.31 435 SER A CA 1
ATOM 3496 C C . SER A 1 435 ? -7.809 17.610 -6.854 1.00 78.31 435 SER A C 1
ATOM 3498 O O . SER A 1 435 ? -6.898 17.623 -6.029 1.00 78.31 435 SER A O 1
ATOM 3500 N N . SER A 1 436 ? -8.429 16.494 -7.231 1.00 85.06 436 SER A N 1
ATOM 3501 C CA . SER A 1 436 ? -7.982 15.166 -6.836 1.00 85.06 436 SER A CA 1
ATOM 3502 C C . SER A 1 436 ? -7.732 14.286 -8.049 1.00 85.06 436 SER A C 1
ATOM 3504 O O . SER A 1 436 ? -8.410 14.375 -9.073 1.00 85.06 436 SER A O 1
ATOM 3506 N N . ASN A 1 437 ? -6.746 13.410 -7.896 1.00 87.75 437 ASN A N 1
ATOM 3507 C CA . ASN A 1 437 ? -6.466 12.340 -8.838 1.00 87.75 437 ASN A CA 1
ATOM 3508 C C . ASN A 1 437 ? -7.166 11.028 -8.397 1.00 87.75 437 ASN A C 1
ATOM 3510 O O . ASN A 1 437 ? -7.046 10.009 -9.065 1.00 87.75 437 ASN A O 1
ATOM 3514 N N . ASN A 1 438 ? -7.927 11.028 -7.297 1.00 89.50 438 ASN A N 1
ATOM 3515 C CA . ASN A 1 438 ? -8.503 9.826 -6.693 1.00 89.50 438 ASN A CA 1
ATOM 3516 C C . ASN A 1 438 ? -10.018 9.741 -6.916 1.00 89.50 438 ASN A C 1
ATOM 3518 O O . ASN A 1 438 ? -10.770 10.647 -6.552 1.00 89.50 438 ASN A O 1
ATOM 3522 N N . LEU A 1 439 ? -10.462 8.622 -7.485 1.00 91.00 439 LEU A N 1
ATOM 3523 C CA . LEU A 1 439 ? -11.857 8.300 -7.748 1.00 91.00 439 LEU A CA 1
ATOM 3524 C C . LEU A 1 439 ? -12.324 7.204 -6.784 1.00 91.00 439 LEU A C 1
ATOM 3526 O O . LEU A 1 439 ? -11.865 6.072 -6.851 1.00 91.00 439 LEU A O 1
ATOM 3530 N N . TYR A 1 440 ? -13.236 7.544 -5.877 1.00 94.12 440 TYR A N 1
ATOM 3531 C CA . TYR A 1 440 ? -13.744 6.616 -4.862 1.00 94.12 440 TYR A CA 1
ATOM 3532 C C . TYR A 1 440 ? -15.028 5.884 -5.266 1.00 94.12 440 TYR A C 1
ATOM 3534 O O . TYR A 1 440 ? -15.990 6.507 -5.733 1.00 94.12 440 TYR A O 1
ATOM 3542 N N . HIS A 1 441 ? -15.056 4.586 -4.964 1.00 95.69 441 HIS A N 1
ATOM 3543 C CA . HIS A 1 441 ? -16.202 3.692 -5.076 1.00 95.69 441 HIS A CA 1
ATOM 3544 C C . HIS A 1 441 ? -16.459 2.996 -3.734 1.00 95.69 441 HIS A C 1
ATOM 3546 O O . HIS A 1 441 ? -15.593 2.298 -3.212 1.00 95.69 441 HIS A O 1
ATOM 3552 N N . TRP A 1 442 ? -17.661 3.157 -3.185 1.00 97.75 442 TRP A N 1
ATOM 3553 C CA . TRP A 1 442 ? -18.097 2.498 -1.953 1.00 97.75 442 TRP A CA 1
ATOM 3554 C C . TRP A 1 442 ? -19.190 1.483 -2.257 1.00 97.75 442 TRP A C 1
ATOM 3556 O O . TRP A 1 442 ? -20.213 1.828 -2.847 1.00 97.75 442 TRP A O 1
ATOM 3566 N N . VAL A 1 443 ? -18.991 0.237 -1.837 1.00 98.19 443 VAL A N 1
ATOM 3567 C CA . VAL A 1 443 ? -19.947 -0.858 -2.017 1.00 98.19 443 VAL A CA 1
ATOM 3568 C C . VAL A 1 443 ? -20.189 -1.520 -0.670 1.00 98.19 443 VAL A C 1
ATOM 3570 O O . VAL A 1 443 ? -19.330 -2.223 -0.149 1.00 98.19 443 VAL A O 1
ATOM 3573 N N . LEU A 1 444 ? -21.366 -1.301 -0.097 1.00 98.19 444 LEU A N 1
ATOM 3574 C CA . LEU A 1 444 ? -21.789 -1.920 1.151 1.00 98.19 444 LEU A CA 1
ATOM 3575 C C . LEU A 1 444 ? -22.933 -2.885 0.839 1.00 98.19 444 LEU A C 1
ATOM 3577 O O . LEU A 1 444 ? -23.947 -2.469 0.274 1.00 98.19 444 LEU A O 1
ATOM 3581 N N . ARG A 1 445 ? -22.785 -4.155 1.232 1.00 98.00 445 ARG A N 1
ATOM 3582 C CA . ARG A 1 445 ? -23.811 -5.196 1.077 1.00 98.00 445 ARG A CA 1
ATOM 3583 C C . ARG A 1 445 ? -24.036 -5.991 2.358 1.00 98.00 445 ARG A C 1
ATOM 3585 O O . ARG A 1 445 ? -23.069 -6.368 3.008 1.00 98.00 445 ARG A O 1
ATOM 3592 N N . ASP A 1 446 ? -25.288 -6.270 2.701 1.00 98.00 446 ASP A N 1
ATOM 3593 C CA . ASP A 1 446 ? -25.657 -7.207 3.775 1.00 98.00 446 ASP A CA 1
ATOM 3594 C C . ASP A 1 446 ? -25.016 -6.883 5.144 1.00 98.00 446 ASP A C 1
ATOM 3596 O O . ASP A 1 446 ? -24.692 -7.780 5.922 1.00 98.00 446 ASP A O 1
ATOM 3600 N N . ASN A 1 447 ? -24.783 -5.601 5.447 1.00 97.75 447 ASN A N 1
ATOM 3601 C CA . ASN A 1 447 ? -24.099 -5.186 6.676 1.00 97.75 447 ASN A CA 1
ATOM 3602 C C . ASN A 1 447 ? -25.076 -4.729 7.761 1.00 97.75 447 ASN A C 1
ATOM 3604 O O . ASN A 1 447 ? -26.104 -4.105 7.482 1.00 97.75 447 ASN A O 1
ATOM 3608 N N . ILE A 1 448 ? -24.687 -4.960 9.014 1.00 97.75 448 ILE A N 1
ATOM 3609 C CA . ILE A 1 448 ? -25.395 -4.472 10.202 1.00 97.75 448 ILE A CA 1
ATOM 3610 C C . ILE A 1 448 ? -24.510 -3.442 10.901 1.00 97.75 448 ILE A C 1
ATOM 3612 O O . ILE A 1 448 ? -23.379 -3.745 11.283 1.00 97.75 448 ILE A O 1
ATOM 3616 N N . ILE A 1 449 ? -25.031 -2.227 11.067 1.00 97.56 449 ILE A N 1
ATOM 3617 C CA . ILE A 1 449 ? -24.325 -1.086 11.650 1.00 97.56 449 ILE A CA 1
ATOM 3618 C C . ILE A 1 449 ? -25.125 -0.577 12.847 1.00 97.56 449 ILE A C 1
ATOM 3620 O O . ILE A 1 449 ? -26.152 0.087 12.684 1.00 97.56 449 ILE A O 1
ATOM 3624 N N . GLU A 1 450 ? -24.681 -0.879 14.064 1.00 96.50 450 GLU A N 1
ATOM 3625 C CA . GLU A 1 450 ? -25.497 -0.614 15.251 1.00 96.50 450 GLU A CA 1
ATOM 3626 C C . GLU A 1 450 ? -24.737 -0.117 16.474 1.00 96.50 450 GLU A C 1
ATOM 3628 O O . GLU A 1 450 ? -23.571 -0.434 16.668 1.00 96.50 450 GLU A O 1
ATOM 3633 N N . ARG A 1 451 ? -25.424 0.643 17.333 1.00 96.69 451 ARG A N 1
ATOM 3634 C CA . ARG A 1 451 ? -24.893 1.119 18.624 1.00 96.69 451 ARG A CA 1
ATOM 3635 C C . ARG A 1 451 ? -23.552 1.858 18.527 1.00 96.69 451 ARG A C 1
ATOM 3637 O O . ARG A 1 451 ? -22.727 1.759 19.423 1.00 96.69 451 ARG A O 1
ATOM 3644 N N . ASN A 1 452 ? -23.297 2.579 17.438 1.00 96.75 452 ASN A N 1
ATOM 3645 C CA . ASN A 1 452 ? -22.130 3.459 17.340 1.00 96.75 452 ASN A CA 1
ATOM 3646 C C . ASN A 1 452 ? -22.455 4.826 17.964 1.00 96.75 452 ASN A C 1
ATOM 3648 O O . ASN A 1 452 ? -23.614 5.245 17.954 1.00 96.75 452 ASN A O 1
ATOM 3652 N N . LYS A 1 453 ? -21.446 5.505 18.523 1.00 95.12 453 LYS A N 1
ATOM 3653 C CA . LYS A 1 453 ? -21.644 6.742 19.309 1.00 95.12 453 LYS A CA 1
ATOM 3654 C C . LYS A 1 453 ? -21.949 7.976 18.453 1.00 95.12 453 LYS A C 1
ATOM 3656 O O . LYS A 1 453 ? -22.583 8.916 18.924 1.00 95.12 453 LYS A O 1
ATOM 3661 N N . GLU A 1 454 ? -21.451 8.011 17.222 1.00 91.81 454 GLU A N 1
ATOM 3662 C CA . GLU A 1 454 ? -21.636 9.145 16.322 1.00 91.81 454 GLU A CA 1
ATOM 3663 C C . GLU A 1 454 ? -21.669 8.700 14.853 1.00 91.81 454 GLU A C 1
ATOM 3665 O O . GLU A 1 454 ? -20.839 7.909 14.392 1.00 91.81 454 GLU A O 1
ATOM 3670 N N . GLY A 1 455 ? -22.605 9.273 14.091 1.00 82.19 455 GLY A N 1
ATOM 3671 C CA . GLY A 1 455 ? -22.658 9.153 12.638 1.00 82.19 455 GLY A CA 1
ATOM 3672 C C . GLY A 1 455 ? -23.062 7.765 12.128 1.00 82.19 455 GLY A C 1
ATOM 3673 O O . GLY A 1 455 ? -23.717 6.973 12.806 1.00 82.19 455 GLY A O 1
ATOM 3674 N N . GLY A 1 456 ? -22.711 7.492 10.872 1.00 89.38 456 GLY A N 1
ATOM 3675 C CA . GLY A 1 456 ? -23.005 6.233 10.184 1.00 89.38 456 GLY A CA 1
ATOM 3676 C C . GLY A 1 456 ? -22.210 6.088 8.889 1.00 89.38 456 GLY A C 1
ATOM 3677 O O . GLY A 1 456 ? -21.340 5.234 8.763 1.00 89.38 456 GLY A O 1
ATOM 3678 N N . PHE A 1 457 ? -22.447 6.958 7.918 1.00 95.69 457 PHE A N 1
ATOM 3679 C CA . PHE A 1 457 ? -21.645 6.969 6.695 1.00 95.69 457 PHE A CA 1
ATOM 3680 C C . PHE A 1 457 ? -21.433 8.405 6.252 1.00 95.69 457 PHE A C 1
ATOM 3682 O O . PHE A 1 457 ? -22.356 9.036 5.752 1.00 95.69 457 PHE A O 1
ATOM 3689 N N . GLN A 1 458 ? -20.233 8.936 6.463 1.00 95.62 458 GLN A N 1
ATOM 3690 C CA . GLN A 1 458 ? -19.904 10.327 6.174 1.00 95.62 458 GLN A CA 1
ATOM 3691 C C . GLN A 1 458 ? -18.743 10.376 5.187 1.00 95.62 458 GLN A C 1
ATOM 3693 O O . GLN A 1 458 ? -17.597 10.102 5.540 1.00 95.62 458 GLN A O 1
ATOM 3698 N N . VAL A 1 459 ? -19.025 10.731 3.935 1.00 95.06 459 VAL A N 1
ATOM 3699 C CA . VAL A 1 459 ? -18.005 10.817 2.885 1.00 95.06 459 VAL A CA 1
ATOM 3700 C C . VAL A 1 459 ? -18.029 12.174 2.193 1.00 95.06 459 VAL A C 1
ATOM 3702 O O . VAL A 1 459 ? -19.081 12.701 1.826 1.00 95.06 459 VAL A O 1
ATOM 3705 N N . SER A 1 460 ? -16.841 12.742 2.007 1.00 93.12 460 SER A N 1
ATOM 3706 C CA . SER A 1 460 ? -16.612 13.971 1.246 1.00 93.12 460 SER A CA 1
ATOM 3707 C C . SER A 1 460 ? -15.802 13.641 -0.003 1.00 93.12 460 SER A C 1
ATOM 3709 O O . SER A 1 460 ? -14.597 13.388 0.075 1.00 93.12 460 SER A O 1
ATOM 3711 N N . LEU A 1 461 ? -16.480 13.598 -1.148 1.00 92.00 461 LEU A N 1
ATOM 3712 C CA . LEU A 1 461 ? -15.924 13.171 -2.428 1.00 92.00 461 LEU A CA 1
ATOM 3713 C C . LEU A 1 461 ? -15.280 14.361 -3.160 1.00 92.00 461 LEU A C 1
ATOM 3715 O O . LEU A 1 461 ? -15.933 15.393 -3.325 1.00 92.00 461 LEU A O 1
ATOM 3719 N N . PRO A 1 462 ? -14.017 14.267 -3.599 1.00 89.69 462 PRO A N 1
ATOM 3720 C CA . PRO A 1 462 ? -13.340 15.381 -4.252 1.00 89.69 462 PRO A CA 1
ATOM 3721 C C . PRO A 1 462 ? -13.742 15.548 -5.729 1.00 89.69 462 PRO A C 1
ATOM 3723 O O . PRO A 1 462 ? -14.254 14.642 -6.369 1.00 89.69 462 PRO A O 1
ATOM 3726 N N . TYR A 1 463 ? -13.472 16.715 -6.306 1.00 85.81 463 TYR A N 1
ATOM 3727 C CA . TYR A 1 463 ? -13.547 16.962 -7.745 1.00 85.81 463 TYR A CA 1
ATOM 3728 C C . TYR A 1 463 ? -12.359 16.289 -8.444 1.00 85.81 463 TYR A C 1
ATOM 3730 O O . TYR A 1 463 ? -11.199 16.628 -8.182 1.00 85.81 463 TYR A O 1
ATOM 3738 N N . VAL A 1 464 ? -12.654 15.358 -9.351 1.00 80.56 464 VAL A N 1
ATOM 3739 C CA . VAL A 1 464 ? -11.653 14.655 -10.164 1.00 80.56 464 VAL A CA 1
ATOM 3740 C C . VAL A 1 464 ? -11.431 15.402 -11.478 1.00 80.56 464 VAL A C 1
ATOM 3742 O O . VAL A 1 464 ? -12.384 15.797 -12.145 1.00 80.56 464 VAL A O 1
ATOM 3745 N N . TRP A 1 465 ? -10.172 15.610 -11.868 1.00 69.25 465 TRP A N 1
ATOM 3746 C CA . TRP A 1 465 ? -9.841 16.500 -12.989 1.00 69.25 465 TRP A CA 1
ATOM 3747 C C . TRP A 1 465 ? -10.268 15.981 -14.381 1.00 69.25 465 TRP A C 1
ATOM 3749 O O . TRP A 1 465 ? -10.636 16.804 -15.217 1.00 69.25 465 TRP A O 1
ATOM 3759 N N . GLN A 1 466 ? -10.291 14.661 -14.641 1.00 66.62 466 GLN A N 1
ATOM 3760 C CA . GLN A 1 466 ? -10.837 14.071 -15.890 1.00 66.62 466 GLN A CA 1
ATOM 3761 C C . GLN A 1 466 ? -12.266 13.554 -15.712 1.00 66.62 466 GLN A C 1
ATOM 3763 O O . GLN A 1 466 ? -12.575 12.395 -15.990 1.00 66.62 466 GLN A O 1
ATOM 3768 N N . TYR A 1 467 ? -13.158 14.408 -15.227 1.00 63.31 467 TYR A N 1
ATOM 3769 C CA . TYR A 1 467 ? -14.539 14.004 -15.013 1.00 63.31 467 TYR A CA 1
ATOM 3770 C C . TYR A 1 467 ? -15.273 13.731 -16.342 1.00 63.31 467 TYR A C 1
ATOM 3772 O O . TYR A 1 467 ? -15.361 14.603 -17.208 1.00 63.31 467 TYR A O 1
ATOM 3780 N N . ASN A 1 468 ? -15.833 12.528 -16.499 1.00 66.62 468 ASN A N 1
ATOM 3781 C CA . ASN A 1 468 ? -16.768 12.169 -17.573 1.00 66.62 468 ASN A CA 1
ATOM 3782 C C . ASN A 1 468 ? -17.748 11.078 -17.089 1.00 66.62 468 ASN A C 1
ATOM 3784 O O . ASN A 1 468 ? -17.641 10.613 -15.956 1.00 66.62 468 ASN A O 1
ATOM 3788 N N . GLU A 1 469 ? -18.702 10.653 -17.930 1.00 60.88 469 GLU A N 1
ATOM 3789 C CA . GLU A 1 469 ? -19.692 9.615 -17.566 1.00 60.88 469 GLU A CA 1
ATOM 3790 C C . GLU A 1 469 ? -19.057 8.294 -17.088 1.00 60.88 469 GLU A C 1
ATOM 3792 O O . GLU A 1 469 ? -19.663 7.570 -16.287 1.00 60.88 469 GLU A O 1
ATOM 3797 N N . ASN A 1 470 ? -17.833 8.001 -17.541 1.00 62.66 470 ASN A N 1
ATOM 3798 C CA . ASN A 1 470 ? -17.081 6.803 -17.174 1.00 62.66 470 ASN A CA 1
ATOM 3799 C C . ASN A 1 470 ? -16.288 6.984 -15.866 1.00 62.66 470 ASN A C 1
ATOM 3801 O O . ASN A 1 470 ? -16.224 6.041 -15.087 1.00 62.66 470 ASN A O 1
ATOM 3805 N N . HIS A 1 471 ? -15.767 8.180 -15.572 1.00 76.62 471 HIS A N 1
ATOM 3806 C CA . HIS A 1 471 ? -14.978 8.481 -14.367 1.00 76.62 471 HIS A CA 1
ATOM 3807 C C . HIS A 1 471 ? -15.819 9.289 -13.378 1.00 76.62 471 HIS A C 1
ATOM 3809 O O . HIS A 1 471 ? -15.764 10.519 -13.321 1.00 76.62 471 HIS A O 1
ATOM 3815 N N . THR A 1 472 ? -16.659 8.585 -12.624 1.00 87.00 472 THR A N 1
ATOM 3816 C CA . THR A 1 472 ? -17.578 9.178 -11.648 1.00 87.00 472 THR A CA 1
ATOM 3817 C C . THR A 1 472 ? -17.595 8.361 -10.364 1.00 87.00 472 THR A C 1
ATOM 3819 O O . THR A 1 472 ? -17.688 7.136 -10.426 1.00 87.00 472 THR A O 1
ATOM 3822 N N . HIS A 1 473 ? -17.582 9.034 -9.211 1.00 92.81 473 HIS A N 1
ATOM 3823 C CA . HIS A 1 473 ? -17.715 8.376 -7.913 1.00 92.81 473 HIS A CA 1
ATOM 3824 C C . HIS A 1 473 ? -18.987 7.535 -7.831 1.00 92.81 473 HIS A C 1
ATOM 3826 O O . HIS A 1 473 ? -20.021 7.910 -8.393 1.00 92.81 473 HIS A O 1
ATOM 3832 N N . SER A 1 474 ? -18.954 6.441 -7.074 1.00 94.62 474 SER A N 1
ATOM 3833 C CA . SER A 1 474 ? -20.158 5.645 -6.829 1.00 94.62 474 SER A CA 1
ATOM 3834 C C . SER A 1 474 ? -20.300 5.216 -5.381 1.00 94.62 474 SER A C 1
ATOM 3836 O O . SER A 1 474 ? -19.320 4.890 -4.718 1.00 94.62 474 SER A O 1
ATOM 3838 N N . ILE A 1 475 ? -21.544 5.157 -4.921 1.00 96.75 475 ILE A N 1
ATOM 3839 C CA . ILE A 1 475 ? -21.925 4.627 -3.617 1.00 96.75 475 ILE A CA 1
ATOM 3840 C C . ILE A 1 475 ? -23.074 3.653 -3.848 1.00 96.75 475 ILE A C 1
ATOM 3842 O O . ILE A 1 475 ? -24.094 4.014 -4.434 1.00 96.75 475 ILE A O 1
ATOM 3846 N N . HIS A 1 476 ? -22.902 2.416 -3.402 1.00 97.38 476 HIS A N 1
ATOM 3847 C CA . HIS A 1 476 ? -23.887 1.350 -3.526 1.00 97.38 476 HIS A CA 1
ATOM 3848 C C . HIS A 1 476 ? -24.177 0.767 -2.151 1.00 97.38 476 HIS A C 1
ATOM 3850 O O . HIS A 1 476 ? -23.292 0.174 -1.538 1.00 97.38 476 HIS A O 1
ATOM 3856 N N . PHE A 1 477 ? -25.408 0.933 -1.680 1.00 97.88 477 PHE A N 1
ATOM 3857 C CA . PHE A 1 477 ? -25.921 0.322 -0.460 1.00 97.88 477 PHE A CA 1
ATOM 3858 C C . PHE A 1 477 ? -26.966 -0.723 -0.815 1.00 97.88 477 PHE A C 1
ATOM 3860 O O . PHE A 1 477 ? -27.953 -0.420 -1.485 1.00 97.88 477 PHE A O 1
ATOM 3867 N N . GLU A 1 478 ? -26.775 -1.936 -0.319 1.00 97.88 478 GLU A N 1
ATOM 3868 C CA . GLU A 1 478 ? -27.685 -3.046 -0.558 1.00 97.88 478 GLU A CA 1
ATOM 3869 C C . GLU A 1 478 ? -27.904 -3.833 0.727 1.00 97.88 478 GLU A C 1
ATOM 3871 O O . GLU A 1 478 ? -26.949 -4.329 1.318 1.00 97.88 478 GLU A O 1
ATOM 3876 N N . ASN A 1 479 ? -29.158 -3.938 1.162 1.00 97.38 479 ASN A N 1
ATOM 3877 C CA . ASN A 1 479 ? -29.538 -4.693 2.355 1.00 97.38 479 ASN A CA 1
ATOM 3878 C C . ASN A 1 479 ? -28.735 -4.285 3.609 1.00 97.38 479 ASN A C 1
ATOM 3880 O O . ASN A 1 479 ? -28.171 -5.117 4.318 1.00 97.38 479 ASN A O 1
ATOM 3884 N N . ILE A 1 480 ? -28.634 -2.976 3.856 1.00 96.56 480 ILE A N 1
ATOM 3885 C CA . ILE A 1 480 ? -27.918 -2.428 5.016 1.00 96.56 480 ILE A CA 1
ATOM 3886 C C . ILE A 1 480 ? -28.903 -2.112 6.128 1.00 96.56 480 ILE A C 1
ATOM 3888 O O . ILE A 1 480 ? -29.944 -1.515 5.872 1.00 96.56 480 ILE A O 1
ATOM 3892 N N . THR A 1 481 ? -28.568 -2.471 7.364 1.00 96.12 481 THR A N 1
ATOM 3893 C CA . THR A 1 481 ? -29.370 -2.115 8.539 1.00 96.12 481 THR A CA 1
ATOM 3894 C C . THR A 1 481 ? -28.577 -1.205 9.461 1.00 96.12 481 THR A C 1
ATOM 3896 O O . THR A 1 481 ? -27.611 -1.651 10.078 1.00 96.12 481 THR A O 1
ATOM 3899 N N . PHE A 1 482 ? -29.014 0.045 9.601 1.00 95.06 482 PHE A N 1
ATOM 3900 C CA . PHE A 1 482 ? -28.580 0.930 10.676 1.00 95.06 482 PHE A CA 1
ATOM 3901 C C . PHE A 1 482 ? -29.549 0.816 11.857 1.00 95.06 482 PHE A C 1
ATOM 3903 O O . PHE A 1 482 ? -30.766 0.820 11.674 1.00 95.06 482 PHE A O 1
ATOM 3910 N N . ARG A 1 483 ? -29.035 0.664 13.085 1.00 94.81 483 ARG A N 1
ATOM 3911 C CA . ARG A 1 483 ? -29.897 0.533 14.271 1.00 94.81 483 ARG A CA 1
ATOM 3912 C C . ARG A 1 483 ? -29.260 1.075 15.543 1.00 94.81 483 ARG A C 1
ATOM 3914 O O . ARG A 1 483 ? -28.191 0.644 15.949 1.00 94.81 483 ARG A O 1
ATOM 3921 N N . GLY A 1 484 ? -29.974 1.950 16.247 1.00 93.38 484 GLY A N 1
ATOM 3922 C CA . GLY A 1 484 ? -29.572 2.389 17.588 1.00 93.38 484 GLY A CA 1
ATOM 3923 C C . GLY A 1 484 ? -28.219 3.104 17.631 1.00 93.38 484 GLY A C 1
ATOM 3924 O O . GLY A 1 484 ? -27.556 3.038 18.656 1.00 93.38 484 GLY A O 1
ATOM 3925 N N . ASN A 1 485 ? -27.798 3.727 16.525 1.00 94.31 485 ASN A N 1
ATOM 3926 C CA . ASN A 1 485 ? -26.627 4.600 16.497 1.00 94.31 485 ASN A CA 1
ATOM 3927 C C . ASN A 1 485 ? -27.010 5.965 17.086 1.00 94.31 485 ASN A C 1
ATOM 3929 O O . ASN A 1 485 ? -28.058 6.520 16.743 1.00 94.31 485 ASN A O 1
ATOM 3933 N N . GLU A 1 486 ? -26.175 6.496 17.968 1.00 95.25 486 GLU A N 1
ATOM 3934 C CA . GLU A 1 486 ? -26.321 7.846 18.503 1.00 95.25 486 GLU A CA 1
ATOM 3935 C C . GLU A 1 486 ? -25.863 8.874 17.459 1.00 95.25 486 GLU A C 1
ATOM 3937 O O . GLU A 1 486 ? -24.945 8.619 16.680 1.00 95.25 486 GLU A O 1
ATOM 3942 N N . ASN A 1 487 ? -26.532 10.034 17.406 1.00 92.25 487 ASN A N 1
ATOM 3943 C CA . ASN A 1 487 ? -26.253 11.099 16.429 1.00 92.25 487 ASN A CA 1
ATOM 3944 C C . ASN A 1 487 ? -26.096 10.572 14.989 1.00 92.25 487 ASN A C 1
ATOM 3946 O O . ASN A 1 487 ? -25.159 10.931 14.275 1.00 92.25 487 ASN A O 1
ATOM 3950 N N . PHE A 1 488 ? -26.991 9.663 14.593 1.00 92.06 488 PHE A N 1
ATOM 3951 C CA . PHE A 1 488 ? -26.911 8.981 13.311 1.00 92.06 488 PHE A CA 1
ATOM 3952 C C . PHE A 1 488 ? -26.987 9.959 12.131 1.00 92.06 488 PHE A C 1
ATOM 3954 O O . PHE A 1 488 ? -27.916 10.761 12.030 1.00 92.06 488 PHE A O 1
ATOM 3961 N N . GLU A 1 489 ? -26.040 9.826 11.202 1.00 91.69 489 GLU A N 1
ATOM 3962 C CA . GLU A 1 489 ? -26.000 10.592 9.961 1.00 91.69 489 GLU A CA 1
ATOM 3963 C C . GLU A 1 489 ? -25.437 9.746 8.812 1.00 91.69 489 GLU A C 1
ATOM 3965 O O . GLU A 1 489 ? -24.413 9.066 8.940 1.00 91.69 489 GLU A O 1
ATOM 3970 N N . THR A 1 490 ? -26.100 9.827 7.658 1.00 92.50 490 THR A N 1
ATOM 3971 C CA . THR A 1 490 ? -25.566 9.376 6.370 1.00 92.50 490 THR A CA 1
ATOM 3972 C C . THR A 1 490 ? -25.406 10.594 5.464 1.00 92.50 490 THR A C 1
ATOM 3974 O O . THR A 1 490 ? -26.392 11.126 4.956 1.00 92.50 490 THR A O 1
ATOM 3977 N N . LEU A 1 491 ? -24.165 11.041 5.281 1.00 93.25 491 LEU A N 1
ATOM 3978 C CA . LEU A 1 491 ? -23.791 12.237 4.536 1.00 93.25 491 LEU A CA 1
ATOM 3979 C C . LEU A 1 491 ? -22.897 11.874 3.349 1.00 93.25 491 LEU A C 1
ATOM 3981 O O . LEU A 1 491 ? -21.792 11.358 3.509 1.00 93.25 491 LEU A O 1
ATOM 3985 N N . VAL A 1 492 ? -23.357 12.227 2.151 1.00 93.06 492 VAL A N 1
ATOM 3986 C CA . VAL A 1 492 ? -22.554 12.223 0.926 1.00 93.06 492 VAL A CA 1
ATOM 3987 C C . VAL A 1 492 ? -22.411 13.668 0.475 1.00 93.06 492 VAL A C 1
ATOM 3989 O O . VAL A 1 492 ? -23.393 14.303 0.095 1.00 93.06 492 VAL A O 1
ATOM 3992 N N . SER A 1 493 ? -21.197 14.200 0.549 1.00 89.94 493 SER A N 1
ATOM 3993 C CA . SER A 1 493 ? -20.902 15.598 0.235 1.00 89.94 493 SER A CA 1
ATOM 3994 C C . SER A 1 493 ? -19.734 15.727 -0.746 1.00 89.94 493 SER A C 1
ATOM 3996 O O . SER A 1 493 ? -19.077 14.742 -1.087 1.00 89.94 493 SER A O 1
ATOM 3998 N N . GLY A 1 494 ? -19.471 16.951 -1.209 1.00 85.31 494 GLY A N 1
ATOM 3999 C CA . GLY A 1 494 ? -18.411 17.239 -2.173 1.00 85.31 494 GLY A CA 1
ATOM 4000 C C . GLY A 1 494 ? -18.915 17.209 -3.617 1.00 85.31 494 GLY A C 1
ATOM 4001 O O . GLY A 1 494 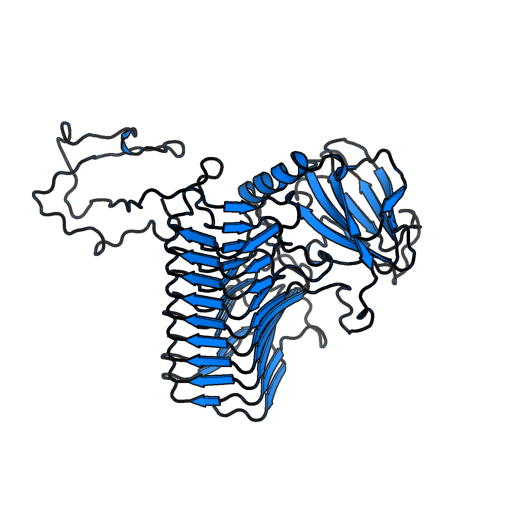? -19.826 17.961 -3.962 1.00 85.31 494 GLY A O 1
ATOM 4002 N N . HIS A 1 495 ? -18.290 16.400 -4.472 1.00 85.75 495 HIS A N 1
ATOM 4003 C CA . HIS A 1 495 ? -18.582 16.325 -5.904 1.00 85.75 495 HIS A CA 1
ATOM 4004 C C . HIS A 1 495 ? -19.650 15.273 -6.263 1.00 85.75 495 HIS A C 1
ATOM 4006 O O . HIS A 1 495 ? -20.071 14.465 -5.435 1.00 85.75 495 HIS A O 1
ATOM 4012 N N . PHE A 1 496 ? -20.095 15.286 -7.525 1.00 85.94 496 PHE A N 1
ATOM 4013 C CA . PHE A 1 496 ? -21.095 14.365 -8.065 1.00 85.94 496 PHE A CA 1
ATOM 4014 C C . PHE A 1 496 ? -20.719 12.893 -7.839 1.00 85.94 496 PHE A C 1
ATOM 4016 O O . PHE A 1 496 ? -19.588 12.474 -8.104 1.00 85.94 496 PHE A O 1
ATOM 4023 N N . SER A 1 497 ? -21.712 12.100 -7.435 1.00 89.88 497 SER A N 1
ATOM 4024 C CA . SER A 1 497 ? -21.614 10.649 -7.306 1.00 89.88 497 SER A CA 1
ATOM 4025 C C . SER A 1 497 ? -22.887 9.942 -7.763 1.00 89.88 497 SER A C 1
ATOM 4027 O O . SER A 1 497 ? -23.994 10.477 -7.687 1.00 89.88 497 SER A O 1
ATOM 4029 N N . LYS A 1 498 ? -22.718 8.710 -8.240 1.00 92.81 498 LYS A N 1
ATOM 4030 C CA . LYS A 1 498 ? -23.797 7.772 -8.550 1.00 92.81 498 LYS A CA 1
ATOM 4031 C C . LYS A 1 498 ? -24.174 7.052 -7.256 1.00 92.81 498 LYS A C 1
ATOM 4033 O O . LYS A 1 498 ? -23.409 6.209 -6.795 1.00 92.81 498 LYS A O 1
ATOM 4038 N N . VAL A 1 499 ? -25.324 7.379 -6.670 1.00 94.75 499 VAL A N 1
ATOM 4039 C CA . VAL A 1 499 ? -25.785 6.774 -5.409 1.00 94.75 499 VAL A CA 1
ATOM 4040 C C . VAL A 1 499 ? -26.922 5.794 -5.681 1.00 94.75 499 VAL A C 1
ATOM 4042 O O . VAL A 1 499 ? -27.942 6.168 -6.254 1.00 94.75 499 VAL A O 1
ATOM 4045 N N . THR A 1 500 ? -26.746 4.541 -5.267 1.00 96.00 500 THR A N 1
ATOM 4046 C CA . THR A 1 500 ? -27.746 3.470 -5.367 1.00 96.00 500 THR A CA 1
ATOM 4047 C C . THR A 1 500 ? -28.029 2.917 -3.979 1.00 96.00 500 THR A C 1
ATOM 4049 O O . THR A 1 500 ? -27.103 2.552 -3.261 1.00 96.00 500 THR A O 1
ATOM 4052 N N . VAL A 1 501 ? -29.307 2.858 -3.599 1.00 95.94 501 VAL A N 1
ATOM 4053 C CA . VAL A 1 501 ? -29.752 2.341 -2.298 1.00 95.94 501 VAL A CA 1
ATOM 4054 C C . VAL A 1 501 ? -30.879 1.343 -2.526 1.00 95.94 501 VAL A C 1
ATOM 4056 O O . VAL A 1 501 ? -31.902 1.685 -3.119 1.00 95.94 501 VAL A O 1
ATOM 4059 N N . VAL A 1 502 ? -30.688 0.106 -2.072 1.00 95.94 502 VAL A N 1
ATOM 4060 C CA . VAL A 1 502 ? -31.601 -1.017 -2.305 1.00 95.94 502 VAL A CA 1
ATOM 4061 C C . VAL A 1 502 ? -31.801 -1.785 -1.004 1.00 95.94 502 VAL A C 1
ATOM 4063 O O . VAL A 1 502 ? -30.834 -2.199 -0.380 1.00 95.94 502 VAL A O 1
ATOM 4066 N N . LEU A 1 503 ? -33.056 -2.009 -0.601 1.00 93.69 503 LEU A N 1
ATOM 4067 C CA . LEU A 1 503 ? -33.413 -2.841 0.563 1.00 93.69 503 LEU A CA 1
ATOM 4068 C C . LEU A 1 503 ? -32.741 -2.430 1.894 1.00 93.69 503 LEU A C 1
ATOM 4070 O O . LEU A 1 503 ? -32.603 -3.258 2.786 1.00 93.69 503 LEU A O 1
ATOM 4074 N N . SER A 1 504 ? -32.337 -1.167 2.049 1.00 92.75 504 SER A N 1
ATOM 4075 C CA . SER A 1 504 ? -31.658 -0.683 3.259 1.00 92.75 504 SER A CA 1
ATOM 4076 C C . SER A 1 504 ? -32.618 -0.006 4.243 1.00 92.75 504 SER A C 1
ATOM 4078 O O . SER A 1 504 ? -33.511 0.738 3.836 1.00 92.75 504 SER A O 1
ATOM 4080 N N . SER A 1 505 ? -32.394 -0.236 5.537 1.00 90.81 505 SER A N 1
ATOM 4081 C CA . SER A 1 505 ? -33.074 0.407 6.664 1.00 90.81 505 SER A CA 1
ATOM 4082 C C . SER A 1 505 ? -32.114 1.371 7.357 1.00 90.81 505 SER A C 1
ATOM 4084 O O . SER A 1 505 ? -31.018 0.966 7.749 1.00 90.81 505 SER A O 1
ATOM 4086 N N . PHE A 1 506 ? -32.542 2.623 7.515 1.00 86.88 506 PHE A N 1
ATOM 4087 C CA . PHE A 1 506 ? -31.777 3.710 8.132 1.00 86.88 506 PHE A CA 1
ATOM 4088 C C . PHE A 1 506 ? -32.334 4.064 9.506 1.00 86.88 506 PHE A C 1
ATOM 4090 O O . PHE A 1 506 ? -33.582 4.072 9.634 1.00 86.88 506 PHE A O 1
#

Foldseek 3Di:
DAPVPFDDDPVNPPPDDQPDQDQWAPFDDDPPDPDSVPTDTQGSVRCPDHDGPSPDDDGDDDDDAAAAAEDAPQHDEEEAALEEFERHQDADPQVRHTDANYEYAEDLYHAENYEFEHYAEEHYEYQHYPQFQPPLRQEHELYEQEHYQYESYEYLFFRHEYYNYEQAHHAYASYEHFVWDAPSRLVVRLVRVVVHDPVQEAEPVGPDQEAEAEAFRKHKYWYDFDADDWDKHKYFYPDFQKKKWKAWSAAFFPPFPKKKKKKLDGPDDPPDPDDPPIDMDISHARNQQPGAIRPTRMMMITIHRHDGRPMGGIMMITIYGQDPVPPPDDPRGHGDAREYAYELYEQEHYLEHYEYEDEQDQADPNGIGRNHHQEYEYHAYQYEQEHHAAENYEYEYEDDDPDDGAAHEYEYHYELYEAEHYQHYHEEDYPAQEEGSYAYEYHYYNYEYEHHAAEHAYYAHHDYPPDDPVRAHEHAAYQYEYYHYHNYYHDYHRDDYHYYHYNYDD

InterPro domains:
  IPR006626 Parallel beta-helix repeat [SM00710] (51-73)
  IPR006626 Parallel beta-helix repeat [SM00710] (106-128)
  IPR006626 Parallel beta-helix repeat [SM00710] (135-157)
  IPR006626 Parallel beta-helix repeat [SM00710] (337-358)
  IPR006626 Parallel beta-helix repeat [SM00710] (375-397)
  IPR006626 Parallel beta-helix repeat [SM00710] (439-461)
  IPR039448 Right handed beta helix domain [PF13229] (107-175)
  IPR053243 Septate junction maturation regulator [PTHR47653] (16-499)

Radius of gyration: 25.16 Å; chains: 1; bounding box: 60×49×83 Å

Organism: NCBI:txid39272

pLDDT: mean 87.72, std 11.68, range [34.09, 98.81]

Sequence (506 aa):
LHPHNWLLESFETPQASPSEQILMSNVRCTEWDSDITKCLAEMSEDIENSCQHDNVVGIRCYDTSWAGIRIAVSADRSVMKFAVVEKAGLLDPHTNEHKPAVQLDFSHHVLSNIRVSDNTDDGLGIIYSDLFFPDAVNTIEKSEFSRNLGNGVLLRQLGITMKDCLVEHNRGAGILHDPAIRRSHQREMTGWITVGKKDKIEYLPAQWKDLWLDENEFKYIITTTDTGIDETFQIIAKDHSMVIAMQLLNPLHNESTEEVIIYDRHDIHPATPIGPELDVWSLKRDQVTFPTVSSSYGITLWFRSGAKPRGNGILLVRAIRAPENRYSRSRVLEGPLPRLQIQDSKIRYNGRGIGAIHYNRYENEEGDLYLRKANESIEVLRCELSFNEGEAIHVYTPHREIYSSNISEITFMINSSMIYENSRVIVQYSKDLRSSNNLYHWVLRDNIIERNKEGGFQVSLPYVWQYNENHTHSIHFENITFRGNENFETLVSGHFSKVTVVLSSF

Secondary structure (DSSP, 8-state):
--TTS-PPPTTTS----TTSPP-EEEEE--TT---GGGSEEEETTT-SSPPPGGG----------B--EEE-TTPPP-EEES-EEESB---BTTTTB---SEEEEEE--EEES-EEES-SS-SEEEEEE-TT-TT---EEES-EEES-SS-SEEESS--EEEES-EEES-SSEEEEE--EE-HHHHHHHHHHHHHS-GGGEEEESPS-SEEEE-TT-EEEEEE-S-SS-EEEEEEEESSTTEEEEEEEEEPPPTT---EEEEESSSS--TTS---TT--EEETTT-GGG-SEE-SSSEEEEEEE--SS-----EEEEEEEEPPTTTTSS-TT--S---EEEEES-EEESSSEEEEEE--S-SB-TT--EE---SEEEEEEES-EEES-SSEEEEEEE-----S----EEEEEEEES-EEES-SEEEEEEES-SSSBSEEEEEEEES-EEES-SEEEEEEEEPPBTT-SSSS-EEEEEES-EEES-TT--EEEEES-EEEEEES-B-